Protein AF-0000000085120474 (afdb_homodimer)

pLDDT: mean 89.96, std 13.79, range [29.7, 98.94]

Solvent-accessible surface area (backbone atoms only — not comparable to full-atom values): 29931 Å² total; per-residue (Å²): 125,69,40,30,54,27,80,33,44,36,58,47,56,39,47,50,53,41,53,50,39,51,48,37,44,67,47,62,46,48,48,84,52,43,25,58,48,32,38,51,48,14,49,34,58,63,66,31,29,51,60,55,34,56,48,52,50,48,50,51,50,26,53,75,45,72,69,42,63,69,39,50,66,59,32,52,52,38,33,52,55,38,58,70,44,38,66,60,47,66,70,65,49,54,85,50,62,64,59,26,50,34,31,42,11,17,29,59,65,63,42,66,82,63,52,77,48,68,99,36,80,59,60,61,49,44,36,62,40,78,47,47,60,42,74,52,42,72,66,53,51,47,51,50,56,72,68,36,44,39,34,37,36,37,55,34,39,37,28,31,42,57,52,45,52,52,42,47,51,52,40,38,76,70,69,30,46,57,38,39,32,16,16,50,34,80,46,79,47,36,39,25,33,68,54,49,52,50,51,29,60,77,70,70,52,91,70,51,72,44,45,5,76,30,58,45,54,33,65,35,88,86,20,78,40,28,74,63,56,56,74,31,54,27,35,41,28,31,34,62,69,48,45,53,41,34,74,72,45,67,69,88,34,50,48,39,32,28,18,37,25,71,42,68,60,50,9,60,75,68,70,48,60,70,55,40,20,28,40,29,26,63,89,64,54,80,78,71,30,39,58,60,119,124,70,41,29,54,26,78,32,46,38,59,47,57,37,46,51,54,41,53,50,39,52,48,38,43,66,48,61,44,49,50,85,51,43,24,58,47,32,39,52,47,15,50,35,57,63,69,31,30,51,62,54,34,54,47,52,49,48,50,51,50,27,52,75,44,71,70,41,64,68,38,51,66,59,32,51,52,36,33,51,54,39,57,70,43,39,66,60,47,66,70,64,51,54,83,49,62,63,58,25,49,34,32,43,11,18,29,59,67,62,41,63,83,75,51,58,87,71,96,37,79,58,61,60,48,44,35,62,39,78,47,47,61,42,75,52,42,72,67,53,50,47,52,52,56,72,69,36,45,38,35,37,38,36,57,34,39,38,28,30,41,58,52,43,52,52,41,46,51,50,40,37,75,71,68,31,47,58,38,38,32,17,18,50,33,80,46,80,47,38,39,24,33,68,56,47,53,49,51,30,60,76,71,72,52,92,68,52,73,44,45,4,77,29,58,45,54,34,64,35,89,87,19,78,42,28,72,64,56,57,74,31,52,28,36,40,29,30,34,61,67,47,46,53,41,35,73,73,45,64,68,89,34,50,48,38,30,28,17,38,25,71,43,67,62,49,10,61,75,68,70,49,60,68,54,40,23,28,40,29,27,64,89,63,54,78,77,71,31,40,59,59,120

Foldseek 3Di:
DLFAQALDPPVLLVVLVVVLVVQLVLLVPDPVCVVVLVVVLVVLVVVHDSQSSNLVSLVVSCVSSVNDRSCVVLLVVLLVVLLVCLVVLLVPQDLDLLSLLQLLLLLQLRGSVVPVDDVDVVNVVSSNAGFAEFQADSVRVSVLLVPFAEEEEFFFFRNSVSSVLSSQVSSVVVRHQYEYEFACGDDRRTDHQVNSVVSCVSSVHDHHYDHQPHSGTVCAPSGPNNVVNLVGQEYEYEEDSRLSSCLSPNHPHFYKYRYFQQDPSSCVQRVHDHRGIYIYRSVRRDSPRPRPD/DLFQQALDPPVLLVVLVVVLVVQLVLLVPDPVCVVVLVVVLVVLVVVHDSQSSNLVSLVVSCVSSVVDRSCVVQLVQLLVQLLVCLVVLLVPQDLDLLSLLQLLLLLQPRGSVQPDDDPDVVNVVSSNAGFAEFQADSVRVSVLLVPFAEEEEFFFFRNSVSSVLSSQQSSVVVRHQYEYEFACGDDRRTDHQVNSVVSCVSNVHDHHYDHQPHSGTVCAPSGPNNVVNLVGQEYEYEEDSRLSSCLSPNHPHFYKYRYFQQDPSSCVQRVHDHRGIYIYRSVRRDSPRPRPD

Structure (mmCIF, N/CA/C/O backbone):
data_AF-0000000085120474-model_v1
#
loop_
_entity.id
_entity.type
_entity.pdbx_description
1 polymer 'Damage-control phosphatase ARMT1-like metal-binding domain-containing protein'
#
loop_
_atom_site.group_PDB
_atom_site.id
_atom_site.type_symbol
_atom_site.label_atom_id
_atom_site.label_alt_id
_atom_site.label_comp_id
_atom_site.label_asym_id
_atom_site.label_entity_id
_atom_site.label_seq_id
_atom_site.pdbx_PDB_ins_code
_atom_site.Cartn_x
_atom_site.Cartn_y
_atom_site.Cartn_z
_atom_site.occupancy
_atom_site.B_iso_or_equiv
_atom_site.auth_seq_id
_atom_site.auth_comp_id
_atom_site.auth_asym_id
_atom_site.auth_atom_id
_atom_site.pdbx_PDB_model_num
ATOM 1 N N . MET A 1 1 ? 20 13.227 20.547 1 29.7 1 MET A N 1
ATOM 2 C CA . MET A 1 1 ? 19.469 12.234 19.625 1 29.7 1 MET A CA 1
ATOM 3 C C . MET A 1 1 ? 17.953 12.32 19.547 1 29.7 1 MET A C 1
ATOM 5 O O . MET A 1 1 ? 17.25 12.133 20.547 1 29.7 1 MET A O 1
ATOM 9 N N . VAL A 1 2 ? 17.406 13.211 18.812 1 39.72 2 VAL A N 1
ATOM 10 C CA . VAL A 1 2 ? 15.961 13.359 18.781 1 39.72 2 VAL A CA 1
ATOM 11 C C . VAL A 1 2 ? 15.305 11.992 18.594 1 39.72 2 VAL A C 1
ATOM 13 O O . VAL A 1 2 ? 15.602 11.281 17.625 1 39.72 2 VAL A O 1
ATOM 16 N N . GLU A 1 3 ? 15.047 11.227 19.609 1 49.09 3 GLU A N 1
ATOM 17 C CA . GLU A 1 3 ? 14.422 9.914 19.656 1 49.09 3 GLU A CA 1
ATOM 18 C C . GLU A 1 3 ? 13.25 9.828 18.672 1 49.09 3 GLU A C 1
ATOM 20 O O . GLU A 1 3 ? 12.586 10.828 18.406 1 49.09 3 GLU A O 1
ATOM 25 N N . ALA A 1 4 ? 13.312 8.781 17.891 1 53.19 4 ALA A N 1
ATOM 26 C CA . ALA A 1 4 ? 12.297 8.57 16.859 1 53.19 4 ALA A CA 1
ATOM 27 C C . ALA A 1 4 ? 10.891 8.703 17.438 1 53.19 4 ALA A C 1
ATOM 29 O O . ALA A 1 4 ? 10.578 8.086 18.469 1 53.19 4 ALA A O 1
ATOM 30 N N . ALA A 1 5 ? 10.156 9.852 17.344 1 75.12 5 ALA A N 1
ATOM 31 C CA . ALA A 1 5 ? 8.828 10.094 17.906 1 75.12 5 ALA A CA 1
ATOM 32 C C . ALA A 1 5 ? 7.734 9.562 16.984 1 75.12 5 ALA A C 1
ATOM 34 O O . ALA A 1 5 ? 7.086 10.336 16.281 1 75.12 5 ALA A O 1
ATOM 35 N N . TRP A 1 6 ? 7.828 8.086 16.844 1 84.75 6 TRP A N 1
ATOM 36 C CA . TRP A 1 6 ? 6.699 7.52 16.109 1 84.75 6 TRP A CA 1
ATOM 37 C C . TRP A 1 6 ? 5.484 7.359 17.016 1 84.75 6 TRP A C 1
ATOM 39 O O . TRP A 1 6 ? 5.605 6.898 18.141 1 84.75 6 TRP A O 1
ATOM 49 N N . ILE A 1 7 ? 4.387 7.809 16.516 1 87.94 7 ILE A N 1
ATOM 50 C CA . ILE A 1 7 ? 3.158 7.543 17.25 1 87.94 7 ILE A CA 1
ATOM 51 C C . ILE A 1 7 ? 2.986 6.039 17.453 1 87.94 7 ILE A C 1
ATOM 53 O O . ILE A 1 7 ? 2.664 5.582 18.547 1 87.94 7 ILE A O 1
ATOM 57 N N . ASP A 1 8 ? 3.209 5.23 16.438 1 87.5 8 ASP A N 1
ATOM 58 C CA . ASP A 1 8 ? 3.232 3.77 16.453 1 87.5 8 ASP A CA 1
ATOM 59 C C . ASP A 1 8 ? 4.516 3.236 15.82 1 87.5 8 ASP A C 1
ATOM 61 O O . ASP A 1 8 ? 4.75 3.432 14.625 1 87.5 8 ASP A O 1
ATOM 65 N N . PRO A 1 9 ? 5.301 2.613 16.594 1 85.75 9 PRO A N 1
ATOM 66 C CA . PRO A 1 9 ? 6.625 2.207 16.109 1 85.75 9 PRO A CA 1
ATOM 67 C C . PRO A 1 9 ? 6.562 1.089 15.07 1 85.75 9 PRO A C 1
ATOM 69 O O . PRO A 1 9 ? 7.574 0.763 14.445 1 85.75 9 PRO A O 1
ATOM 72 N N . ILE A 1 10 ? 5.48 0.527 14.797 1 85.94 10 ILE A N 1
ATOM 73 C CA . ILE A 1 10 ? 5.324 -0.545 13.828 1 85.94 10 ILE A CA 1
ATOM 74 C C . ILE A 1 10 ? 4.66 -0.001 12.562 1 85.94 10 ILE A C 1
ATOM 76 O O . ILE A 1 10 ? 5.195 -0.146 11.461 1 85.94 10 ILE A O 1
ATOM 80 N N . GLU A 1 11 ? 3.607 0.737 12.758 1 87.62 11 GLU A N 1
ATOM 81 C CA . GLU A 1 11 ? 2.766 1.125 11.633 1 87.62 11 GLU A CA 1
ATOM 82 C C . GLU A 1 11 ? 3.303 2.379 10.953 1 87.62 11 GLU A C 1
ATOM 84 O O . GLU A 1 11 ? 3.17 2.537 9.734 1 87.62 11 GLU A O 1
ATOM 89 N N . CYS A 1 12 ? 3.875 3.297 11.734 1 89.5 12 CYS A N 1
ATOM 90 C CA . CYS A 1 12 ? 4.27 4.586 11.18 1 89.5 12 CYS A CA 1
ATOM 91 C C . CYS A 1 12 ? 5.441 4.434 10.219 1 89.5 12 CYS A C 1
ATOM 93 O O . CYS A 1 12 ? 5.434 5.008 9.133 1 89.5 12 CYS A O 1
ATOM 95 N N . PRO A 1 13 ? 6.449 3.652 10.617 1 88.5 13 PRO A N 1
ATOM 96 C CA . PRO A 1 13 ? 7.523 3.455 9.641 1 88.5 13 PRO A CA 1
ATOM 97 C C . PRO A 1 13 ? 7.047 2.742 8.375 1 88.5 13 PRO A C 1
ATOM 99 O O . PRO A 1 13 ? 7.539 3.025 7.281 1 88.5 13 PRO A O 1
ATOM 102 N N . ALA A 1 14 ? 6.16 1.783 8.555 1 88.75 14 ALA A N 1
ATOM 103 C CA . ALA A 1 14 ? 5.574 1.117 7.395 1 88.75 14 ALA A CA 1
ATOM 104 C C . ALA A 1 14 ? 4.859 2.117 6.488 1 88.75 14 ALA A C 1
ATOM 106 O O . ALA A 1 14 ? 4.957 2.033 5.262 1 88.75 14 ALA A O 1
ATOM 107 N N . CYS A 1 15 ? 4.184 3.018 7.125 1 91 15 CYS A N 1
ATOM 108 C CA . CYS A 1 15 ? 3.49 4.062 6.379 1 91 15 CYS A CA 1
ATOM 109 C C . CYS A 1 15 ? 4.473 4.898 5.57 1 91 15 CYS A C 1
ATOM 111 O O . CYS A 1 15 ? 4.199 5.242 4.418 1 91 15 CYS A O 1
ATOM 113 N N . LEU A 1 16 ? 5.582 5.219 6.133 1 92.19 16 LEU A N 1
ATOM 114 C CA . LEU A 1 16 ? 6.621 5.969 5.445 1 92.19 16 LEU A CA 1
ATOM 115 C C . LEU A 1 16 ? 7.094 5.223 4.199 1 92.19 16 LEU A C 1
ATOM 117 O O . LEU A 1 16 ? 7.129 5.793 3.105 1 92.19 16 LEU A O 1
ATOM 121 N N . VAL A 1 17 ? 7.387 3.984 4.352 1 90.56 17 VAL A N 1
ATOM 122 C CA . VAL A 1 17 ? 7.938 3.186 3.262 1 90.56 17 VAL A CA 1
ATOM 123 C C . VAL A 1 17 ? 6.91 3.064 2.139 1 90.56 17 VAL A C 1
ATOM 125 O O . VAL A 1 17 ? 7.234 3.27 0.966 1 90.56 17 VAL A O 1
ATOM 128 N N . VAL A 1 18 ? 5.723 2.785 2.502 1 90.62 18 VAL A N 1
ATOM 129 C CA . VAL A 1 18 ? 4.66 2.6 1.519 1 90.62 18 VAL A CA 1
ATOM 130 C C . VAL A 1 18 ? 4.406 3.912 0.78 1 90.62 18 VAL A C 1
ATOM 132 O O . VAL A 1 18 ? 4.352 3.939 -0.452 1 90.62 18 VAL A O 1
ATOM 135 N N . SER A 1 19 ? 4.281 4.957 1.544 1 91.19 19 SER A N 1
ATOM 136 C CA . SER A 1 19 ? 4.035 6.27 0.953 1 91.19 19 SER A CA 1
ATOM 137 C C . SER A 1 19 ? 5.129 6.641 -0.046 1 91.19 19 SER A C 1
ATOM 139 O O . SER A 1 19 ? 4.836 7.074 -1.162 1 91.19 19 SER A O 1
ATOM 141 N N . ARG A 1 20 ? 6.328 6.445 0.325 1 92.81 20 ARG A N 1
ATOM 142 C CA . ARG A 1 20 ? 7.441 6.824 -0.541 1 92.81 20 ARG A CA 1
ATOM 143 C C . ARG A 1 20 ? 7.531 5.906 -1.753 1 92.81 20 ARG A C 1
ATOM 145 O O . ARG A 1 20 ? 7.918 6.336 -2.84 1 92.81 20 ARG A O 1
ATOM 152 N N . THR A 1 21 ? 7.191 4.68 -1.583 1 88.94 21 THR A N 1
ATOM 153 C CA . THR A 1 21 ? 7.184 3.754 -2.711 1 88.94 21 THR A CA 1
ATOM 154 C C . THR A 1 21 ? 6.16 4.184 -3.756 1 88.94 21 THR A C 1
ATOM 156 O O . THR A 1 21 ? 6.449 4.18 -4.957 1 88.94 21 THR A O 1
ATOM 159 N N . PHE A 1 22 ? 5.051 4.574 -3.303 1 88.12 22 PHE A N 1
ATOM 160 C CA . PHE A 1 22 ? 4.031 5.074 -4.219 1 88.12 22 PHE A CA 1
ATOM 161 C C . PHE A 1 22 ? 4.508 6.34 -4.922 1 88.12 22 PHE A C 1
ATOM 163 O O . PHE A 1 22 ? 4.23 6.539 -6.105 1 88.12 22 PHE A O 1
ATOM 170 N N . THR A 1 23 ? 5.172 7.16 -4.164 1 90.19 23 THR A N 1
ATOM 171 C CA . THR A 1 23 ? 5.699 8.391 -4.75 1 90.19 23 THR A CA 1
ATOM 172 C C . THR A 1 23 ? 6.742 8.07 -5.82 1 90.19 23 THR A C 1
ATOM 174 O O . THR A 1 23 ? 6.785 8.727 -6.863 1 90.19 23 THR A O 1
ATOM 177 N N . LEU A 1 24 ? 7.574 7.117 -5.574 1 90.25 24 LEU A N 1
ATOM 178 C CA . LEU A 1 24 ? 8.57 6.672 -6.543 1 90.25 24 LEU A CA 1
ATOM 179 C C . LEU A 1 24 ? 7.91 6.203 -7.832 1 90.25 24 LEU A C 1
ATOM 181 O O . LEU A 1 24 ? 8.359 6.543 -8.93 1 90.25 24 LEU A O 1
ATOM 185 N N . ARG A 1 25 ? 6.887 5.438 -7.609 1 87.44 25 ARG A N 1
ATOM 186 C CA . ARG A 1 25 ? 6.152 4.922 -8.766 1 87.44 25 ARG A CA 1
ATOM 187 C C . ARG A 1 25 ? 5.535 6.059 -9.57 1 87.44 25 ARG A C 1
ATOM 189 O O . ARG A 1 25 ? 5.633 6.074 -10.797 1 87.44 25 ARG A O 1
ATOM 196 N N . LYS A 1 26 ? 4.949 6.965 -8.867 1 87.31 26 LYS A N 1
ATOM 197 C CA . LYS A 1 26 ? 4.32 8.109 -9.523 1 87.31 26 LYS A CA 1
ATOM 198 C C . LYS A 1 26 ? 5.348 8.938 -10.289 1 87.31 26 LYS A C 1
ATOM 200 O O . LYS A 1 26 ? 5.051 9.461 -11.367 1 87.31 26 LYS A O 1
ATOM 205 N N . ALA A 1 27 ? 6.508 9.039 -9.711 1 90.56 27 ALA A N 1
ATOM 206 C CA . ALA A 1 27 ? 7.59 9.805 -10.328 1 90.56 27 ALA A CA 1
ATOM 207 C C . ALA A 1 27 ? 8.258 9 -11.438 1 90.56 27 ALA A C 1
ATOM 209 O O . ALA A 1 27 ? 9.172 9.492 -12.109 1 90.56 27 ALA A O 1
ATOM 210 N N . ARG A 1 28 ? 7.812 7.723 -11.641 1 88.12 28 ARG A N 1
ATOM 211 C CA . ARG A 1 28 ? 8.312 6.828 -12.68 1 88.12 28 ARG A CA 1
ATOM 212 C C . ARG A 1 28 ? 9.812 6.613 -12.547 1 88.12 28 ARG A C 1
ATOM 214 O O . ARG A 1 28 ? 10.547 6.652 -13.539 1 88.12 28 ARG A O 1
ATOM 221 N N . ILE A 1 29 ? 10.234 6.574 -11.359 1 85.5 29 ILE A N 1
ATOM 222 C CA . ILE A 1 29 ? 11.633 6.258 -11.102 1 85.5 29 ILE A CA 1
ATOM 223 C C . ILE A 1 29 ? 11.883 4.773 -11.359 1 85.5 29 ILE A C 1
ATOM 225 O O . ILE A 1 29 ? 11.133 3.918 -10.891 1 85.5 29 ILE A O 1
ATOM 229 N N . SER A 1 30 ? 12.898 4.5 -12.094 1 79.38 30 SER A N 1
ATOM 230 C CA . SER A 1 30 ? 13.172 3.117 -12.461 1 79.38 30 SER A CA 1
ATOM 231 C C . SER A 1 30 ? 13.836 2.357 -11.32 1 79.38 30 SER A C 1
ATOM 233 O O . SER A 1 30 ? 14.359 2.967 -10.383 1 79.38 30 SER A O 1
ATOM 235 N N . TYR A 1 31 ? 13.852 1.021 -11.469 1 75.5 31 TYR A N 1
ATOM 236 C CA . TYR A 1 31 ? 14.328 0.115 -10.43 1 75.5 31 TYR A CA 1
ATOM 237 C C . TYR A 1 31 ? 15.812 0.324 -10.172 1 75.5 31 TYR A C 1
ATOM 239 O O . TYR A 1 31 ? 16.297 0.076 -9.062 1 75.5 31 TYR A O 1
ATOM 247 N N . GLU A 1 32 ? 16.5 0.815 -11.086 1 79.44 32 GLU A N 1
ATOM 248 C CA . GLU A 1 32 ? 17.938 1.021 -10.922 1 79.44 32 GLU A CA 1
ATOM 249 C C . GLU A 1 32 ? 18.234 2.008 -9.789 1 79.44 32 GLU A C 1
ATOM 251 O O . GLU A 1 32 ? 19.281 1.938 -9.156 1 79.44 32 GLU A O 1
ATOM 256 N N . LYS A 1 33 ? 17.25 2.859 -9.594 1 86 33 LYS A N 1
ATOM 257 C CA . LYS A 1 33 ? 17.422 3.877 -8.562 1 86 33 LYS A CA 1
ATOM 258 C C . LYS A 1 33 ? 16.781 3.447 -7.25 1 86 33 LYS A C 1
ATOM 260 O O . LYS A 1 33 ? 16.969 4.098 -6.223 1 86 33 LYS A O 1
ATOM 265 N N . TYR A 1 34 ? 16.047 2.303 -7.289 1 84.25 34 TYR A N 1
ATOM 266 C CA . TYR A 1 34 ? 15.344 1.839 -6.098 1 84.25 34 TYR A CA 1
ATOM 267 C C . TYR A 1 34 ? 16.328 1.433 -5.004 1 84.25 34 TYR A C 1
ATOM 269 O O . TYR A 1 34 ? 16.109 1.723 -3.826 1 84.25 34 TYR A O 1
ATOM 277 N N . SER A 1 35 ? 17.344 0.739 -5.539 1 86.5 35 SER A N 1
ATOM 278 C CA . SER A 1 35 ? 18.328 0.283 -4.559 1 86.5 35 SER A CA 1
ATOM 279 C C . SER A 1 35 ? 18.922 1.457 -3.797 1 86.5 35 SER A C 1
ATOM 281 O O . SER A 1 35 ? 19.031 1.418 -2.568 1 86.5 35 SER A O 1
ATOM 283 N N . GLU A 1 36 ? 19.297 2.432 -4.531 1 90.12 36 GLU A N 1
ATOM 284 C CA . GLU A 1 36 ? 19.875 3.623 -3.914 1 90.12 36 GLU A CA 1
ATOM 285 C C . GLU A 1 36 ? 18.875 4.297 -2.977 1 90.12 36 GLU A C 1
ATOM 287 O O . GLU A 1 36 ? 19.234 4.711 -1.873 1 90.12 36 GLU A O 1
ATOM 292 N N . PHE A 1 37 ? 17.734 4.418 -3.422 1 93 37 PHE A N 1
ATOM 293 C CA . PHE A 1 37 ? 16.703 5.059 -2.619 1 93 37 PHE A CA 1
ATOM 294 C C . PHE A 1 37 ? 16.453 4.277 -1.335 1 93 37 PHE A C 1
ATOM 296 O O . PHE A 1 37 ? 16.391 4.859 -0.251 1 93 37 PHE A O 1
ATOM 303 N N . LEU A 1 38 ? 16.297 2.963 -1.468 1 92.38 38 LEU A N 1
ATOM 304 C CA . LEU A 1 38 ? 16.031 2.123 -0.307 1 92.38 38 LEU A CA 1
ATOM 305 C C . LEU A 1 38 ? 17.156 2.203 0.704 1 92.38 38 LEU A C 1
ATOM 307 O O . LEU A 1 38 ? 16.922 2.213 1.914 1 92.38 38 LEU A O 1
ATOM 311 N N . ALA A 1 39 ? 18.344 2.266 0.191 1 92.44 39 ALA A N 1
ATOM 312 C CA . ALA A 1 39 ? 19.484 2.41 1.081 1 92.44 39 ALA A CA 1
ATOM 313 C C . ALA A 1 39 ? 19.438 3.742 1.826 1 92.44 39 ALA A C 1
ATOM 315 O O . ALA A 1 39 ? 19.734 3.801 3.025 1 92.44 39 ALA A O 1
ATOM 316 N N . ALA A 1 40 ? 19.156 4.777 1.115 1 94.25 40 ALA A N 1
ATOM 317 C CA . ALA A 1 40 ? 19.031 6.094 1.737 1 94.25 40 ALA A CA 1
ATOM 318 C C . ALA A 1 40 ? 17.891 6.113 2.762 1 94.25 40 ALA A C 1
ATOM 320 O O . ALA A 1 40 ? 18.047 6.688 3.844 1 94.25 40 ALA A O 1
ATOM 321 N N . LEU A 1 41 ? 16.766 5.512 2.416 1 93.69 41 LEU A N 1
ATOM 322 C CA . LEU A 1 41 ? 15.633 5.441 3.324 1 93.69 41 LEU A CA 1
ATOM 323 C C . LEU A 1 41 ? 16 4.691 4.602 1 93.69 41 LEU A C 1
ATOM 325 O O . LEU A 1 41 ? 15.578 5.078 5.695 1 93.69 41 LEU A O 1
ATOM 329 N N . ALA A 1 42 ? 16.781 3.645 4.43 1 92.25 42 ALA A N 1
ATOM 330 C CA . ALA A 1 42 ? 17.266 2.893 5.586 1 92.25 42 ALA A CA 1
ATOM 331 C C . ALA A 1 42 ? 18.047 3.793 6.539 1 92.25 42 ALA A C 1
ATOM 333 O O . ALA A 1 42 ? 17.844 3.74 7.754 1 92.25 42 ALA A O 1
ATOM 334 N N . ARG A 1 43 ? 18.828 4.621 6.012 1 92.56 43 ARG A N 1
ATOM 335 C CA . ARG A 1 43 ? 19.641 5.539 6.816 1 92.56 43 ARG A CA 1
ATOM 336 C C . ARG A 1 43 ? 18.75 6.57 7.516 1 92.56 43 ARG A C 1
ATOM 338 O O . ARG A 1 43 ? 18.969 6.891 8.688 1 92.56 43 ARG A O 1
ATOM 345 N N . LEU A 1 44 ? 17.812 7.055 6.84 1 91.75 44 LEU A N 1
ATOM 346 C CA . LEU A 1 44 ? 16.922 8.062 7.398 1 91.75 44 LEU A CA 1
ATOM 347 C C . LEU A 1 44 ? 16.125 7.496 8.57 1 91.75 44 LEU A C 1
ATOM 349 O O . LEU A 1 44 ? 15.945 8.164 9.586 1 91.75 44 LEU A O 1
ATOM 353 N N . VAL A 1 45 ? 15.664 6.285 8.398 1 87.88 45 VAL A N 1
ATOM 354 C CA . VAL A 1 45 ? 14.898 5.633 9.453 1 87.88 45 VAL A CA 1
ATOM 355 C C . VAL A 1 45 ? 15.797 5.375 10.664 1 87.88 45 VAL A C 1
ATOM 357 O O . VAL A 1 45 ? 15.383 5.574 11.805 1 87.88 45 VAL A O 1
ATOM 360 N N . ALA A 1 46 ? 17.016 5.043 10.383 1 85.81 46 ALA A N 1
ATOM 361 C CA . ALA A 1 46 ? 17.969 4.742 11.453 1 85.81 46 ALA A CA 1
ATOM 362 C C . ALA A 1 46 ? 18.312 5.996 12.25 1 85.81 46 ALA A C 1
ATOM 364 O O . ALA A 1 46 ? 18.531 5.93 13.461 1 85.81 46 ALA A O 1
ATOM 365 N N . GLN A 1 47 ? 18.469 7.074 11.578 1 84.75 47 GLN A N 1
ATOM 366 C CA . GLN A 1 47 ? 18.859 8.336 12.203 1 84.75 47 GLN A CA 1
ATOM 367 C C . GLN A 1 47 ? 17.75 8.859 13.117 1 84.75 47 GLN A C 1
ATOM 369 O O . GLN A 1 47 ? 18.016 9.664 14.016 1 84.75 47 GLN A O 1
ATOM 374 N N . GLY A 1 48 ? 16.578 8.422 12.859 1 77.31 48 GLY A N 1
ATOM 375 C CA . GLY A 1 48 ? 15.477 8.836 13.711 1 77.31 48 GLY A CA 1
ATOM 376 C C . GLY A 1 48 ? 14.859 10.156 13.297 1 77.31 48 GLY A C 1
ATOM 377 O O . GLY A 1 48 ? 15.359 10.82 12.391 1 77.31 48 GLY A O 1
ATOM 378 N N . GLY A 1 49 ? 13.688 10.547 13.969 1 84.44 49 GLY A N 1
ATOM 379 C CA . GLY A 1 49 ? 12.945 11.75 13.625 1 84.44 49 GLY A CA 1
ATOM 380 C C . GLY A 1 49 ? 11.945 11.531 12.5 1 84.44 49 GLY A C 1
ATOM 381 O O . GLY A 1 49 ? 12.32 11.523 11.328 1 84.44 49 GLY A O 1
ATOM 382 N N . ARG A 1 50 ? 10.773 11.391 12.891 1 87.81 50 ARG A N 1
ATOM 383 C CA . ARG A 1 50 ? 9.711 11.078 11.938 1 87.81 50 ARG A CA 1
ATOM 384 C C . ARG A 1 50 ? 9.602 12.148 10.859 1 87.81 50 ARG A C 1
ATOM 386 O O . ARG A 1 50 ? 9.602 11.844 9.672 1 87.81 50 ARG A O 1
ATOM 393 N N . THR A 1 51 ? 9.547 13.414 11.32 1 93.38 51 THR A N 1
ATOM 394 C CA . THR A 1 51 ? 9.383 14.5 10.359 1 93.38 51 THR A CA 1
ATOM 395 C C . THR A 1 51 ? 10.562 14.547 9.391 1 93.38 51 THR A C 1
ATOM 397 O O . THR A 1 51 ? 10.375 14.672 8.18 1 93.38 51 THR A O 1
ATOM 400 N N . ARG A 1 52 ? 11.703 14.398 9.922 1 93.25 52 ARG A N 1
ATOM 401 C CA . ARG A 1 52 ? 12.898 14.406 9.078 1 93.25 52 ARG A CA 1
ATOM 402 C C . ARG A 1 52 ? 12.852 13.258 8.07 1 93.25 52 ARG A C 1
ATOM 404 O O . ARG A 1 52 ? 13.109 13.461 6.879 1 93.25 52 ARG A O 1
ATOM 411 N N . ALA A 1 53 ? 12.555 12.086 8.531 1 93.5 53 ALA A N 1
ATOM 412 C CA . ALA A 1 53 ? 12.508 10.914 7.656 1 93.5 53 ALA A CA 1
ATOM 413 C C . ALA A 1 53 ? 11.5 11.117 6.523 1 93.5 53 ALA A C 1
ATOM 415 O O . ALA A 1 53 ? 11.789 10.797 5.367 1 93.5 53 ALA A O 1
ATOM 416 N N . PHE A 1 54 ? 10.367 11.68 6.848 1 95 54 PHE A N 1
ATOM 417 C CA . PHE A 1 54 ? 9.328 11.898 5.848 1 95 54 PHE A CA 1
ATOM 418 C C . PHE A 1 54 ? 9.742 12.992 4.871 1 95 54 PHE A C 1
ATOM 420 O O . PHE A 1 54 ? 9.633 12.82 3.654 1 95 54 PHE A O 1
ATOM 427 N N . VAL A 1 55 ? 10.242 14.094 5.383 1 96.62 55 VAL A N 1
ATOM 428 C CA . VAL A 1 55 ? 10.57 15.227 4.531 1 96.62 55 VAL A CA 1
ATOM 429 C C . VAL A 1 55 ? 11.781 14.883 3.664 1 96.62 55 VAL A C 1
ATOM 431 O O . VAL A 1 55 ? 11.742 15.047 2.441 1 96.62 55 VAL A O 1
ATOM 434 N N . GLU A 1 56 ? 12.82 14.328 4.262 1 96.81 56 GLU A N 1
ATOM 435 C CA . GLU A 1 56 ? 14.062 14.078 3.537 1 96.81 56 GLU A CA 1
ATOM 436 C C . GLU A 1 56 ? 13.891 12.969 2.506 1 96.81 56 GLU A C 1
ATOM 438 O O . GLU A 1 56 ? 14.523 12.992 1.446 1 96.81 56 GLU A O 1
ATOM 443 N N . SER A 1 57 ? 13.125 11.977 2.824 1 96.62 57 SER A N 1
ATOM 444 C CA . SER A 1 57 ? 12.875 10.938 1.835 1 96.62 57 SER A CA 1
ATOM 445 C C . SER A 1 57 ? 12.102 11.484 0.639 1 96.62 57 SER A C 1
ATOM 447 O O . SER A 1 57 ? 12.359 11.094 -0.502 1 96.62 57 SER A O 1
ATOM 449 N N . PHE A 1 58 ? 11.141 12.359 0.856 1 96.25 58 PHE A N 1
ATOM 450 C CA . PHE A 1 58 ? 10.445 13.016 -0.25 1 96.25 58 PHE A CA 1
ATOM 451 C C . PHE A 1 58 ? 11.422 13.836 -1.089 1 96.25 58 PHE A C 1
ATOM 453 O O . PHE A 1 58 ? 11.391 13.773 -2.32 1 96.25 58 PHE A O 1
ATOM 460 N N . VAL A 1 59 ? 12.227 14.594 -0.399 1 96.56 59 VAL A N 1
ATOM 461 C CA . VAL A 1 59 ? 13.188 15.445 -1.09 1 96.56 59 VAL A CA 1
ATOM 462 C C . VAL A 1 59 ? 14.094 14.594 -1.978 1 96.56 59 VAL A C 1
ATOM 464 O O . VAL A 1 59 ? 14.43 14.984 -3.096 1 96.56 59 VAL A O 1
ATOM 467 N N . LEU A 1 60 ? 14.492 13.469 -1.484 1 95.5 60 LEU A N 1
ATOM 468 C CA . LEU A 1 60 ? 15.312 12.555 -2.273 1 95.5 60 LEU A CA 1
ATOM 469 C C . LEU A 1 60 ? 14.594 12.156 -3.561 1 95.5 60 LEU A C 1
ATOM 471 O O . LEU A 1 60 ? 15.18 12.195 -4.641 1 95.5 60 LEU A O 1
ATOM 475 N N . ILE A 1 61 ? 13.32 11.797 -3.514 1 94.62 61 ILE A N 1
ATOM 476 C CA . ILE A 1 61 ? 12.555 11.414 -4.695 1 94.62 61 ILE A CA 1
ATOM 477 C C . ILE A 1 61 ? 12.391 12.617 -5.617 1 94.62 61 ILE A C 1
ATOM 479 O O . ILE A 1 61 ? 12.516 12.492 -6.84 1 94.62 61 ILE A O 1
ATOM 483 N N . TYR A 1 62 ? 12.117 13.75 -4.973 1 93.56 62 TYR A N 1
ATOM 484 C CA . TYR A 1 62 ? 11.977 15 -5.707 1 93.56 62 TYR A CA 1
ATOM 485 C C . TYR A 1 62 ? 13.234 15.312 -6.508 1 93.56 62 TYR A C 1
ATOM 487 O O . TYR A 1 62 ? 13.156 15.711 -7.672 1 93.56 62 TYR A O 1
ATOM 495 N N . THR A 1 63 ? 14.312 15.055 -5.914 1 93.31 63 THR A N 1
ATOM 496 C CA . THR A 1 63 ? 15.602 15.273 -6.57 1 93.31 63 THR A CA 1
ATOM 497 C C . THR A 1 63 ? 15.82 14.242 -7.676 1 93.31 63 THR A C 1
ATOM 499 O O . THR A 1 63 ? 16.234 14.594 -8.781 1 93.31 63 THR A O 1
ATOM 502 N N . LEU A 1 64 ? 15.539 13.016 -7.426 1 89.94 64 LEU A N 1
ATOM 503 C CA . LEU A 1 64 ? 15.695 11.953 -8.414 1 89.94 64 LEU A CA 1
ATOM 504 C C . LEU A 1 64 ? 14.797 12.188 -9.617 1 89.94 64 LEU A C 1
ATOM 506 O O . LEU A 1 64 ? 15.133 11.797 -10.734 1 89.94 64 LEU A O 1
ATOM 510 N N . ALA A 1 65 ? 13.656 12.859 -9.344 1 89.62 65 ALA A N 1
ATOM 511 C CA . ALA A 1 65 ? 12.68 13.125 -10.398 1 89.62 65 ALA A CA 1
ATOM 512 C C . ALA A 1 65 ? 13.031 14.391 -11.172 1 89.62 65 ALA A C 1
ATOM 514 O O . ALA A 1 65 ? 12.25 14.875 -11.984 1 89.62 65 ALA A O 1
ATOM 515 N N . GLY A 1 66 ? 14.141 15.055 -10.93 1 91.31 66 GLY A N 1
ATOM 516 C CA . GLY A 1 66 ? 14.547 16.281 -11.609 1 91.31 66 GLY A CA 1
ATOM 517 C C . GLY A 1 66 ? 13.812 17.516 -11.109 1 91.31 66 GLY A C 1
ATOM 518 O O . GLY A 1 66 ? 13.438 18.375 -11.906 1 91.31 66 GLY A O 1
ATOM 519 N N . TYR A 1 67 ? 13.492 17.438 -9.805 1 90.69 67 TYR A N 1
ATOM 520 C CA . TYR A 1 67 ? 12.852 18.547 -9.117 1 90.69 67 TYR A CA 1
ATOM 521 C C . TYR A 1 67 ? 11.461 18.812 -9.688 1 90.69 67 TYR A C 1
ATOM 523 O O . TYR A 1 67 ? 11.031 19.969 -9.805 1 90.69 67 TYR A O 1
ATOM 531 N N . ASN A 1 68 ? 10.914 17.766 -10.156 1 87.88 68 ASN A N 1
ATOM 532 C CA . ASN A 1 68 ? 9.492 17.75 -10.5 1 87.88 68 ASN A CA 1
ATOM 533 C C . ASN A 1 68 ? 8.656 17.094 -9.398 1 87.88 68 ASN A C 1
ATOM 535 O O . ASN A 1 68 ? 8.906 15.945 -9.023 1 87.88 68 ASN A O 1
ATOM 539 N N . ASN A 1 69 ? 7.805 17.938 -8.836 1 89.62 69 ASN A N 1
ATOM 540 C CA . ASN A 1 69 ? 6.895 17.359 -7.855 1 89.62 69 ASN A CA 1
ATOM 541 C C . ASN A 1 69 ? 5.922 16.375 -8.508 1 89.62 69 ASN A C 1
ATOM 543 O O . ASN A 1 69 ? 5.078 16.781 -9.312 1 89.62 69 ASN A O 1
ATOM 547 N N . PRO A 1 70 ? 6.008 15.148 -8.094 1 90.25 70 PRO A N 1
ATOM 548 C CA . PRO A 1 70 ? 5.145 14.141 -8.719 1 90.25 70 PRO A CA 1
ATOM 549 C C . PRO A 1 70 ? 3.662 14.398 -8.469 1 90.25 70 PRO A C 1
ATOM 551 O O . PRO A 1 70 ? 2.811 13.875 -9.195 1 90.25 70 PRO A O 1
ATOM 554 N N . ASN A 1 71 ? 3.342 15.242 -7.531 1 90.75 71 ASN A N 1
ATOM 555 C CA . ASN A 1 71 ? 1.951 15.492 -7.164 1 90.75 71 ASN A CA 1
ATOM 556 C C . ASN A 1 71 ? 1.454 16.828 -7.715 1 90.75 71 ASN A C 1
ATOM 558 O O . ASN A 1 71 ? 0.348 17.266 -7.391 1 90.75 71 ASN A O 1
ATOM 562 N N . GLN A 1 72 ? 2.199 17.422 -8.523 1 92 72 GLN A N 1
ATOM 563 C CA . GLN A 1 72 ? 1.878 18.766 -8.977 1 92 72 GLN A CA 1
ATOM 564 C C . GLN A 1 72 ? 0.546 18.797 -9.719 1 92 72 GLN A C 1
ATOM 566 O O . GLN A 1 72 ? -0.283 19.688 -9.492 1 92 72 GLN A O 1
ATOM 571 N N . GLU A 1 73 ? 0.337 17.875 -10.57 1 89.81 73 GLU A N 1
ATOM 572 C CA . GLU A 1 73 ? -0.884 17.844 -11.367 1 89.81 73 GLU A CA 1
ATOM 573 C C . GLU A 1 73 ? -2.115 17.641 -10.484 1 89.81 73 GLU A C 1
ATOM 575 O O . GLU A 1 73 ? -3.139 18.297 -10.688 1 89.81 73 GLU A O 1
ATOM 580 N N . VAL A 1 74 ? -1.97 16.766 -9.586 1 89.19 74 VAL A N 1
ATOM 581 C CA . VAL A 1 74 ? -3.102 16.5 -8.711 1 89.19 74 VAL A CA 1
ATOM 582 C C . VAL A 1 74 ? -3.385 17.719 -7.832 1 89.19 74 VAL A C 1
ATOM 584 O O . VAL A 1 74 ? -4.543 18.047 -7.582 1 89.19 74 VAL A O 1
ATOM 587 N N . LYS A 1 75 ? -2.41 18.453 -7.363 1 92 75 LYS A N 1
ATOM 588 C CA . LYS A 1 75 ? -2.576 19.672 -6.582 1 92 75 LYS A CA 1
ATOM 589 C C . LYS A 1 75 ? -3.344 20.734 -7.371 1 92 75 LYS A C 1
ATOM 591 O O . LYS A 1 75 ? -4.266 21.359 -6.844 1 92 75 LYS A O 1
ATOM 596 N N . GLU A 1 76 ? -2.969 20.844 -8.609 1 91.12 76 GLU A N 1
ATOM 597 C CA . GLU A 1 76 ? -3.6 21.844 -9.461 1 91.12 76 GLU A CA 1
ATOM 598 C C . GLU A 1 76 ? -5.066 21.516 -9.711 1 91.12 76 GLU A C 1
ATOM 600 O O . GLU A 1 76 ? -5.922 22.406 -9.68 1 91.12 76 GLU A O 1
ATOM 605 N N . LYS A 1 77 ? -5.277 20.281 -9.914 1 89.19 77 LYS A N 1
ATOM 606 C CA . LYS A 1 77 ? -6.648 19.844 -10.164 1 89.19 77 LYS A CA 1
ATOM 607 C C . LYS A 1 77 ? -7.527 20.078 -8.938 1 89.19 77 LYS A C 1
ATOM 609 O O . LYS A 1 77 ? -8.648 20.578 -9.055 1 89.19 77 LYS A O 1
ATOM 614 N N . ILE A 1 78 ? -7.016 19.719 -7.809 1 89.25 78 ILE A N 1
ATOM 615 C CA . ILE A 1 78 ? -7.805 19.844 -6.59 1 89.25 78 ILE A CA 1
ATOM 616 C C . ILE A 1 78 ? -8.023 21.328 -6.27 1 89.25 78 ILE A C 1
ATOM 618 O O . ILE A 1 78 ? -9.109 21.719 -5.832 1 89.25 78 ILE A O 1
ATOM 622 N N . ASN A 1 79 ? -7.043 22.141 -6.418 1 91.75 79 ASN A N 1
ATOM 623 C CA . ASN A 1 79 ? -7.188 23.578 -6.211 1 91.75 79 ASN A CA 1
ATOM 624 C C . ASN A 1 79 ? -8.258 24.172 -7.125 1 91.75 79 ASN A C 1
ATOM 626 O O . ASN A 1 79 ? -9.062 25 -6.688 1 91.75 79 ASN A O 1
ATOM 630 N N . ARG A 1 80 ? -8.234 23.75 -8.359 1 89.88 80 ARG A N 1
ATOM 631 C CA . ARG A 1 80 ? -9.203 24.266 -9.32 1 89.88 80 ARG A CA 1
ATOM 632 C C . ARG A 1 80 ? -10.625 23.969 -8.883 1 89.88 80 ARG A C 1
ATOM 634 O O . ARG A 1 80 ? -11.5 24.844 -8.938 1 89.88 80 ARG A O 1
ATOM 641 N N . VAL A 1 81 ? -10.805 22.781 -8.461 1 86.75 81 VAL A N 1
ATOM 642 C CA . VAL A 1 81 ? -12.133 22.359 -8.016 1 86.75 81 VAL A CA 1
ATOM 643 C C . VAL A 1 81 ? -12.547 23.172 -6.793 1 86.75 81 VAL A C 1
ATOM 645 O O . VAL A 1 81 ? -13.695 23.625 -6.707 1 86.75 81 VAL A O 1
ATOM 648 N N . MET A 1 82 ? -11.695 23.359 -5.93 1 90.94 82 MET A N 1
ATOM 649 C CA . MET A 1 82 ? -12.016 24.062 -4.688 1 90.94 82 MET A CA 1
ATOM 650 C C . MET A 1 82 ? -12.211 25.547 -4.934 1 90.94 82 MET A C 1
ATOM 652 O O . MET A 1 82 ? -13.031 26.188 -4.27 1 90.94 82 MET A O 1
ATOM 656 N N . ILE A 1 83 ? -11.477 26.094 -5.875 1 92.62 83 ILE A N 1
ATOM 657 C CA . ILE A 1 83 ? -11.664 27.484 -6.266 1 92.62 83 ILE A CA 1
ATOM 658 C C . ILE A 1 83 ? -13.07 27.672 -6.828 1 92.62 83 ILE A C 1
ATOM 660 O O . ILE A 1 83 ? -13.742 28.656 -6.508 1 92.62 83 ILE A O 1
ATOM 664 N N . GLU A 1 84 ? -13.453 26.734 -7.582 1 89.5 84 GLU A N 1
ATOM 665 C CA . GLU A 1 84 ? -14.797 26.812 -8.164 1 89.5 84 GLU A CA 1
ATOM 666 C C . GLU A 1 84 ? -15.867 26.734 -7.078 1 89.5 84 GLU A C 1
ATOM 668 O O . GLU A 1 84 ? -16.938 27.328 -7.211 1 89.5 84 GLU A O 1
ATOM 673 N N . ALA A 1 85 ? -15.586 26.078 -6.051 1 87.44 85 ALA A N 1
ATOM 674 C CA . ALA A 1 85 ? -16.531 25.906 -4.957 1 87.44 85 ALA A CA 1
ATOM 675 C C . ALA A 1 85 ? -16.469 27.047 -3.963 1 87.44 85 ALA A C 1
ATOM 677 O O . ALA A 1 85 ? -17.312 27.172 -3.082 1 87.44 85 ALA A O 1
ATOM 678 N N . ALA A 1 86 ? -15.547 27.953 -4.074 1 91.06 86 ALA A N 1
ATOM 679 C CA . ALA A 1 86 ? -15.195 28.953 -3.076 1 91.06 86 ALA A CA 1
ATOM 680 C C . ALA A 1 86 ? -16.375 29.891 -2.809 1 91.06 86 ALA A C 1
ATOM 682 O O . ALA A 1 86 ? -16.688 30.203 -1.655 1 91.06 86 ALA A O 1
ATOM 683 N N . PRO A 1 87 ? -17.141 30.297 -3.834 1 88.88 87 PRO A N 1
ATOM 684 C CA . PRO A 1 87 ? -18.266 31.172 -3.559 1 88.88 87 PRO A CA 1
ATOM 685 C C . PRO A 1 87 ? -19.328 30.516 -2.672 1 88.88 87 PRO A C 1
ATOM 687 O O . PRO A 1 87 ? -19.859 31.156 -1.764 1 88.88 87 PRO A O 1
ATOM 690 N N . LEU A 1 88 ? -19.547 29.312 -2.955 1 86.75 88 LEU A N 1
ATOM 691 C CA . LEU A 1 88 ? -20.5 28.562 -2.141 1 86.75 88 LEU A CA 1
ATOM 692 C C . LEU A 1 88 ? -19.984 28.391 -0.717 1 86.75 88 LEU A C 1
ATOM 694 O O . LEU A 1 88 ? -20.75 28.484 0.243 1 86.75 88 LEU A O 1
ATOM 698 N N . LEU A 1 89 ? -18.734 28.172 -0.578 1 87.25 89 LEU A N 1
ATOM 699 C CA . LEU A 1 89 ? -18.109 28 0.73 1 87.25 89 LEU A CA 1
ATOM 700 C C . LEU A 1 89 ? -18.172 29.281 1.534 1 87.25 89 LEU A C 1
ATOM 702 O O . LEU A 1 89 ? -18.453 29.266 2.734 1 87.25 89 LEU A O 1
ATOM 706 N N . LEU A 1 90 ? -17.938 30.359 0.886 1 85.5 90 LEU A N 1
ATOM 707 C CA . LEU A 1 90 ? -17.969 31.672 1.531 1 85.5 90 LEU A CA 1
ATOM 708 C C . LEU A 1 90 ? -19.359 31.969 2.072 1 85.5 90 LEU A C 1
ATOM 710 O O . LEU A 1 90 ? -19.5 32.562 3.148 1 85.5 90 LEU A O 1
ATOM 714 N N . GLU A 1 91 ? -20.266 31.547 1.308 1 85.5 91 GLU A N 1
ATOM 715 C CA . GLU A 1 91 ? -21.656 31.797 1.687 1 85.5 91 GLU A CA 1
ATOM 716 C C . GLU A 1 91 ? -22.094 30.891 2.834 1 85.5 91 GLU A C 1
ATOM 718 O O . GLU A 1 91 ? -22.812 31.328 3.736 1 85.5 91 GLU A O 1
ATOM 723 N N . ARG A 1 92 ? -21.609 29.75 2.883 1 87.31 92 ARG A N 1
ATOM 724 C CA . ARG A 1 92 ? -22.141 28.734 3.791 1 87.31 92 ARG A CA 1
ATOM 725 C C . ARG A 1 92 ? -21.297 28.641 5.059 1 87.31 92 ARG A C 1
ATOM 727 O O . ARG A 1 92 ? -21.734 28.078 6.062 1 87.31 92 ARG A O 1
ATOM 734 N N . LEU A 1 93 ? -20.141 29.172 5.016 1 91.88 93 LEU A N 1
ATOM 735 C CA . LEU A 1 93 ? -19.266 29.094 6.184 1 91.88 93 LEU A CA 1
ATOM 736 C C . LEU A 1 93 ? -19.906 29.781 7.387 1 91.88 93 LEU A C 1
ATOM 738 O O . LEU A 1 93 ? -20.375 30.922 7.277 1 91.88 93 LEU A O 1
ATOM 742 N N . PRO A 1 94 ? -19.969 29.094 8.484 1 92.94 94 PRO A N 1
ATOM 743 C CA . PRO A 1 94 ? -20.531 29.703 9.695 1 92.94 94 PRO A CA 1
ATOM 744 C C . PRO A 1 94 ? -19.828 31.016 10.07 1 92.94 94 PRO A C 1
ATOM 746 O O . PRO A 1 94 ? -18.609 31.141 9.922 1 92.94 94 PRO A O 1
ATOM 749 N N . LYS A 1 95 ? -20.562 31.922 10.633 1 92.19 95 LYS A N 1
ATOM 750 C CA . LYS A 1 95 ? -20 33.188 11.078 1 92.19 95 LYS A CA 1
ATOM 751 C C . LYS A 1 95 ? -19.219 33.031 12.383 1 92.19 95 LYS A C 1
ATOM 753 O O . LYS A 1 95 ? -18.25 33.75 12.625 1 92.19 95 LYS A O 1
ATOM 758 N N . ASN A 1 96 ? -19.672 32.094 13.156 1 94.94 96 ASN A N 1
ATOM 759 C CA . ASN A 1 96 ? -19 31.812 14.422 1 94.94 96 ASN A CA 1
ATOM 760 C C . ASN A 1 96 ? -17.594 31.266 14.203 1 94.94 96 ASN A C 1
ATOM 762 O O . ASN A 1 96 ? -17.406 30.266 13.492 1 94.94 96 ASN A O 1
ATOM 766 N N . PRO A 1 97 ? -16.578 31.891 14.82 1 96.94 97 PRO A N 1
ATOM 767 C CA . PRO A 1 97 ? -15.188 31.484 14.586 1 96.94 97 PRO A CA 1
ATOM 768 C C . PRO A 1 97 ? -14.93 30.016 14.898 1 96.94 97 PRO A C 1
ATOM 770 O O . PRO A 1 97 ? -14.266 29.312 14.133 1 96.94 97 PRO A O 1
ATOM 773 N N . ARG A 1 98 ? -15.445 29.547 16.016 1 97.56 98 ARG A N 1
ATOM 774 C CA . ARG A 1 98 ? -15.219 28.156 16.375 1 97.56 98 ARG A CA 1
ATOM 775 C C . ARG A 1 98 ? -15.828 27.219 15.344 1 97.56 98 ARG A C 1
ATOM 777 O O . ARG A 1 98 ? -15.211 26.219 14.953 1 97.56 98 ARG A O 1
ATOM 784 N N . LEU A 1 99 ? -17.047 27.516 14.914 1 96.56 99 LEU A N 1
ATOM 785 C CA . LEU A 1 99 ? -17.719 26.688 13.914 1 96.56 99 LEU A CA 1
ATOM 786 C C . LEU A 1 99 ? -16.969 26.734 12.586 1 96.56 99 LEU A C 1
ATOM 788 O O . LEU A 1 99 ? -16.938 25.734 11.852 1 96.56 99 LEU A O 1
ATOM 792 N N . ALA A 1 100 ? -16.391 27.891 12.258 1 97.06 100 ALA A N 1
ATOM 793 C CA . ALA A 1 100 ? -15.555 27.984 11.07 1 97.06 100 ALA A CA 1
ATOM 794 C C . ALA A 1 100 ? -14.336 27.078 11.188 1 97.06 100 ALA A C 1
ATOM 796 O O . ALA A 1 100 ? -13.938 26.438 10.211 1 97.06 100 ALA A O 1
ATOM 797 N N . LEU A 1 101 ? -13.742 26.984 12.383 1 98.12 101 LEU A N 1
ATOM 798 C CA . LEU A 1 101 ? -12.609 26.094 12.617 1 98.12 101 LEU A CA 1
ATOM 799 C C . LEU A 1 101 ? -13.016 24.641 12.445 1 98.12 101 LEU A C 1
ATOM 801 O O . LEU A 1 101 ? -12.219 23.812 11.992 1 98.12 101 LEU A O 1
ATOM 805 N N . GLU A 1 102 ? -14.242 24.344 12.844 1 97.62 102 GLU A N 1
ATOM 806 C CA . GLU A 1 102 ? -14.734 22.984 12.672 1 97.62 102 GLU A CA 1
ATOM 807 C C . GLU A 1 102 ? -14.789 22.594 11.203 1 97.62 102 GLU A C 1
ATOM 809 O O . GLU A 1 102 ? -14.461 21.469 10.836 1 97.62 102 GLU A O 1
ATOM 814 N N . VAL A 1 103 ? -15.18 23.531 10.375 1 96 103 VAL A N 1
ATOM 815 C CA . VAL A 1 103 ? -15.188 23.297 8.93 1 96 103 VAL A CA 1
ATOM 816 C C . VAL A 1 103 ? -13.766 23.109 8.43 1 96 103 VAL A C 1
ATOM 818 O O . VAL A 1 103 ? -13.508 22.266 7.574 1 96 103 VAL A O 1
ATOM 821 N N . SER A 1 104 ? -12.867 23.891 8.93 1 96.88 104 SER A N 1
ATOM 822 C CA . SER A 1 104 ? -11.453 23.781 8.578 1 96.88 104 SER A CA 1
ATOM 823 C C . SER A 1 104 ? -10.906 22.406 8.93 1 96.88 104 SER A C 1
ATOM 825 O O . SER A 1 104 ? -10.172 21.797 8.141 1 96.88 104 SER A O 1
ATOM 827 N N . ALA A 1 105 ? -11.227 21.875 10.094 1 96.94 105 ALA A N 1
ATOM 828 C CA . ALA A 1 105 ? -10.805 20.531 10.5 1 96.94 105 ALA A CA 1
ATOM 829 C C . ALA A 1 105 ? -11.383 19.469 9.562 1 96.94 105 ALA A C 1
ATOM 831 O O . ALA A 1 105 ? -10.68 18.547 9.156 1 96.94 105 ALA A O 1
ATOM 832 N N . ALA A 1 106 ? -12.617 19.625 9.211 1 93.56 106 ALA A N 1
ATOM 833 C CA . ALA A 1 106 ? -13.305 18.672 8.336 1 93.56 106 ALA A CA 1
ATOM 834 C C . ALA A 1 106 ? -12.727 18.719 6.922 1 93.56 106 ALA A C 1
ATOM 836 O O . ALA A 1 106 ? -12.727 17.703 6.219 1 93.56 106 ALA A O 1
ATOM 837 N N . ALA A 1 107 ? -12.188 19.797 6.539 1 92.06 107 ALA A N 1
ATOM 838 C CA . ALA A 1 107 ? -11.68 20.016 5.188 1 92.06 107 ALA A CA 1
ATOM 839 C C . ALA A 1 107 ? -10.43 19.188 4.926 1 92.06 107 ALA A C 1
ATOM 841 O O . ALA A 1 107 ? -10.016 19.016 3.777 1 92.06 107 ALA A O 1
ATOM 842 N N . ASN A 1 108 ? -9.789 18.656 5.973 1 85.94 108 ASN A N 1
ATOM 843 C CA . ASN A 1 108 ? -8.617 17.797 5.828 1 85.94 108 ASN A CA 1
ATOM 844 C C . ASN A 1 108 ? -8.977 16.484 5.133 1 85.94 108 ASN A C 1
ATOM 846 O O . ASN A 1 108 ? -8.102 15.656 4.859 1 85.94 108 ASN A O 1
ATOM 850 N N . ALA A 1 109 ? -10.094 16.25 4.617 1 74.31 109 ALA A N 1
ATOM 851 C CA . ALA A 1 109 ? -10.594 15.094 3.875 1 74.31 109 ALA A CA 1
ATOM 852 C C . ALA A 1 109 ? -10.32 15.242 2.383 1 74.31 109 ALA A C 1
ATOM 854 O O . ALA A 1 109 ? -10.32 14.25 1.646 1 74.31 109 ALA A O 1
ATOM 855 N N . VAL A 1 110 ? -10.141 16.359 1.997 1 62.91 110 VAL A N 1
ATOM 856 C CA . VAL A 1 110 ? -10.125 16.656 0.569 1 62.91 110 VAL A CA 1
ATOM 857 C C . VAL A 1 110 ? -8.93 15.984 -0.092 1 62.91 110 VAL A C 1
ATOM 859 O O . VAL A 1 110 ? -7.785 16.203 0.312 1 62.91 110 VAL A O 1
ATOM 862 N N . ASP A 1 111 ? -9.133 14.875 -0.69 1 57.84 111 ASP A N 1
ATOM 863 C CA . ASP A 1 111 ? -8.117 14.219 -1.511 1 57.84 111 ASP A CA 1
ATOM 864 C C . ASP A 1 111 ? -8.625 13.984 -2.93 1 57.84 111 ASP A C 1
ATOM 866 O O . ASP A 1 111 ? -9.805 14.195 -3.215 1 57.84 111 ASP A O 1
ATOM 870 N N . VAL A 1 112 ? -7.625 13.773 -3.838 1 48.5 112 VAL A N 1
ATOM 871 C CA . VAL A 1 112 ? -7.934 13.664 -5.258 1 48.5 112 VAL A CA 1
ATOM 872 C C . VAL A 1 112 ? -9.07 12.656 -5.461 1 48.5 112 VAL A C 1
ATOM 874 O O . VAL A 1 112 ? -9.922 12.844 -6.332 1 48.5 112 VAL A O 1
ATOM 877 N N . GLU A 1 113 ? -8.883 11.617 -4.809 1 45.44 113 GLU A N 1
ATOM 878 C CA . GLU A 1 113 ? -9.883 10.594 -5.094 1 45.44 113 GLU A CA 1
ATOM 879 C C . GLU A 1 113 ? -11.289 11.094 -4.809 1 45.44 113 GLU A C 1
ATOM 881 O O . GLU A 1 113 ? -12.258 10.664 -5.441 1 45.44 113 GLU A O 1
ATOM 886 N N . MET A 1 114 ? -11.438 12.023 -3.877 1 39.5 114 MET A N 1
ATOM 887 C CA . MET A 1 114 ? -12.727 12.641 -3.584 1 39.5 114 MET A CA 1
ATOM 888 C C . MET A 1 114 ? -13.195 13.5 -4.754 1 39.5 114 MET A C 1
ATOM 890 O O . MET A 1 114 ? -14.383 13.805 -4.867 1 39.5 114 MET A O 1
ATOM 894 N N . LEU A 1 115 ? -12.211 13.961 -5.566 1 42.25 115 LEU A N 1
ATOM 895 C CA . LEU A 1 115 ? -12.578 14.961 -6.559 1 42.25 115 LEU A CA 1
ATOM 896 C C . LEU A 1 115 ? -13.102 14.297 -7.828 1 42.25 115 LEU A C 1
ATOM 898 O O . LEU A 1 115 ? -13.516 14.984 -8.766 1 42.25 115 LEU A O 1
ATOM 902 N N . ASP A 1 116 ? -12.594 13.141 -8.219 1 39.22 116 ASP A N 1
ATOM 903 C CA . ASP A 1 116 ? -13.352 12.758 -9.398 1 39.22 116 ASP A CA 1
ATOM 904 C C . ASP A 1 116 ? -14.844 13.031 -9.211 1 39.22 116 ASP A C 1
ATOM 906 O O . ASP A 1 116 ? -15.664 12.648 -10.047 1 39.22 116 ASP A O 1
ATOM 910 N N . TYR A 1 117 ? -15.336 13.031 -8.094 1 33.72 117 TYR A N 1
ATOM 911 C CA . TYR A 1 117 ? -16.766 13.312 -7.977 1 33.72 117 TYR A CA 1
ATOM 912 C C . TYR A 1 117 ? -17.062 14.773 -8.266 1 33.72 117 TYR A C 1
ATOM 914 O O . TYR A 1 117 ? -16.328 15.664 -7.824 1 33.72 117 TYR A O 1
ATOM 922 N N . ARG A 1 118 ? -17.844 15.148 -9.219 1 35.31 118 ARG A N 1
ATOM 923 C CA . ARG A 1 118 ? -18.781 16.266 -9.406 1 35.31 118 ARG A CA 1
ATOM 924 C C . ARG A 1 118 ? -19.172 16.859 -8.062 1 35.31 118 ARG A C 1
ATOM 926 O O . ARG A 1 118 ? -19.406 16.141 -7.09 1 35.31 118 ARG A O 1
ATOM 933 N N . PHE A 1 119 ? -18.781 18.297 -7.699 1 43.41 119 PHE A N 1
ATOM 934 C CA . PHE A 1 119 ? -19.391 19.125 -6.66 1 43.41 119 PHE A CA 1
ATOM 935 C C . PHE A 1 119 ? -20.609 18.422 -6.066 1 43.41 119 PHE A C 1
ATOM 937 O O . PHE A 1 119 ? -21.734 18.688 -6.488 1 43.41 119 PHE A O 1
ATOM 944 N N . SER A 1 120 ? -20.547 17.234 -6.031 1 46.28 120 SER A N 1
ATOM 945 C CA . SER A 1 120 ? -21.719 16.484 -5.562 1 46.28 120 SER A CA 1
ATOM 946 C C . SER A 1 120 ? -21.906 16.641 -4.059 1 46.28 120 SER A C 1
ATOM 948 O O . SER A 1 120 ? -21 17.109 -3.357 1 46.28 120 SER A O 1
ATOM 950 N N . GLY A 1 121 ? -23.047 16.562 -3.596 1 55.91 121 GLY A N 1
ATOM 951 C CA . GLY A 1 121 ? -23.578 16.359 -2.26 1 55.91 121 GLY A CA 1
ATOM 952 C C . GLY A 1 121 ? -22.594 15.734 -1.303 1 55.91 121 GLY A C 1
ATOM 953 O O . GLY A 1 121 ? -22.578 16.047 -0.112 1 55.91 121 GLY A O 1
ATOM 954 N N . SER A 1 122 ? -21.406 15.375 -1.925 1 66.88 122 SER A N 1
ATOM 955 C CA . SER A 1 122 ? -20.453 14.625 -1.101 1 66.88 122 SER A CA 1
ATOM 956 C C . SER A 1 122 ? -19.422 15.555 -0.473 1 66.88 122 SER A C 1
ATOM 958 O O . SER A 1 122 ? -19.078 15.398 0.7 1 66.88 122 SER A O 1
ATOM 960 N N . LEU A 1 123 ? -18.891 16.672 -1.166 1 73.44 123 LEU A N 1
ATOM 961 C CA . LEU A 1 123 ? -17.922 17.594 -0.596 1 73.44 123 LEU A CA 1
ATOM 962 C C . LEU A 1 123 ? -18.531 18.375 0.562 1 73.44 123 LEU A C 1
ATOM 964 O O . LEU A 1 123 ? -17.922 18.484 1.634 1 73.44 123 LEU A O 1
ATOM 968 N N . LEU A 1 124 ? -19.688 18.875 0.317 1 74.44 124 LEU A N 1
ATOM 969 C CA . LEU A 1 124 ? -20.375 19.641 1.346 1 74.44 124 LEU A CA 1
ATOM 970 C C . LEU A 1 124 ? -20.641 18.781 2.578 1 74.44 124 LEU A C 1
ATOM 972 O O . LEU A 1 124 ? -20.547 19.266 3.707 1 74.44 124 LEU A O 1
ATOM 976 N N . GLU A 1 125 ? -20.969 17.625 2.252 1 78 125 GLU A N 1
ATOM 977 C CA . GLU A 1 125 ? -21.188 16.688 3.359 1 78 125 GLU A CA 1
ATOM 978 C C . GLU A 1 125 ? -19.906 16.484 4.164 1 78 125 GLU A C 1
ATOM 980 O O . GLU A 1 125 ? -19.938 16.469 5.395 1 78 125 GLU A O 1
ATOM 985 N N . ALA A 1 126 ? -18.844 16.375 3.523 1 79.31 126 ALA A N 1
ATOM 986 C CA . ALA A 1 126 ? -17.562 16.188 4.199 1 79.31 126 ALA A CA 1
ATOM 987 C C . ALA A 1 126 ? -17.188 17.406 5.02 1 79.31 126 ALA A C 1
ATOM 989 O O . ALA A 1 126 ? -16.672 17.281 6.133 1 79.31 126 ALA A O 1
ATOM 990 N N . LEU A 1 127 ? -17.484 18.531 4.52 1 84.88 127 LEU A N 1
ATOM 991 C CA . LEU A 1 127 ? -17.125 19.781 5.168 1 84.88 127 LEU A CA 1
ATOM 992 C C . LEU A 1 127 ? -18.031 20.062 6.355 1 84.88 127 LEU A C 1
ATOM 994 O O . LEU A 1 127 ? -17.703 20.859 7.23 1 84.88 127 LEU A O 1
ATOM 998 N N . SER A 1 128 ? -19.156 19.359 6.348 1 86.69 128 SER A N 1
ATOM 999 C CA . SER A 1 128 ? -20.141 19.609 7.387 1 86.69 128 SER A CA 1
ATOM 1000 C C . SER A 1 128 ? -19.984 18.641 8.547 1 86.69 128 SER A C 1
ATOM 1002 O O . SER A 1 128 ? -20.688 18.75 9.562 1 86.69 128 SER A O 1
ATOM 1004 N N . GLU A 1 129 ? -19.125 17.734 8.367 1 91.25 129 GLU A N 1
ATOM 1005 C CA . GLU A 1 129 ? -18.922 16.766 9.438 1 91.25 129 GLU A CA 1
ATOM 1006 C C . GLU A 1 129 ? -18.375 17.438 10.695 1 91.25 129 GLU A C 1
ATOM 1008 O O . GLU A 1 129 ? -17.344 18.125 10.641 1 91.25 129 GLU A O 1
ATOM 1013 N N . LYS A 1 130 ? -19.062 17.25 11.828 1 95.25 130 LYS A N 1
ATOM 1014 C CA . LYS A 1 130 ? -18.625 17.844 13.094 1 95.25 130 LYS A CA 1
ATOM 1015 C C . LYS A 1 130 ? -17.391 17.125 13.641 1 95.25 130 LYS A C 1
ATOM 1017 O O . LYS A 1 130 ? -17.375 15.898 13.734 1 95.25 130 LYS A O 1
ATOM 1022 N N . PRO A 1 131 ? -16.422 17.859 14 1 97.69 131 PRO A N 1
ATOM 1023 C CA . PRO A 1 131 ? -15.227 17.234 14.57 1 97.69 131 PRO A CA 1
ATOM 1024 C C . PRO A 1 131 ? -15.406 16.812 16.016 1 97.69 131 PRO A C 1
ATOM 1026 O O . PRO A 1 131 ? -16.297 17.328 16.719 1 97.69 131 PRO A O 1
ATOM 1029 N N . GLU A 1 132 ? -14.625 15.844 16.438 1 98.12 132 GLU A N 1
ATOM 1030 C CA . GLU A 1 132 ? -14.461 15.547 17.859 1 98.12 132 GLU A CA 1
ATOM 1031 C C . GLU A 1 132 ? -13.352 16.391 18.469 1 98.12 132 GLU A C 1
ATOM 1033 O O . GLU A 1 132 ? -12.328 16.641 17.844 1 98.12 132 GLU A O 1
ATOM 1038 N N . TYR A 1 133 ? -13.641 16.859 19.688 1 98.5 133 TYR A N 1
ATOM 1039 C CA . TYR A 1 133 ? -12.625 17.578 20.438 1 98.5 133 TYR A CA 1
ATOM 1040 C C . TYR A 1 133 ? -11.828 16.641 21.328 1 98.5 133 TYR A C 1
ATOM 1042 O O . TYR A 1 133 ? -12.406 15.836 22.062 1 98.5 133 TYR A O 1
ATOM 1050 N N . ARG A 1 134 ? -10.539 16.656 21.219 1 97.38 134 ARG A N 1
ATOM 1051 C CA . ARG A 1 134 ? -9.68 15.82 22.047 1 97.38 134 ARG A CA 1
ATOM 1052 C C . ARG A 1 134 ? -8.633 16.672 22.766 1 97.38 134 ARG A C 1
ATOM 1054 O O . ARG A 1 134 ? -8.031 17.562 22.188 1 97.38 134 ARG A O 1
ATOM 1061 N N . TYR A 1 135 ? -8.477 16.422 24.141 1 97.25 135 TYR A N 1
ATOM 1062 C CA . TYR A 1 135 ? -7.59 17.172 25.016 1 97.25 135 TYR A CA 1
ATOM 1063 C C . TYR A 1 135 ? -7.938 18.656 25 1 97.25 135 TYR A C 1
ATOM 1065 O O . TYR A 1 135 ? -7.059 19.5 25.156 1 97.25 135 TYR A O 1
ATOM 1073 N N . THR A 1 136 ? -9.062 18.969 24.625 1 98 136 THR A N 1
ATOM 1074 C CA . THR A 1 136 ? -9.711 20.281 24.656 1 98 136 THR A CA 1
ATOM 1075 C C . THR A 1 136 ? -11.227 20.141 24.547 1 98 136 THR A C 1
ATOM 1077 O O . THR A 1 136 ? -11.758 19.031 24.594 1 98 136 THR A O 1
ATOM 1080 N N . SER A 1 137 ? -11.992 21.156 24.531 1 98.31 137 SER A N 1
ATOM 1081 C CA . SER A 1 137 ? -13.438 21.188 24.359 1 98.31 137 SER A CA 1
ATOM 1082 C C . SER A 1 137 ? -13.883 22.375 23.516 1 98.31 137 SER A C 1
ATOM 1084 O O . SER A 1 137 ? -13.102 23.297 23.281 1 98.31 137 SER A O 1
ATOM 1086 N N . ALA A 1 138 ? -15.102 22.281 23.094 1 98.25 138 ALA A N 1
ATOM 1087 C CA . ALA A 1 138 ? -15.664 23.391 22.328 1 98.25 138 ALA A CA 1
ATOM 1088 C C . ALA A 1 138 ? -15.602 24.688 23.125 1 98.25 138 ALA A C 1
ATOM 1090 O O . ALA A 1 138 ? -15.211 25.734 22.594 1 98.25 138 ALA A O 1
ATOM 1091 N N . ASP A 1 139 ? -15.938 24.547 24.359 1 98.25 139 ASP A N 1
ATOM 1092 C CA . ASP A 1 139 ? -15.93 25.719 25.234 1 98.25 139 ASP A CA 1
ATOM 1093 C C . ASP A 1 139 ? -14.523 26.297 25.359 1 98.25 139 ASP A C 1
ATOM 1095 O O . ASP A 1 139 ? -14.336 27.516 25.328 1 98.25 139 ASP A O 1
ATOM 1099 N N . GLU A 1 140 ? -13.594 25.469 25.516 1 98.44 140 GLU A N 1
ATOM 1100 C CA . GLU A 1 140 ? -12.211 25.922 25.641 1 98.44 140 GLU A CA 1
ATOM 1101 C C . GLU A 1 140 ? -11.719 26.578 24.359 1 98.44 140 GLU A C 1
ATOM 1103 O O . GLU A 1 140 ? -10.992 27.578 24.406 1 98.44 140 GLU A O 1
ATOM 1108 N N . VAL A 1 141 ? -12.086 26.031 23.281 1 98.62 141 VAL A N 1
ATOM 1109 C CA . VAL A 1 141 ? -11.695 26.609 22 1 98.62 141 VAL A CA 1
ATOM 1110 C C . VAL A 1 141 ? -12.312 28 21.859 1 98.62 141 VAL A C 1
ATOM 1112 O O . VAL A 1 141 ? -11.656 28.922 21.375 1 98.62 141 VAL A O 1
ATOM 1115 N N . ASP A 1 142 ? -13.547 28.125 22.297 1 98.31 142 ASP A N 1
ATOM 1116 C CA . ASP A 1 142 ? -14.18 29.438 22.297 1 98.31 142 ASP A CA 1
ATOM 1117 C C . ASP A 1 142 ? -13.391 30.422 23.141 1 98.31 142 ASP A C 1
ATOM 1119 O O . ASP A 1 142 ? -13.188 31.578 22.734 1 98.31 142 ASP A O 1
ATOM 1123 N N . GLU A 1 143 ? -12.984 29.984 24.234 1 98.31 143 GLU A N 1
ATOM 1124 C CA . GLU A 1 143 ? -12.219 30.844 25.125 1 98.31 143 GLU A CA 1
ATOM 1125 C C . GLU A 1 143 ? -10.875 31.234 24.516 1 98.31 143 GLU A C 1
ATOM 1127 O O . GLU A 1 143 ? -10.469 32.406 24.594 1 98.31 143 GLU A O 1
ATOM 1132 N N . ILE A 1 144 ? -10.211 30.266 23.969 1 98.31 144 ILE A N 1
ATOM 1133 C CA . ILE A 1 144 ? -8.922 30.5 23.328 1 98.31 144 ILE A CA 1
ATOM 1134 C C . ILE A 1 144 ? -9.086 31.547 22.219 1 98.31 144 ILE A C 1
ATOM 1136 O O . ILE A 1 144 ? -8.312 32.5 22.141 1 98.31 144 ILE A O 1
ATOM 1140 N N . LEU A 1 145 ? -10.102 31.375 21.422 1 98.25 145 LEU A N 1
ATOM 1141 C CA . LEU A 1 145 ? -10.352 32.281 20.297 1 98.25 145 LEU A CA 1
ATOM 1142 C C . LEU A 1 145 ? -10.711 33.656 20.781 1 98.25 145 LEU A C 1
ATOM 1144 O O . LEU A 1 145 ? -10.344 34.656 20.156 1 98.25 145 LEU A O 1
ATOM 1148 N N . SER A 1 146 ? -11.461 33.719 21.844 1 97.38 146 SER A N 1
ATOM 1149 C CA . SER A 1 146 ? -11.875 35 22.359 1 97.38 146 SER A CA 1
ATOM 1150 C C . SER A 1 146 ? -10.68 35.812 22.844 1 97.38 146 SER A C 1
ATOM 1152 O O . SER A 1 146 ? -10.68 37.062 22.734 1 97.38 146 SER A O 1
ATOM 1154 N N . ARG A 1 147 ? -9.672 35.156 23.25 1 97.38 147 ARG A N 1
ATOM 1155 C CA . ARG A 1 147 ? -8.508 35.844 23.828 1 97.38 147 ARG A CA 1
ATOM 1156 C C . ARG A 1 147 ? -7.461 36.125 22.766 1 97.38 147 ARG A C 1
ATOM 1158 O O . ARG A 1 147 ? -6.641 37.031 22.922 1 97.38 147 ARG A O 1
ATOM 1165 N N . ALA A 1 148 ? -7.469 35.344 21.75 1 98.25 148 ALA A N 1
ATOM 1166 C CA . ALA A 1 148 ? -6.434 35.438 20.734 1 98.25 148 ALA A CA 1
ATOM 1167 C C . ALA A 1 148 ? -6.684 36.625 19.797 1 98.25 148 ALA A C 1
ATOM 1169 O O . ALA A 1 148 ? -7.773 36.781 19.25 1 98.25 148 ALA A O 1
ATOM 1170 N N . LYS A 1 149 ? -5.68 37.469 19.641 1 98.25 149 LYS A N 1
ATOM 1171 C CA . LYS A 1 149 ? -5.754 38.594 18.719 1 98.25 149 LYS A CA 1
ATOM 1172 C C . LYS A 1 149 ? -4.91 38.312 17.469 1 98.25 149 LYS A C 1
ATOM 1174 O O . LYS A 1 149 ? -5.379 38.5 16.344 1 98.25 149 LYS A O 1
ATOM 1179 N N . ARG A 1 150 ? -3.73 37.906 17.688 1 98.62 150 ARG A N 1
ATOM 1180 C CA . ARG A 1 150 ? -2.832 37.531 16.609 1 98.62 150 ARG A CA 1
ATOM 1181 C C . ARG A 1 150 ? -2.787 36.031 16.422 1 98.62 150 ARG A C 1
ATOM 1183 O O . ARG A 1 150 ? -2.363 35.281 17.328 1 98.62 150 ARG A O 1
ATOM 1190 N N . ILE A 1 151 ? -3.205 35.531 15.227 1 98.81 151 ILE A N 1
ATOM 1191 C CA . ILE A 1 151 ? -3.334 34.094 14.977 1 98.81 151 ILE A CA 1
ATOM 1192 C C . ILE A 1 151 ? -2.479 33.719 13.773 1 98.81 151 ILE A C 1
ATOM 1194 O O . ILE A 1 151 ? -2.508 34.375 12.742 1 98.81 151 ILE A O 1
ATOM 1198 N N . ALA A 1 152 ? -1.622 32.75 13.93 1 98.94 152 ALA A N 1
ATOM 1199 C CA . ALA A 1 152 ? -0.913 32.094 12.82 1 98.94 152 ALA A CA 1
ATOM 1200 C C . ALA A 1 152 ? -1.606 30.812 12.391 1 98.94 152 ALA A C 1
ATOM 1202 O O . ALA A 1 152 ? -2.029 30.016 13.227 1 98.94 152 ALA A O 1
ATOM 1203 N N . ILE A 1 153 ? -1.783 30.594 11.086 1 98.94 153 ILE A N 1
ATOM 1204 C CA . ILE A 1 153 ? -2.34 29.359 10.562 1 98.94 153 ILE A CA 1
ATOM 1205 C C . ILE A 1 153 ? -1.287 28.625 9.734 1 98.94 153 ILE A C 1
ATOM 1207 O O . ILE A 1 153 ? -0.786 29.172 8.742 1 98.94 153 ILE A O 1
ATOM 1211 N N . LEU A 1 154 ? -0.886 27.469 10.172 1 98.88 154 LEU A N 1
ATOM 1212 C CA . LEU A 1 154 ? -0.01 26.594 9.398 1 98.88 154 LEU A CA 1
ATOM 1213 C C . LEU A 1 154 ? -0.815 25.734 8.422 1 98.88 154 LEU A C 1
ATOM 1215 O O . LEU A 1 154 ? -1.536 24.828 8.836 1 98.88 154 LEU A O 1
ATOM 1219 N N . LEU A 1 155 ? -0.619 26 7.18 1 98.62 155 LEU A N 1
ATOM 1220 C CA . LEU A 1 155 ? -1.419 25.359 6.141 1 98.62 155 LEU A CA 1
ATOM 1221 C C . LEU A 1 155 ? -0.87 23.984 5.812 1 98.62 155 LEU A C 1
ATOM 1223 O O . LEU A 1 155 ? 0.262 23.656 6.176 1 98.62 155 LEU A O 1
ATOM 1227 N N . ASP A 1 156 ? -1.688 23.203 5.125 1 96.44 156 ASP A N 1
ATOM 1228 C CA . ASP A 1 156 ? -1.342 21.828 4.781 1 96.44 156 ASP A CA 1
ATOM 1229 C C . ASP A 1 156 ? -1.524 21.562 3.289 1 96.44 156 ASP A C 1
ATOM 1231 O O . ASP A 1 156 ? -0.827 22.156 2.461 1 96.44 156 ASP A O 1
ATOM 1235 N N . ASN A 1 157 ? -2.494 20.891 2.842 1 94.31 157 ASN A N 1
ATOM 1236 C CA . ASN A 1 157 ? -2.592 20.359 1.481 1 94.31 157 ASN A CA 1
ATOM 1237 C C . ASN A 1 157 ? -3.256 21.375 0.544 1 94.31 157 ASN A C 1
ATOM 1239 O O . ASN A 1 157 ? -4.059 22.203 0.982 1 94.31 157 ASN A O 1
ATOM 1243 N N . ALA A 1 158 ? -2.914 21.234 -0.703 1 94.81 158 ALA A N 1
ATOM 1244 C CA . ALA A 1 158 ? -3.719 21.844 -1.753 1 94.81 158 ALA A CA 1
ATOM 1245 C C . ALA A 1 158 ? -5.176 21.406 -1.66 1 94.81 158 ALA A C 1
ATOM 1247 O O . ALA A 1 158 ? -5.465 20.281 -1.245 1 94.81 158 ALA A O 1
ATOM 1248 N N . GLY A 1 159 ? -6.062 22.234 -2.076 1 92.69 159 GLY A N 1
ATOM 1249 C CA . GLY A 1 159 ? -7.488 21.984 -1.944 1 92.69 159 GLY A CA 1
ATOM 1250 C C . GLY A 1 159 ? -8.062 22.453 -0.62 1 92.69 159 GLY A C 1
ATOM 1251 O O . GLY A 1 159 ? -8.852 23.391 -0.579 1 92.69 159 GLY A O 1
ATOM 1252 N N . GLU A 1 160 ? -7.586 21.797 0.413 1 94 160 GLU A N 1
ATOM 1253 C CA . GLU A 1 160 ? -8.102 22.188 1.718 1 94 160 GLU A CA 1
ATOM 1254 C C . GLU A 1 160 ? -7.633 23.594 2.084 1 94 160 GLU A C 1
ATOM 1256 O O . GLU A 1 160 ? -8.312 24.312 2.834 1 94 160 GLU A O 1
ATOM 1261 N N . ALA A 1 161 ? -6.496 24 1.555 1 96.75 161 ALA A N 1
ATOM 1262 C CA . ALA A 1 161 ? -5.977 25.344 1.816 1 96.75 161 ALA A CA 1
ATOM 1263 C C . ALA A 1 161 ? -6.984 26.406 1.405 1 96.75 161 ALA A C 1
ATOM 1265 O O . ALA A 1 161 ? -7.07 27.469 2.037 1 96.75 161 ALA A O 1
ATOM 1266 N N . VAL A 1 162 ? -7.758 26.141 0.408 1 95.75 162 VAL A N 1
ATOM 1267 C CA . VAL A 1 162 ? -8.766 27.094 -0.036 1 95.75 162 VAL A CA 1
ATOM 1268 C C . VAL A 1 162 ? -9.781 27.344 1.084 1 95.75 162 VAL A C 1
ATOM 1270 O O . VAL A 1 162 ? -10.141 28.484 1.361 1 95.75 162 VAL A O 1
ATOM 1273 N N . VAL A 1 163 ? -10.195 26.297 1.715 1 95.31 163 VAL A N 1
ATOM 1274 C CA . VAL A 1 163 ? -11.109 26.406 2.848 1 95.31 163 VAL A CA 1
ATOM 1275 C C . VAL A 1 163 ? -10.43 27.172 3.986 1 95.31 163 VAL A C 1
ATOM 1277 O O . VAL A 1 163 ? -11.039 28.047 4.598 1 95.31 163 VAL A O 1
ATOM 1280 N N . ASP A 1 164 ? -9.234 26.844 4.215 1 97.88 164 ASP A N 1
ATOM 1281 C CA . ASP A 1 164 ? -8.5 27.453 5.316 1 97.88 164 ASP A CA 1
ATOM 1282 C C . ASP A 1 164 ? -8.312 28.953 5.09 1 97.88 164 ASP A C 1
ATOM 1284 O O . ASP A 1 164 ? -8.312 29.734 6.039 1 97.88 164 ASP A O 1
ATOM 1288 N N . LEU A 1 165 ? -8.086 29.328 3.855 1 98.12 165 LEU A N 1
ATOM 1289 C CA . LEU A 1 165 ? -7.973 30.75 3.533 1 98.12 165 LEU A CA 1
ATOM 1290 C C . LEU A 1 165 ? -9.289 31.469 3.793 1 98.12 165 LEU A C 1
ATOM 1292 O O . LEU A 1 165 ? -9.289 32.594 4.301 1 98.12 165 LEU A O 1
ATOM 1296 N N . ILE A 1 166 ? -10.344 30.859 3.455 1 96.5 166 ILE A N 1
ATOM 1297 C CA . ILE A 1 166 ? -11.656 31.453 3.678 1 96.5 166 ILE A CA 1
ATOM 1298 C C . ILE A 1 166 ? -11.93 31.562 5.176 1 96.5 166 ILE A C 1
ATOM 1300 O O . ILE A 1 166 ? -12.461 32.562 5.652 1 96.5 166 ILE A O 1
ATOM 1304 N N . VAL A 1 167 ? -11.586 30.562 5.902 1 97.88 167 VAL A N 1
ATOM 1305 C CA . VAL A 1 167 ? -11.719 30.578 7.355 1 97.88 167 VAL A CA 1
ATOM 1306 C C . VAL A 1 167 ? -10.867 31.703 7.945 1 97.88 167 VAL A C 1
ATOM 1308 O O . VAL A 1 167 ? -11.305 32.375 8.867 1 97.88 167 VAL A O 1
ATOM 1311 N N . ALA A 1 168 ? -9.656 31.859 7.461 1 98.31 168 ALA A N 1
ATOM 1312 C CA . ALA A 1 168 ? -8.781 32.938 7.898 1 98.31 168 ALA A CA 1
ATOM 1313 C C . ALA A 1 168 ? -9.453 34.312 7.691 1 98.31 168 ALA A C 1
ATOM 1315 O O . ALA A 1 168 ? -9.391 35.156 8.562 1 98.31 168 ALA A O 1
ATOM 1316 N N . ALA A 1 169 ? -10.039 34.469 6.535 1 95.75 169 ALA A N 1
ATOM 1317 C CA . ALA A 1 169 ? -10.742 35.719 6.242 1 95.75 169 ALA A CA 1
ATOM 1318 C C . ALA A 1 169 ? -11.875 35.969 7.234 1 95.75 169 ALA A C 1
ATOM 1320 O O . ALA A 1 169 ? -12.109 37.094 7.652 1 95.75 169 ALA A O 1
ATOM 1321 N N . ARG A 1 170 ? -12.578 34.906 7.559 1 95 170 ARG A N 1
ATOM 1322 C CA . ARG A 1 170 ? -13.656 35 8.547 1 95 170 ARG A CA 1
ATOM 1323 C C . ARG A 1 170 ? -13.117 35.438 9.906 1 95 170 ARG A C 1
ATOM 1325 O O . ARG A 1 170 ? -13.758 36.219 10.602 1 95 170 ARG A O 1
ATOM 1332 N N . LEU A 1 171 ? -12.023 34.906 10.305 1 97.5 171 LEU A N 1
ATOM 1333 C CA . LEU A 1 171 ? -11.398 35.312 11.562 1 97.5 171 LEU A CA 1
ATOM 1334 C C . LEU A 1 171 ? -11.031 36.781 11.547 1 97.5 171 LEU A C 1
ATOM 1336 O O . LEU A 1 171 ? -11.188 37.469 12.555 1 97.5 171 LEU A O 1
ATOM 1340 N N . VAL A 1 172 ? -10.555 37.25 10.406 1 97.25 172 VAL A N 1
ATOM 1341 C CA . VAL A 1 172 ? -10.211 38.656 10.25 1 97.25 172 VAL A CA 1
ATOM 1342 C C . VAL A 1 172 ? -11.461 39.531 10.406 1 97.25 172 VAL A C 1
ATOM 1344 O O . VAL A 1 172 ? -11.422 40.594 11.039 1 97.25 172 VAL A O 1
ATOM 1347 N N . GLU A 1 173 ? -12.547 39.062 9.828 1 94.56 173 GLU A N 1
ATOM 1348 C CA . GLU A 1 173 ? -13.812 39.781 9.969 1 94.56 173 GLU A CA 1
ATOM 1349 C C . GLU A 1 173 ? -14.211 39.906 11.438 1 94.56 173 GLU A C 1
ATOM 1351 O O . GLU A 1 173 ? -14.945 40.812 11.805 1 94.56 173 GLU A O 1
ATOM 1356 N N . HIS A 1 174 ? -13.75 39.031 12.188 1 95.88 174 HIS A N 1
ATOM 1357 C CA . HIS A 1 174 ? -14.07 39.031 13.617 1 95.88 174 HIS A CA 1
ATOM 1358 C C . HIS A 1 174 ? -12.992 39.781 14.414 1 95.88 174 HIS A C 1
ATOM 1360 O O . HIS A 1 174 ? -12.852 39.562 15.617 1 95.88 174 HIS A O 1
ATOM 1366 N N . GLY A 1 175 ? -12.148 40.469 13.75 1 96.56 175 GLY A N 1
ATOM 1367 C CA . GLY A 1 175 ? -11.219 41.375 14.406 1 96.56 175 GLY A CA 1
ATOM 1368 C C . GLY A 1 175 ? -9.867 40.75 14.695 1 96.56 175 GLY A C 1
ATOM 1369 O O . GLY A 1 175 ? -9.062 41.312 15.438 1 96.56 175 GLY A O 1
ATOM 1370 N N . LYS A 1 176 ? -9.625 39.594 14.188 1 97.94 176 LYS A N 1
ATOM 1371 C CA . LYS A 1 176 ? -8.336 38.938 14.398 1 97.94 176 LYS A CA 1
ATOM 1372 C C . LYS A 1 176 ? -7.32 39.375 13.344 1 97.94 176 LYS A C 1
ATOM 1374 O O . LYS A 1 176 ? -7.695 39.688 12.211 1 97.94 176 LYS A O 1
ATOM 1379 N N . SER A 1 177 ? -6.105 39.438 13.75 1 98.44 177 SER A N 1
ATOM 1380 C CA . SER A 1 177 ? -4.996 39.531 12.805 1 98.44 177 SER A CA 1
ATOM 1381 C C . SER A 1 177 ? -4.457 38.156 12.469 1 98.44 177 SER A C 1
ATOM 1383 O O . SER A 1 177 ? -3.994 37.406 13.352 1 98.44 177 SER A O 1
ATOM 1385 N N . VAL A 1 178 ? -4.531 37.781 11.18 1 98.75 178 VAL A N 1
ATOM 1386 C CA . VAL A 1 178 ? -4.188 36.406 10.797 1 98.75 178 VAL A CA 1
ATOM 1387 C C . VAL A 1 178 ? -3.012 36.406 9.828 1 98.75 178 VAL A C 1
ATOM 1389 O O . VAL A 1 178 ? -2.998 37.219 8.875 1 98.75 178 VAL A O 1
ATOM 1392 N N . THR A 1 179 ? -1.997 35.656 10.086 1 98.88 179 THR A N 1
ATOM 1393 C CA . THR A 1 179 ? -0.91 35.406 9.148 1 98.88 179 THR A CA 1
ATOM 1394 C C . THR A 1 179 ? -0.886 33.906 8.766 1 98.88 179 THR A C 1
ATOM 1396 O O . THR A 1 179 ? -1.021 33.031 9.625 1 98.88 179 THR A O 1
ATOM 1399 N N . LEU A 1 180 ? -0.766 33.656 7.445 1 98.88 180 LEU A N 1
ATOM 1400 C CA . LEU A 1 180 ? -0.696 32.312 6.926 1 98.88 180 LEU A CA 1
ATOM 1401 C C . LEU A 1 180 ? 0.753 31.859 6.777 1 98.88 180 LEU A C 1
ATOM 1403 O O . LEU A 1 180 ? 1.617 32.656 6.395 1 98.88 180 LEU A O 1
ATOM 1407 N N . TYR A 1 181 ? 0.99 30.609 7.121 1 98.88 181 TYR A N 1
ATOM 1408 C CA . TYR A 1 181 ? 2.312 30.016 6.953 1 98.88 181 TYR A CA 1
ATOM 1409 C C . TYR A 1 181 ? 2.238 28.75 6.117 1 98.88 181 TYR A C 1
ATOM 1411 O O . TYR A 1 181 ? 1.307 27.953 6.258 1 98.88 181 TYR A O 1
ATOM 1419 N N . ALA A 1 182 ? 3.172 28.547 5.219 1 98.69 182 ALA A N 1
ATOM 1420 C CA . ALA A 1 182 ? 3.273 27.375 4.375 1 98.69 182 ALA A CA 1
ATOM 1421 C C . ALA A 1 182 ? 4.73 27.016 4.086 1 98.69 182 ALA A C 1
ATOM 1423 O O . ALA A 1 182 ? 5.633 27.812 4.387 1 98.69 182 ALA A O 1
ATOM 1424 N N . ARG A 1 183 ? 4.934 25.906 3.594 1 98.25 183 ARG A N 1
ATOM 1425 C CA . ARG A 1 183 ? 6.262 25.5 3.133 1 98.25 183 ARG A CA 1
ATOM 1426 C C . ARG A 1 183 ? 6.715 26.375 1.963 1 98.25 183 ARG A C 1
ATOM 1428 O O . ARG A 1 183 ? 5.895 26.797 1.138 1 98.25 183 ARG A O 1
ATOM 1435 N N . SER A 1 184 ? 8.047 26.609 1.934 1 98.31 184 SER A N 1
ATOM 1436 C CA . SER A 1 184 ? 8.586 27.359 0.81 1 98.31 184 SER A CA 1
ATOM 1437 C C . SER A 1 184 ? 8.891 26.453 -0.376 1 98.31 184 SER A C 1
ATOM 1439 O O . SER A 1 184 ? 8.922 26.906 -1.521 1 98.31 184 SER A O 1
ATOM 1441 N N . LYS A 1 185 ? 9.172 25.234 -0.064 1 97.62 185 LYS A N 1
ATOM 1442 C CA . LYS A 1 185 ? 9.523 24.25 -1.078 1 97.62 185 LYS A CA 1
ATOM 1443 C C . LYS A 1 185 ? 8.523 23.094 -1.088 1 97.62 185 LYS A C 1
ATOM 1445 O O . LYS A 1 185 ? 7.828 22.859 -0.098 1 97.62 185 LYS A O 1
ATOM 1450 N N . PRO A 1 186 ? 8.453 22.391 -2.223 1 96.56 186 PRO A N 1
ATOM 1451 C CA . PRO A 1 186 ? 7.418 21.359 -2.375 1 96.56 186 PRO A CA 1
ATOM 1452 C C . PRO A 1 186 ? 7.586 20.203 -1.388 1 96.56 186 PRO A C 1
ATOM 1454 O O . PRO A 1 186 ? 8.711 19.828 -1.067 1 96.56 186 PRO A O 1
ATOM 1457 N N . TYR A 1 187 ? 6.48 19.719 -0.94 1 96.19 187 TYR A N 1
ATOM 1458 C CA . TYR A 1 187 ? 6.371 18.516 -0.134 1 96.19 187 TYR A CA 1
ATOM 1459 C C . TYR A 1 187 ? 5.023 17.844 -0.346 1 96.19 187 TYR A C 1
ATOM 1461 O O . TYR A 1 187 ? 3.994 18.328 0.122 1 96.19 187 TYR A O 1
ATOM 1469 N N . GLU A 1 188 ? 5 16.672 -1.002 1 93.25 188 GLU A N 1
ATOM 1470 C CA . GLU A 1 188 ? 3.787 15.906 -1.283 1 93.25 188 GLU A CA 1
ATOM 1471 C C . GLU A 1 188 ? 2.703 16.797 -1.882 1 93.25 188 GLU A C 1
ATOM 1473 O O . GLU A 1 188 ? 2.934 17.469 -2.889 1 93.25 188 GLU A O 1
ATOM 1478 N N . THR A 1 189 ? 1.592 16.938 -1.263 1 93.44 189 THR A N 1
ATOM 1479 C CA . THR A 1 189 ? 0.507 17.734 -1.816 1 93.44 189 THR A CA 1
ATOM 1480 C C . THR A 1 189 ? 0.32 19.016 -1.012 1 93.44 189 THR A C 1
ATOM 1482 O O . THR A 1 189 ? -0.653 19.75 -1.215 1 93.44 189 THR A O 1
ATOM 1485 N N . ASP A 1 190 ? 1.228 19.281 -0.129 1 95.62 190 ASP A N 1
ATOM 1486 C CA . ASP A 1 190 ? 1.144 20.5 0.668 1 95.62 190 ASP A CA 1
ATOM 1487 C C . ASP A 1 190 ? 1.248 21.75 -0.215 1 95.62 190 ASP A C 1
ATOM 1489 O O . ASP A 1 190 ? 1.995 21.75 -1.196 1 95.62 190 ASP A O 1
ATOM 1493 N N . VAL A 1 191 ? 0.573 22.75 0.158 1 97.12 191 VAL A N 1
ATOM 1494 C CA . VAL A 1 191 ? 0.683 24.016 -0.571 1 97.12 191 VAL A CA 1
ATOM 1495 C C . VAL A 1 191 ? 1.995 24.703 -0.211 1 97.12 191 VAL A C 1
ATOM 1497 O O . VAL A 1 191 ? 2.455 24.625 0.93 1 97.12 191 VAL A O 1
ATOM 1500 N N . THR A 1 192 ? 2.551 25.375 -1.158 1 97.88 192 THR A N 1
ATOM 1501 C CA . THR A 1 192 ? 3.711 26.234 -0.923 1 97.88 192 THR A CA 1
ATOM 1502 C C . THR A 1 192 ? 3.285 27.688 -0.757 1 97.88 192 THR A C 1
ATOM 1504 O O . THR A 1 192 ? 2.162 28.047 -1.106 1 97.88 192 THR A O 1
ATOM 1507 N N . VAL A 1 193 ? 4.223 28.453 -0.263 1 98.19 193 VAL A N 1
ATOM 1508 C CA . VAL A 1 193 ? 3.953 29.875 -0.049 1 98.19 193 VAL A CA 1
ATOM 1509 C C . VAL A 1 193 ? 3.584 30.531 -1.374 1 98.19 193 VAL A C 1
ATOM 1511 O O . VAL A 1 193 ? 2.684 31.375 -1.426 1 98.19 193 VAL A O 1
ATOM 1514 N N . ASP A 1 194 ? 4.207 30.156 -2.451 1 97.62 194 ASP A N 1
ATOM 1515 C CA . ASP A 1 194 ? 3.91 30.719 -3.764 1 97.62 194 ASP A CA 1
ATOM 1516 C C . ASP A 1 194 ? 2.506 30.344 -4.227 1 97.62 194 ASP A C 1
ATOM 1518 O O . ASP A 1 194 ? 1.775 31.172 -4.766 1 97.62 194 ASP A O 1
ATOM 1522 N N . GLU A 1 195 ? 2.186 29.156 -4.012 1 97.38 195 GLU A N 1
ATOM 1523 C CA . GLU A 1 195 ? 0.85 28.688 -4.375 1 97.38 195 GLU A CA 1
ATOM 1524 C C . GLU A 1 195 ? -0.224 29.391 -3.553 1 97.38 195 GLU A C 1
ATOM 1526 O O . GLU A 1 195 ? -1.304 29.703 -4.062 1 97.38 195 GLU A O 1
ATOM 1531 N N . VAL A 1 196 ? 0.063 29.625 -2.312 1 98.56 196 VAL A N 1
ATOM 1532 C CA . VAL A 1 196 ? -0.88 30.328 -1.438 1 98.56 196 VAL A CA 1
ATOM 1533 C C . VAL A 1 196 ? -1.089 31.75 -1.932 1 98.56 196 VAL A C 1
ATOM 1535 O O . VAL A 1 196 ? -2.217 32.25 -1.951 1 98.56 196 VAL A O 1
ATOM 1538 N N . ARG A 1 197 ? -0.026 32.406 -2.318 1 98.31 197 ARG A N 1
ATOM 1539 C CA . ARG A 1 197 ? -0.134 33.75 -2.863 1 98.31 197 ARG A CA 1
ATOM 1540 C C . ARG A 1 197 ? -1.033 33.781 -4.094 1 98.31 197 ARG A C 1
ATOM 1542 O O . ARG A 1 197 ? -1.861 34.688 -4.246 1 98.31 197 ARG A O 1
ATOM 1549 N N . GLU A 1 198 ? -0.853 32.781 -4.891 1 97.62 198 GLU A N 1
ATOM 1550 C CA . GLU A 1 198 ? -1.697 32.688 -6.074 1 97.62 198 GLU A CA 1
ATOM 1551 C C . GLU A 1 198 ? -3.162 32.5 -5.695 1 97.62 198 GLU A C 1
ATOM 1553 O O . GLU A 1 198 ? -4.051 33.125 -6.273 1 97.62 198 GLU A O 1
ATOM 1558 N N . LEU A 1 199 ? -3.381 31.594 -4.785 1 97.88 199 LEU A N 1
ATOM 1559 C CA . LEU A 1 199 ? -4.738 31.312 -4.328 1 97.88 199 LEU A CA 1
ATOM 1560 C C . LEU A 1 199 ? -5.387 32.562 -3.75 1 97.88 199 LEU A C 1
ATOM 1562 O O . LEU A 1 199 ? -6.562 32.844 -3.998 1 97.88 199 LEU A O 1
ATOM 1566 N N . LEU A 1 200 ? -4.602 33.312 -2.928 1 98.06 200 LEU A N 1
ATOM 1567 C CA . LEU A 1 200 ? -5.102 34.562 -2.346 1 98.06 200 LEU A CA 1
ATOM 1568 C C . LEU A 1 200 ? -5.52 35.531 -3.434 1 98.06 200 LEU A C 1
ATOM 1570 O O . LEU A 1 200 ? -6.566 36.188 -3.324 1 98.06 200 LEU A O 1
ATOM 1574 N N . GLY A 1 201 ? -4.711 35.656 -4.453 1 97.56 201 GLY A N 1
ATOM 1575 C CA . GLY A 1 201 ? -5.047 36.5 -5.578 1 97.56 201 GLY A CA 1
ATOM 1576 C C . GLY A 1 201 ? -6.332 36.094 -6.273 1 97.56 201 GLY A C 1
ATOM 1577 O O . GLY A 1 201 ? -7.195 36.938 -6.531 1 97.56 201 GLY A O 1
ATOM 1578 N N . VAL A 1 202 ? -6.473 34.844 -6.543 1 96.88 202 VAL A N 1
ATOM 1579 C CA . VAL A 1 202 ? -7.625 34.281 -7.258 1 96.88 202 VAL A CA 1
ATOM 1580 C C . VAL A 1 202 ? -8.891 34.5 -6.426 1 96.88 202 VAL A C 1
ATOM 1582 O O . VAL A 1 202 ? -9.961 34.781 -6.973 1 96.88 202 VAL A O 1
ATOM 1585 N N . LEU A 1 203 ? -8.781 34.406 -5.121 1 96.19 203 LEU A N 1
ATOM 1586 C CA . LEU A 1 203 ? -9.93 34.469 -4.227 1 96.19 203 LEU A CA 1
ATOM 1587 C C . LEU A 1 203 ? -10.219 35.906 -3.82 1 96.19 203 LEU A C 1
ATOM 1589 O O . LEU A 1 203 ? -11.242 36.188 -3.191 1 96.19 203 LEU A O 1
ATOM 1593 N N . GLY A 1 204 ? -9.297 36.812 -4.137 1 96.25 204 GLY A N 1
ATOM 1594 C CA . GLY A 1 204 ? -9.461 38.219 -3.773 1 96.25 204 GLY A CA 1
ATOM 1595 C C . GLY A 1 204 ? -9.289 38.469 -2.287 1 96.25 204 GLY A C 1
ATOM 1596 O O . GLY A 1 204 ? -9.977 39.312 -1.717 1 96.25 204 GLY A O 1
ATOM 1597 N N . LEU A 1 205 ? -8.477 37.688 -1.631 1 96.12 205 LEU A N 1
ATOM 1598 C CA . LEU A 1 205 ? -8.25 37.844 -0.196 1 96.12 205 LEU A CA 1
ATOM 1599 C C . LEU A 1 205 ? -6.926 38.531 0.086 1 96.12 205 LEU A C 1
ATOM 1601 O O . LEU A 1 205 ? -5.938 38.312 -0.618 1 96.12 205 LEU A O 1
ATOM 1605 N N . GLN A 1 206 ? -6.984 39.406 1.032 1 96.25 206 GLN A N 1
ATOM 1606 C CA . GLN A 1 206 ? -5.777 40.125 1.433 1 96.25 206 GLN A CA 1
ATOM 1607 C C . GLN A 1 206 ? -5.262 39.625 2.779 1 96.25 206 GLN A C 1
ATOM 1609 O O . GLN A 1 206 ? -5.59 40.188 3.824 1 96.25 206 GLN A O 1
ATOM 1614 N N . LEU A 1 207 ? -4.469 38.656 2.814 1 97.94 207 LEU A N 1
ATOM 1615 C CA . LEU A 1 207 ? -3.854 38.062 3.998 1 97.94 207 LEU A CA 1
ATOM 1616 C C . LEU A 1 207 ? -2.34 37.969 3.832 1 97.94 207 LEU A C 1
ATOM 1618 O O . LEU A 1 207 ? -1.842 37.812 2.715 1 97.94 207 LEU A O 1
ATOM 1622 N N . GLU A 1 208 ? -1.65 38.125 4.902 1 98.25 208 GLU A N 1
ATOM 1623 C CA . GLU A 1 208 ? -0.203 37.938 4.891 1 98.25 208 GLU A CA 1
ATOM 1624 C C . GLU A 1 208 ? 0.154 36.438 4.852 1 98.25 208 GLU A C 1
ATOM 1626 O O . GLU A 1 208 ? -0.488 35.625 5.516 1 98.25 208 GLU A O 1
ATOM 1631 N N . VAL A 1 209 ? 1.146 36.094 4.039 1 98.56 209 VAL A N 1
ATOM 1632 C CA . VAL A 1 209 ? 1.605 34.719 3.957 1 98.56 209 VAL A CA 1
ATOM 1633 C C . VAL A 1 209 ? 3.131 34.656 4.023 1 98.56 209 VAL A C 1
ATOM 1635 O O . VAL A 1 209 ? 3.807 35.5 3.42 1 98.56 209 VAL A O 1
ATOM 1638 N N . ARG A 1 210 ? 3.652 33.781 4.832 1 98.62 210 ARG A N 1
ATOM 1639 C CA . ARG A 1 210 ? 5.09 33.594 5.004 1 98.62 210 ARG A CA 1
ATOM 1640 C C . ARG A 1 210 ? 5.484 32.156 4.805 1 98.62 210 ARG A C 1
ATOM 1642 O O . ARG A 1 210 ? 4.691 31.25 5.078 1 98.62 210 ARG A O 1
ATOM 1649 N N . GLY A 1 211 ? 6.703 31.953 4.328 1 98.38 211 GLY A N 1
ATOM 1650 C CA . GLY A 1 211 ? 7.188 30.609 4.027 1 98.38 211 GLY A CA 1
ATOM 1651 C C . GLY A 1 211 ? 8.266 30.141 4.988 1 98.38 211 GLY A C 1
ATOM 1652 O O . GLY A 1 211 ? 8.977 30.953 5.578 1 98.38 211 GLY A O 1
ATOM 1653 N N . SER A 1 212 ? 8.375 28.859 5.098 1 98.19 212 SER A N 1
ATOM 1654 C CA . SER A 1 212 ? 9.344 28.266 6.012 1 98.19 212 SER A CA 1
ATOM 1655 C C . SER A 1 212 ? 10.773 28.469 5.512 1 98.19 212 SER A C 1
ATOM 1657 O O . SER A 1 212 ? 11.734 28.281 6.266 1 98.19 212 SER A O 1
ATOM 1659 N N . GLY A 1 213 ? 10.977 28.734 4.305 1 97.94 213 GLY A N 1
ATOM 1660 C CA . GLY A 1 213 ? 12.289 28.797 3.678 1 97.94 213 GLY A CA 1
ATOM 1661 C C . GLY A 1 213 ? 12.805 27.438 3.24 1 97.94 213 GLY A C 1
ATOM 1662 O O . GLY A 1 213 ? 13.844 27.344 2.592 1 97.94 213 GLY A O 1
ATOM 1663 N N . THR A 1 214 ? 12.078 26.375 3.541 1 97.75 214 THR A N 1
ATOM 1664 C CA . THR A 1 214 ? 12.562 25.016 3.326 1 97.75 214 THR A CA 1
ATOM 1665 C C . THR A 1 214 ? 11.422 24.094 2.898 1 97.75 214 THR A C 1
ATOM 1667 O O . THR A 1 214 ? 10.32 24.562 2.586 1 97.75 214 THR A O 1
ATOM 1670 N N . HIS A 1 215 ? 11.75 22.781 2.828 1 97.94 215 HIS A N 1
ATOM 1671 C CA . HIS A 1 215 ? 10.75 21.75 2.605 1 97.94 215 HIS A CA 1
ATOM 1672 C C . HIS A 1 215 ? 10.039 21.375 3.902 1 97.94 215 HIS A C 1
ATOM 1674 O O . HIS A 1 215 ? 9.023 20.672 3.883 1 97.94 215 HIS A O 1
ATOM 1680 N N . TYR A 1 216 ? 10.484 21.828 5.027 1 97.75 216 TYR A N 1
ATOM 1681 C CA . TYR A 1 216 ? 9.945 21.484 6.34 1 97.75 216 TYR A CA 1
ATOM 1682 C C . TYR A 1 216 ? 8.773 22.375 6.711 1 97.75 216 TYR A C 1
ATOM 1684 O O . TYR A 1 216 ? 8.633 23.484 6.168 1 97.75 216 TYR A O 1
ATOM 1692 N N . PRO A 1 217 ? 7.922 21.906 7.641 1 97.88 217 PRO A N 1
ATOM 1693 C CA . PRO A 1 217 ? 6.863 22.781 8.156 1 97.88 217 PRO A CA 1
ATOM 1694 C C . PRO A 1 217 ? 7.41 24.047 8.805 1 97.88 217 PRO A C 1
ATOM 1696 O O . PRO A 1 217 ? 8.516 24.047 9.344 1 97.88 217 PRO A O 1
ATOM 1699 N N . PRO A 1 218 ? 6.582 25.094 8.844 1 98.5 218 PRO A N 1
ATOM 1700 C CA . PRO A 1 218 ? 7.039 26.406 9.344 1 98.5 218 PRO A CA 1
ATOM 1701 C C . PRO A 1 218 ? 7.492 26.344 10.797 1 98.5 218 PRO A C 1
ATOM 1703 O O . PRO A 1 218 ? 8.344 27.141 11.211 1 98.5 218 PRO A O 1
ATOM 1706 N N . HIS A 1 219 ? 6.949 25.438 11.547 1 97.94 219 HIS A N 1
ATOM 1707 C CA . HIS A 1 219 ? 7.297 25.422 12.969 1 97.94 219 HIS A CA 1
ATOM 1708 C C . HIS A 1 219 ? 8.383 24.391 13.258 1 97.94 219 HIS A C 1
ATOM 1710 O O . HIS A 1 219 ? 8.688 24.125 14.422 1 97.94 219 HIS A O 1
ATOM 1716 N N . HIS A 1 220 ? 8.867 23.734 12.258 1 97.06 220 HIS A N 1
ATOM 1717 C CA . HIS A 1 220 ? 10.016 22.859 12.43 1 97.06 220 HIS A CA 1
ATOM 1718 C C . HIS A 1 220 ? 11.273 23.641 12.766 1 97.06 220 HIS A C 1
ATOM 1720 O O . HIS A 1 220 ? 11.445 24.766 12.297 1 97.06 220 HIS A O 1
ATOM 1726 N N . PRO A 1 221 ? 12.18 23.016 13.492 1 95.81 221 PRO A N 1
ATOM 1727 C CA . PRO A 1 221 ? 13.398 23.719 13.883 1 95.81 221 PRO A CA 1
ATOM 1728 C C . PRO A 1 221 ? 14.25 24.125 12.688 1 95.81 221 PRO A C 1
ATOM 1730 O O . PRO A 1 221 ? 15.023 25.078 12.773 1 95.81 221 PRO A O 1
ATOM 1733 N N . ALA A 1 222 ? 14.109 23.484 11.594 1 95.44 222 ALA A N 1
ATOM 1734 C CA . ALA A 1 222 ? 14.875 23.812 10.391 1 95.44 222 ALA A CA 1
ATOM 1735 C C . ALA A 1 222 ? 14.273 25 9.664 1 95.44 222 ALA A C 1
ATOM 1737 O O . ALA A 1 222 ? 14.875 25.531 8.719 1 95.44 222 ALA A O 1
ATOM 1738 N N . SER A 1 223 ? 13.141 25.453 10.078 1 97.31 223 SER A N 1
ATOM 1739 C CA . SER A 1 223 ? 12.422 26.547 9.422 1 97.31 223 SER A CA 1
ATOM 1740 C C . SER A 1 223 ? 13.008 27.906 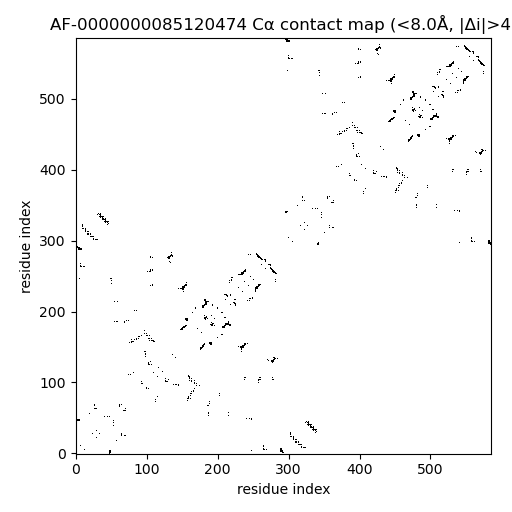9.805 1 97.31 223 SER A C 1
ATOM 1742 O O . SER A 1 223 ? 13.445 28.094 10.938 1 97.31 223 SER A O 1
ATOM 1744 N N . GLU A 1 224 ? 12.883 28.875 8.891 1 97.56 224 GLU A N 1
ATOM 1745 C CA . GLU A 1 224 ? 13.375 30.234 9.117 1 97.56 224 GLU A CA 1
ATOM 1746 C C . GLU A 1 224 ? 12.367 31.062 9.914 1 97.56 224 GLU A C 1
ATOM 1748 O O . GLU A 1 224 ? 12.695 32.125 10.414 1 97.56 224 GLU A O 1
ATOM 1753 N N . VAL A 1 225 ? 11.211 30.516 10.07 1 98.19 225 VAL A N 1
ATOM 1754 C CA . VAL A 1 225 ? 10.164 31.359 10.633 1 98.19 225 VAL A CA 1
ATOM 1755 C C . VAL A 1 225 ? 9.672 30.766 11.945 1 98.19 225 VAL A C 1
ATOM 1757 O O . VAL A 1 225 ? 8.688 31.25 12.523 1 98.19 225 VAL A O 1
ATOM 1760 N N . ARG A 1 226 ? 10.289 29.75 12.445 1 98 226 ARG A N 1
ATOM 1761 C CA . ARG A 1 226 ? 9.789 29.062 13.641 1 98 226 ARG A CA 1
ATOM 1762 C C . ARG A 1 226 ? 9.695 30.031 14.812 1 98 226 ARG A C 1
ATOM 1764 O O . ARG A 1 226 ? 8.68 30.062 15.523 1 98 226 ARG A O 1
ATOM 1771 N N . ASN A 1 227 ? 10.695 30.797 15.031 1 97.44 227 ASN A N 1
ATOM 1772 C CA . ASN A 1 227 ? 10.797 31.641 16.219 1 97.44 227 ASN A CA 1
ATOM 1773 C C . ASN A 1 227 ? 9.695 32.688 16.266 1 97.44 227 ASN A C 1
ATOM 1775 O O . ASN A 1 227 ? 9.203 33.031 17.344 1 97.44 227 ASN A O 1
ATOM 1779 N N . GLU A 1 228 ? 9.32 33.188 15.195 1 98 228 GLU A N 1
ATOM 1780 C CA . GLU A 1 228 ? 8.312 34.219 15.195 1 98 228 GLU A CA 1
ATOM 1781 C C . GLU A 1 228 ? 6.938 33.688 15.57 1 98 228 GLU A C 1
ATOM 1783 O O . GLU A 1 228 ? 6.059 34.406 16 1 98 228 GLU A O 1
ATOM 1788 N N . LEU A 1 229 ? 6.742 32.375 15.398 1 98.44 229 LEU A N 1
ATOM 1789 C CA . LEU A 1 229 ? 5.461 31.766 15.734 1 98.44 229 LEU A CA 1
ATOM 1790 C C . LEU A 1 229 ? 5.172 31.891 17.219 1 98.44 229 LEU A C 1
ATOM 1792 O O . LEU A 1 229 ? 4.008 31.906 17.641 1 98.44 229 LEU A O 1
ATOM 1796 N N . GLU A 1 230 ? 6.238 32.062 18.016 1 97.38 230 GLU A N 1
ATOM 1797 C CA . GLU A 1 230 ? 6.109 32.156 19.469 1 97.38 230 GLU A CA 1
ATOM 1798 C C . GLU A 1 230 ? 5.496 33.5 19.859 1 97.38 230 GLU A C 1
ATOM 1800 O O . GLU A 1 230 ? 5.051 33.688 20.984 1 97.38 230 GLU A O 1
ATOM 1805 N N . GLU A 1 231 ? 5.438 34.406 18.953 1 97.75 231 GLU A N 1
ATOM 1806 C CA . GLU A 1 231 ? 4.941 35.75 19.234 1 97.75 231 GLU A CA 1
ATOM 1807 C C . GLU A 1 231 ? 3.428 35.812 19.031 1 97.75 231 GLU A C 1
ATOM 1809 O O . GLU A 1 231 ? 2.803 36.812 19.391 1 97.75 231 GLU A O 1
ATOM 1814 N N . TYR A 1 232 ? 2.83 34.812 18.547 1 98.69 232 TYR A N 1
ATOM 1815 C CA . TYR A 1 232 ? 1.393 34.812 18.297 1 98.69 232 TYR A CA 1
ATOM 1816 C C . TYR A 1 232 ? 0.629 34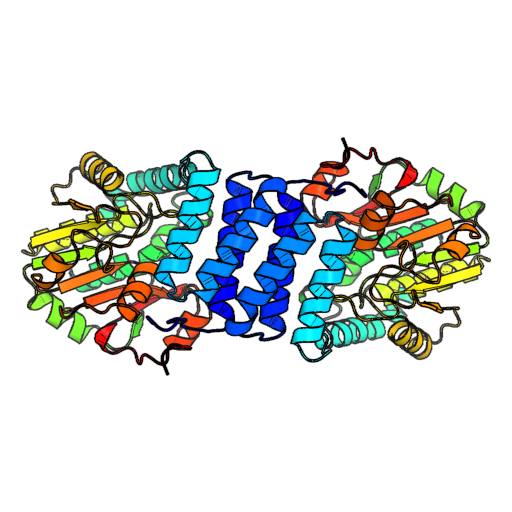.375 19.531 1 98.69 232 TYR A C 1
ATOM 1818 O O . TYR A 1 232 ? 1.192 33.719 20.406 1 98.69 232 TYR A O 1
ATOM 1826 N N . ASP A 1 233 ? -0.634 34.781 19.609 1 98.69 233 ASP A N 1
ATOM 1827 C CA . ASP A 1 233 ? -1.491 34.344 20.719 1 98.69 233 ASP A CA 1
ATOM 1828 C C . ASP A 1 233 ? -2.004 32.938 20.5 1 98.69 233 ASP A C 1
ATOM 1830 O O . ASP A 1 233 ? -2.324 32.219 21.453 1 98.69 233 ASP A O 1
ATOM 1834 N N . LEU A 1 234 ? -2.107 32.562 19.25 1 98.81 234 LEU A N 1
ATOM 1835 C CA . LEU A 1 234 ? -2.643 31.266 18.875 1 98.81 234 LEU A CA 1
ATOM 1836 C C . LEU A 1 234 ? -2.059 30.797 17.547 1 98.81 234 LEU A C 1
ATOM 1838 O O . LEU A 1 234 ? -1.965 31.578 16.594 1 98.81 234 LEU A O 1
ATOM 1842 N N . VAL A 1 235 ? -1.605 29.578 17.531 1 98.88 235 VAL A N 1
ATOM 1843 C CA . VAL A 1 235 ? -1.211 28.906 16.297 1 98.88 235 VAL A CA 1
ATOM 1844 C C . VAL A 1 235 ? -2.209 27.797 15.953 1 98.88 235 VAL A C 1
ATOM 1846 O O . VAL A 1 235 ? -2.494 26.938 16.797 1 98.88 235 VAL A O 1
ATOM 1849 N N . LEU A 1 236 ? -2.836 27.859 14.781 1 98.88 236 LEU A N 1
ATOM 1850 C CA . LEU A 1 236 ? -3.668 26.797 14.242 1 98.88 236 LEU A CA 1
ATOM 1851 C C . LEU A 1 236 ? -2.879 25.938 13.258 1 98.88 236 LEU A C 1
ATOM 1853 O O . LEU A 1 236 ? -2.447 26.422 12.211 1 98.88 236 LEU A O 1
ATOM 1857 N N . ALA A 1 237 ? -2.66 24.719 13.609 1 98.75 237 ALA A N 1
ATOM 1858 C CA . ALA A 1 237 ? -1.865 23.812 12.789 1 98.75 237 ALA A CA 1
ATOM 1859 C C . ALA A 1 237 ? -2.758 22.812 12.055 1 98.75 237 ALA A C 1
ATOM 1861 O O . ALA A 1 237 ? -3.441 22 12.68 1 98.75 237 ALA A O 1
ATOM 1862 N N . LYS A 1 238 ? -2.705 22.828 10.719 1 98.25 238 LYS A N 1
ATOM 1863 C CA . LYS A 1 238 ? -3.574 21.984 9.906 1 98.25 238 LYS A CA 1
ATOM 1864 C C . LYS A 1 238 ? -2.859 20.703 9.492 1 98.25 238 LYS A C 1
ATOM 1866 O O . LYS A 1 238 ? -1.71 20.734 9.047 1 98.25 238 LYS A O 1
ATOM 1871 N N . GLY A 1 239 ? -3.574 19.547 9.711 1 95.88 239 GLY A N 1
ATOM 1872 C CA . GLY A 1 239 ? -3.107 18.312 9.102 1 95.88 239 GLY A CA 1
ATOM 1873 C C . GLY A 1 239 ? -2.227 17.484 10.023 1 95.88 239 GLY A C 1
ATOM 1874 O O . GLY A 1 239 ? -1.712 18 11.016 1 95.88 239 GLY A O 1
ATOM 1875 N N . ILE A 1 240 ? -1.978 16.266 9.656 1 94.5 240 ILE A N 1
ATOM 1876 C CA . ILE A 1 240 ? -1.279 15.266 10.453 1 94.5 240 ILE A CA 1
ATOM 1877 C C . ILE A 1 240 ? 0.203 15.625 10.547 1 94.5 240 ILE A C 1
ATOM 1879 O O . ILE A 1 240 ? 0.8 15.547 11.625 1 94.5 240 ILE A O 1
ATOM 1883 N N . ALA A 1 241 ? 0.798 16.047 9.461 1 94.31 241 ALA A N 1
ATOM 1884 C CA . ALA A 1 241 ? 2.229 16.344 9.453 1 94.31 241 ALA A CA 1
ATOM 1885 C C . ALA A 1 241 ? 2.561 17.484 10.422 1 94.31 241 ALA A C 1
ATOM 1887 O O . ALA A 1 241 ? 3.566 17.422 11.133 1 94.31 241 ALA A O 1
ATOM 1888 N N . ASN A 1 242 ? 1.764 18.469 10.398 1 97 242 ASN A N 1
ATOM 1889 C CA . ASN A 1 242 ? 1.994 19.562 11.336 1 97 242 ASN A CA 1
ATOM 1890 C C . ASN A 1 242 ? 1.794 19.125 12.781 1 97 242 ASN A C 1
ATOM 1892 O O . ASN A 1 242 ? 2.545 19.531 13.664 1 97 242 ASN A O 1
ATOM 1896 N N . PHE A 1 243 ? 0.855 18.312 13.023 1 95.94 243 PHE A N 1
ATOM 1897 C CA . PHE A 1 243 ? 0.616 17.781 14.359 1 95.94 243 PHE A CA 1
ATOM 1898 C C . PHE A 1 243 ? 1.816 16.984 14.844 1 95.94 243 PHE A C 1
ATOM 1900 O O . PHE A 1 243 ? 2.309 17.203 15.953 1 95.94 243 PHE A O 1
ATOM 1907 N N . GLU A 1 244 ? 2.236 16.141 14.016 1 93.38 244 GLU A N 1
ATOM 1908 C CA . GLU A 1 244 ? 3.336 15.266 14.406 1 93.38 244 GLU A CA 1
ATOM 1909 C C . GLU A 1 244 ? 4.633 16.047 14.586 1 93.38 244 GLU A C 1
ATOM 1911 O O . GLU A 1 244 ? 5.445 15.719 15.453 1 93.38 244 GLU A O 1
ATOM 1916 N N . THR A 1 245 ? 4.824 17.047 13.734 1 94.81 245 THR A N 1
ATOM 1917 C CA . THR A 1 245 ? 5.973 17.922 13.922 1 94.81 245 THR A CA 1
ATOM 1918 C C . THR A 1 245 ? 5.906 18.625 15.281 1 94.81 245 THR A C 1
ATOM 1920 O O . THR A 1 245 ? 6.926 18.766 15.961 1 94.81 245 THR A O 1
ATOM 1923 N N . PHE A 1 246 ? 4.77 19.016 15.703 1 95.31 246 PHE A N 1
ATOM 1924 C CA . PHE A 1 246 ? 4.594 19.641 17.016 1 95.31 246 PHE A CA 1
ATOM 1925 C C . PHE A 1 246 ? 4.992 18.688 18.125 1 95.31 246 PHE A C 1
ATOM 1927 O O . PHE A 1 246 ? 5.652 19.094 19.094 1 95.31 246 PHE A O 1
ATOM 1934 N N . LEU A 1 247 ? 4.574 17.453 17.953 1 92.06 247 LEU A N 1
ATOM 1935 C CA . LEU A 1 247 ? 4.918 16.484 18.984 1 92.06 247 LEU A CA 1
ATOM 1936 C C . LEU A 1 247 ? 6.43 16.328 19.109 1 92.06 247 LEU A C 1
ATOM 1938 O O . LEU A 1 247 ? 6.945 16.094 20.219 1 92.06 247 LEU A O 1
ATOM 1942 N N . GLU A 1 248 ? 7.09 16.484 18.047 1 90.31 248 GLU A N 1
ATOM 1943 C CA . GLU A 1 248 ? 8.539 16.344 18.031 1 90.31 248 GLU A CA 1
ATOM 1944 C C . GLU A 1 248 ? 9.219 17.625 18.531 1 90.31 248 GLU A C 1
ATOM 1946 O O . GLU A 1 248 ? 10.258 17.562 19.203 1 90.31 248 GLU A O 1
ATOM 1951 N N . ALA A 1 249 ? 8.648 18.703 18.141 1 92.25 249 ALA A N 1
ATOM 1952 C CA . ALA A 1 249 ? 9.195 20.016 18.484 1 92.25 249 ALA A CA 1
ATOM 1953 C C . ALA A 1 249 ? 8.078 20.969 18.891 1 92.25 249 ALA A C 1
ATOM 1955 O O . ALA A 1 249 ? 7.715 21.875 18.125 1 92.25 249 ALA A O 1
ATOM 1956 N N . PRO A 1 250 ? 7.68 20.859 20.078 1 94.44 250 PRO A N 1
ATOM 1957 C CA . PRO A 1 250 ? 6.539 21.656 20.531 1 94.44 250 PRO A CA 1
ATOM 1958 C C . PRO A 1 250 ? 6.84 23.156 20.562 1 94.44 250 PRO A C 1
ATOM 1960 O O . PRO A 1 250 ? 7.98 23.547 20.828 1 94.44 250 PRO A O 1
ATOM 1963 N N . LEU A 1 251 ? 5.828 23.922 20.297 1 97 251 LEU A N 1
ATOM 1964 C CA . LEU A 1 251 ? 5.855 25.375 20.531 1 97 251 LEU A CA 1
ATOM 1965 C C . LEU A 1 251 ? 5.391 25.703 21.938 1 97 251 LEU A C 1
ATOM 1967 O O . LEU A 1 251 ? 4.641 24.938 22.547 1 97 251 LEU A O 1
ATOM 1971 N N . LYS A 1 252 ? 5.867 26.812 22.406 1 96.88 252 LYS A N 1
ATOM 1972 C CA . LYS A 1 252 ? 5.387 27.297 23.703 1 96.88 252 LYS A CA 1
ATOM 1973 C C . LYS A 1 252 ? 4.031 27.984 23.562 1 96.88 252 LYS A C 1
ATOM 1975 O O . LYS A 1 252 ? 3.201 27.922 24.469 1 96.88 252 LYS A O 1
ATOM 1980 N N . THR A 1 253 ? 3.826 28.547 22.5 1 97.25 253 THR A N 1
ATOM 1981 C CA . THR A 1 253 ? 2.605 29.281 22.219 1 97.25 253 THR A CA 1
ATOM 1982 C C . THR A 1 253 ? 1.404 28.344 22.125 1 97.25 253 THR A C 1
ATOM 1984 O O . THR A 1 253 ? 1.539 27.203 21.719 1 97.25 253 THR A O 1
ATOM 1987 N N . GLN A 1 254 ? 0.202 28.906 22.594 1 98.19 254 GLN A N 1
ATOM 1988 C CA . GLN A 1 254 ? -1.038 28.141 22.469 1 98.19 254 GLN A CA 1
ATOM 1989 C C . GLN A 1 254 ? -1.254 27.656 21.047 1 98.19 254 GLN A C 1
ATOM 1991 O O . GLN A 1 254 ? -1.206 28.453 20.109 1 98.19 254 GLN A O 1
ATOM 1996 N N . THR A 1 255 ? -1.434 26.344 20.953 1 98.56 255 THR A N 1
ATOM 1997 C CA . THR A 1 255 ? -1.58 25.734 19.641 1 98.56 255 THR A CA 1
ATOM 1998 C C . THR A 1 255 ? -2.797 24.812 19.609 1 98.56 255 THR A C 1
ATOM 2000 O O . THR A 1 255 ? -3.084 24.109 20.578 1 98.56 255 THR A O 1
ATOM 2003 N N . LEU A 1 256 ? -3.572 24.859 18.547 1 98.81 256 LEU A N 1
ATOM 2004 C CA . LEU A 1 256 ? -4.629 23.906 18.234 1 98.81 256 LEU A CA 1
ATOM 2005 C C . LEU A 1 256 ? -4.352 23.188 16.922 1 98.81 256 LEU A C 1
ATOM 2007 O O . LEU A 1 256 ? -3.965 23.828 15.938 1 98.81 256 LEU A O 1
ATOM 2011 N N . SER A 1 257 ? -4.477 21.891 16.938 1 98.56 257 SER A N 1
ATOM 2012 C CA . SER A 1 257 ? -4.352 21.094 15.719 1 98.56 257 SER A CA 1
ATOM 2013 C C . SER A 1 257 ? -5.719 20.766 15.141 1 98.56 257 SER A C 1
ATOM 2015 O O . SER A 1 257 ? -6.617 20.328 15.867 1 98.56 257 SER A O 1
ATOM 2017 N N . LEU A 1 258 ? -5.883 21.016 13.891 1 98.56 258 LEU A N 1
ATOM 2018 C CA . LEU A 1 258 ? -7.09 20.703 13.133 1 98.56 258 LEU A CA 1
ATOM 2019 C C . LEU A 1 258 ? -6.793 19.688 12.039 1 98.56 258 LEU A C 1
ATOM 2021 O O . LEU A 1 258 ? -6.059 19.969 11.094 1 98.56 258 LEU A O 1
ATOM 2025 N N . LEU A 1 259 ? -7.316 18.484 12.203 1 96.25 259 LEU A N 1
ATOM 2026 C CA . LEU A 1 259 ? -6.961 17.438 11.266 1 96.25 259 LEU A CA 1
ATOM 2027 C C . LEU A 1 259 ? -8.008 16.328 11.273 1 96.25 259 LEU A C 1
ATOM 2029 O O . LEU A 1 259 ? -8.977 16.391 12.031 1 96.25 259 LEU A O 1
ATOM 2033 N N . ARG A 1 260 ? -7.863 15.422 10.359 1 94.81 260 ARG A N 1
ATOM 2034 C CA . ARG A 1 260 ? -8.602 14.164 10.398 1 94.81 260 ARG A CA 1
ATOM 2035 C C . ARG A 1 260 ? -7.703 13.016 10.836 1 94.81 260 ARG A C 1
ATOM 2037 O O . ARG A 1 260 ? -6.535 12.938 10.445 1 94.81 260 ARG A O 1
ATOM 2044 N N . ALA A 1 261 ? -8.234 12.133 11.695 1 93.75 261 ALA A N 1
ATOM 2045 C CA . ALA A 1 261 ? -7.516 10.93 12.094 1 93.75 261 ALA A CA 1
ATOM 2046 C C . ALA A 1 261 ? -7.527 9.891 10.977 1 93.75 261 ALA A C 1
ATOM 2048 O O . ALA A 1 261 ? -8.234 8.875 11.07 1 93.75 261 ALA A O 1
ATOM 2049 N N . LYS A 1 262 ? -6.672 10.031 10.102 1 91.06 262 LYS A N 1
ATOM 2050 C CA . LYS A 1 262 ? -6.762 9.297 8.844 1 91.06 262 LYS A CA 1
ATOM 2051 C C . LYS A 1 262 ? -6.066 7.941 8.945 1 91.06 262 LYS A C 1
ATOM 2053 O O . LYS A 1 262 ? -6.172 7.109 8.039 1 91.06 262 LYS A O 1
ATOM 2058 N N . CYS A 1 263 ? -5.328 7.695 9.891 1 90.5 263 CYS A N 1
ATOM 2059 C CA . CYS A 1 263 ? -4.629 6.426 10.047 1 90.5 263 CYS A CA 1
ATOM 2060 C C . CYS A 1 263 ? -4.988 5.762 11.367 1 90.5 263 CYS A C 1
ATOM 2062 O O . CYS A 1 263 ? -5.434 6.43 12.305 1 90.5 263 CYS A O 1
ATOM 2064 N N . SER A 1 264 ? -4.738 4.449 11.438 1 89.88 264 SER A N 1
ATOM 2065 C CA . SER A 1 264 ? -5.109 3.668 12.609 1 89.88 264 SER A CA 1
ATOM 2066 C C . SER A 1 264 ? -4.355 4.137 13.844 1 89.88 264 SER A C 1
ATOM 2068 O O . SER A 1 264 ? -4.93 4.23 14.93 1 89.88 264 SER A O 1
ATOM 2070 N N . PRO A 1 265 ? -3.08 4.477 13.789 1 90.44 265 PRO A N 1
ATOM 2071 C CA . PRO A 1 265 ? -2.373 4.973 14.969 1 90.44 265 PRO A CA 1
ATOM 2072 C C . PRO A 1 265 ? -3.016 6.227 15.562 1 90.44 265 PRO A C 1
ATOM 2074 O O . PRO A 1 265 ? -3.168 6.332 16.781 1 90.44 265 PRO A O 1
ATOM 2077 N N . LEU A 1 266 ? -3.434 7.148 14.711 1 93 266 LEU A N 1
ATOM 2078 C CA . LEU A 1 266 ? -4.062 8.367 15.211 1 93 266 LEU A CA 1
ATOM 2079 C C . LEU A 1 266 ? -5.453 8.078 15.766 1 93 266 LEU A C 1
ATOM 2081 O O . LEU A 1 266 ? -5.844 8.633 16.797 1 93 266 LEU A O 1
ATOM 2085 N N . ALA A 1 267 ? -6.203 7.242 14.961 1 93.56 267 ALA A N 1
ATOM 2086 C CA . ALA A 1 267 ? -7.52 6.848 15.445 1 93.56 267 ALA A CA 1
ATOM 2087 C C . ALA A 1 267 ? -7.43 6.246 16.844 1 93.56 267 ALA A C 1
ATOM 2089 O O . ALA A 1 267 ? -8.242 6.555 17.719 1 93.56 267 ALA A O 1
ATOM 2090 N N . ARG A 1 268 ? -6.438 5.395 17.062 1 93.12 268 ARG A N 1
ATOM 2091 C CA . ARG A 1 268 ? -6.227 4.773 18.375 1 93.12 268 ARG A CA 1
ATOM 2092 C C . ARG A 1 268 ? -5.777 5.805 19.406 1 93.12 268 ARG A C 1
ATOM 2094 O O . ARG A 1 268 ? -6.289 5.828 20.531 1 93.12 268 ARG A O 1
ATOM 2101 N N . LEU A 1 269 ? -4.836 6.688 19.062 1 92.5 269 LEU A N 1
ATOM 2102 C CA . LEU A 1 269 ? -4.293 7.699 19.969 1 92.5 269 LEU A CA 1
ATOM 2103 C C . LEU A 1 269 ? -5.406 8.586 20.516 1 92.5 269 LEU A C 1
ATOM 2105 O O . LEU A 1 269 ? -5.41 8.922 21.703 1 92.5 269 LEU A O 1
ATOM 2109 N N . PHE A 1 270 ? -6.371 8.898 19.672 1 96 270 PHE A N 1
ATOM 2110 C CA . PHE A 1 270 ? -7.391 9.867 20.062 1 96 270 PHE A CA 1
ATOM 2111 C C . PHE A 1 270 ? -8.711 9.172 20.359 1 96 270 PHE A C 1
ATOM 2113 O O . PHE A 1 270 ? -9.695 9.828 20.719 1 96 270 PHE A O 1
ATOM 2120 N N . ASN A 1 271 ? -8.766 7.863 20.172 1 95.56 271 ASN A N 1
ATOM 2121 C CA . ASN A 1 271 ? -9.961 7.066 20.406 1 95.56 271 ASN A CA 1
ATOM 2122 C C . ASN A 1 271 ? -11.148 7.59 19.594 1 95.56 271 ASN A C 1
ATOM 2124 O O . ASN A 1 271 ? -12.195 7.898 20.172 1 95.56 271 ASN A O 1
ATOM 2128 N N . VAL A 1 272 ? -10.992 7.707 18.328 1 96.81 272 VAL A N 1
ATOM 2129 C CA . VAL A 1 272 ? -12.031 8.141 17.406 1 96.81 272 VAL A CA 1
ATOM 2130 C C . VAL A 1 272 ? -12.094 7.191 16.203 1 96.81 272 VAL A C 1
ATOM 2132 O O . VAL A 1 272 ? -11.195 6.371 16.016 1 96.81 272 VAL A O 1
ATOM 2135 N N . GLU A 1 273 ? -13.18 7.32 15.484 1 94.62 273 GLU A N 1
ATOM 2136 C CA . GLU A 1 273 ? -13.273 6.562 14.242 1 94.62 273 GLU A CA 1
ATOM 2137 C C . GLU A 1 273 ? -12.242 7.051 13.219 1 94.62 273 GLU A C 1
ATOM 2139 O O . GLU A 1 273 ? -11.992 8.25 13.109 1 94.62 273 GLU A O 1
ATOM 2144 N N . LYS A 1 274 ? -11.68 6.102 12.523 1 92.94 274 LYS A N 1
ATOM 2145 C CA . LYS A 1 274 ? -10.727 6.473 11.477 1 92.94 274 LYS A CA 1
ATOM 2146 C C . LYS A 1 274 ? -11.367 7.434 10.477 1 92.94 274 LYS A C 1
ATOM 2148 O O . LYS A 1 274 ? -12.5 7.215 10.031 1 92.94 274 LYS A O 1
ATOM 2153 N N . GLY A 1 275 ? -10.695 8.516 10.188 1 91.94 275 GLY A N 1
ATOM 2154 C CA . GLY A 1 275 ? -11.195 9.5 9.242 1 91.94 275 GLY A CA 1
ATOM 2155 C C . GLY A 1 275 ? -11.953 10.633 9.906 1 91.94 275 GLY A C 1
ATOM 2156 O O . GLY A 1 275 ? -12.297 11.625 9.25 1 91.94 275 GLY A O 1
ATOM 2157 N N . LYS A 1 276 ? -12.211 10.531 11.117 1 94.38 276 LYS A N 1
ATOM 2158 C CA . LYS A 1 276 ? -12.969 11.547 11.844 1 94.38 276 LYS A CA 1
ATOM 2159 C C . LYS A 1 276 ? -12.18 12.844 11.961 1 94.38 276 LYS A C 1
ATOM 2161 O O . LYS A 1 276 ? -10.992 12.82 12.281 1 94.38 276 LYS A O 1
ATOM 2166 N N . PRO A 1 277 ? -12.836 13.984 11.609 1 96.62 277 PRO A N 1
ATOM 2167 C CA . PRO A 1 277 ? -12.164 15.25 11.906 1 96.62 277 PRO A CA 1
ATOM 2168 C C . PRO A 1 277 ? -12.023 15.5 13.406 1 96.62 277 PRO A C 1
ATOM 2170 O O . PRO A 1 277 ? -12.938 15.18 14.18 1 96.62 277 PRO A O 1
ATOM 2173 N N . ILE A 1 278 ? -10.922 16.094 13.797 1 98.12 278 ILE A N 1
ATOM 2174 C CA . ILE A 1 278 ? -10.695 16.344 15.211 1 98.12 278 ILE A CA 1
ATOM 2175 C C . ILE A 1 278 ? -10.039 17.703 15.406 1 98.12 278 ILE A C 1
ATOM 2177 O O . ILE A 1 278 ? -9.328 18.188 14.523 1 98.12 278 ILE A O 1
ATOM 2181 N N . ILE A 1 279 ? -10.305 18.391 16.453 1 98.75 279 ILE A N 1
ATOM 2182 C CA . ILE A 1 279 ? -9.602 19.547 16.984 1 98.75 279 ILE A CA 1
ATOM 2183 C C . ILE A 1 279 ? -8.906 19.172 18.297 1 98.75 279 ILE A C 1
ATOM 2185 O O . ILE A 1 279 ? -9.547 18.672 19.219 1 98.75 279 ILE A O 1
ATOM 2189 N N . VAL A 1 280 ? -7.609 19.406 18.328 1 98.19 280 VAL A N 1
ATOM 2190 C CA . VAL A 1 280 ? -6.805 18.875 19.422 1 98.19 280 VAL A CA 1
ATOM 2191 C C . VAL A 1 280 ? -5.938 19.969 20.016 1 98.19 280 VAL A C 1
ATOM 2193 O O . VAL A 1 280 ? -5.398 20.812 19.281 1 98.19 280 VAL A O 1
ATOM 2196 N N . ASN A 1 281 ? -5.895 20.031 21.328 1 98.25 281 ASN A N 1
ATOM 2197 C CA . ASN A 1 281 ? -4.805 20.75 21.984 1 98.25 281 ASN A CA 1
ATOM 2198 C C . ASN A 1 281 ? -3.555 19.875 22.109 1 98.25 281 ASN A C 1
ATOM 2200 O O . ASN A 1 281 ? -3.451 19.047 23.016 1 98.25 281 ASN A O 1
ATOM 2204 N N . PRO A 1 282 ? -2.629 20.047 21.219 1 96.81 282 PRO A N 1
ATOM 2205 C CA . PRO A 1 282 ? -1.5 19.125 21.156 1 96.81 282 PRO A CA 1
ATOM 2206 C C . PRO A 1 282 ? -0.568 19.234 22.359 1 96.81 282 PRO A C 1
ATOM 2208 O O . PRO A 1 282 ? 0.231 18.328 22.625 1 96.81 282 PRO A O 1
ATOM 2211 N N . HIS A 1 283 ? -0.668 20.312 23.156 1 95.94 283 HIS A N 1
ATOM 2212 C CA . HIS A 1 283 ? 0.147 20.5 24.359 1 95.94 283 HIS A CA 1
ATOM 2213 C C . HIS A 1 283 ? -0.158 19.422 25.391 1 95.94 283 HIS A C 1
ATOM 2215 O O . HIS A 1 283 ? 0.676 19.141 26.266 1 95.94 283 HIS A O 1
ATOM 2221 N N . ARG A 1 284 ? -1.335 18.875 25.266 1 95.56 284 ARG A N 1
ATOM 2222 C CA . ARG A 1 284 ? -1.812 18 26.328 1 95.56 284 ARG A CA 1
ATOM 2223 C C . ARG A 1 284 ? -1.782 16.531 25.891 1 95.56 284 ARG A C 1
ATOM 2225 O O . ARG A 1 284 ? -2.205 15.648 26.641 1 95.56 284 ARG A O 1
ATOM 2232 N N . VAL A 1 285 ? -1.394 16.281 24.688 1 93.12 285 VAL A N 1
ATOM 2233 C CA . VAL A 1 285 ? -1.297 14.906 24.203 1 93.12 285 VAL A CA 1
ATOM 2234 C C . VAL A 1 285 ? -0.15 14.188 24.906 1 93.12 285 VAL A C 1
ATOM 2236 O O . VAL A 1 285 ? 0.975 14.695 24.953 1 93.12 285 VAL A O 1
ATOM 2239 N N . PRO A 1 286 ? -0.547 13.047 25.5 1 79.75 286 PRO A N 1
ATOM 2240 C CA . PRO A 1 286 ? 0.503 12.328 26.234 1 79.75 286 PRO A CA 1
ATOM 2241 C C . PRO A 1 286 ? 1.566 11.742 25.297 1 79.75 286 PRO A C 1
ATOM 2243 O O . PRO A 1 286 ? 1.244 11.266 24.219 1 79.75 286 PRO A O 1
ATOM 2246 N N . LEU A 1 287 ? 2.703 12.156 25.344 1 67.38 287 LEU A N 1
ATOM 2247 C CA . LEU A 1 287 ? 3.805 11.781 24.469 1 67.38 287 LEU A CA 1
ATOM 2248 C C . LEU A 1 287 ? 4.246 10.344 24.719 1 67.38 287 LEU A C 1
ATOM 2250 O O . LEU A 1 287 ? 4.848 10.055 25.766 1 67.38 287 LEU A O 1
ATOM 2254 N N . ARG A 1 288 ? 3.484 9.375 24.75 1 58.78 288 ARG A N 1
ATOM 2255 C CA . ARG A 1 288 ? 4.16 8.078 24.766 1 58.78 288 ARG A CA 1
ATOM 2256 C C . ARG A 1 288 ? 4.633 7.684 23.375 1 58.78 288 ARG A C 1
ATOM 2258 O O . ARG A 1 288 ? 4.043 6.809 22.734 1 58.78 288 ARG A O 1
ATOM 2265 N N . LEU A 1 289 ? 5.305 8.586 22.781 1 57.5 289 LEU A N 1
ATOM 2266 C CA . LEU A 1 289 ? 5.805 8.266 21.453 1 57.5 289 LEU A CA 1
ATOM 2267 C C . LEU A 1 289 ? 6.945 7.254 21.516 1 57.5 289 LEU A C 1
ATOM 2269 O O . LEU A 1 289 ? 7.75 7.289 22.453 1 57.5 289 LEU A O 1
ATOM 2273 N N . ALA A 1 290 ? 6.727 6.164 20.891 1 50.06 290 ALA A N 1
ATOM 2274 C CA . ALA A 1 290 ? 7.746 5.117 20.859 1 50.06 290 ALA A CA 1
ATOM 2275 C C . ALA A 1 290 ? 9.102 5.68 20.438 1 50.06 290 ALA A C 1
ATOM 2277 O O . ALA A 1 290 ? 9.18 6.449 19.469 1 50.06 290 ALA A O 1
ATOM 2278 N N . GLY A 1 291 ? 10.242 5.324 21.141 1 44.75 291 GLY A N 1
ATOM 2279 C CA . GLY A 1 291 ? 11.617 5.762 20.938 1 44.75 291 GLY A CA 1
ATOM 2280 C C . GLY A 1 291 ? 12.047 6.848 21.906 1 44.75 291 GLY A C 1
ATOM 2281 O O . GLY A 1 291 ? 13.219 7.23 21.938 1 44.75 291 GLY A O 1
ATOM 2282 N N . ARG A 1 292 ? 11.039 7.66 22.469 1 46.31 292 ARG A N 1
ATOM 2283 C CA . ARG A 1 292 ? 11.43 8.695 23.422 1 46.31 292 ARG A CA 1
ATOM 2284 C C . ARG A 1 292 ? 11.633 8.109 24.812 1 46.31 292 ARG A C 1
ATOM 2286 O O . ARG A 1 292 ? 11.93 8.844 25.766 1 46.31 292 ARG A O 1
ATOM 2293 N N . ASP A 1 293 ? 11.492 6.867 25.141 1 35.97 293 ASP A N 1
ATOM 2294 C CA . ASP A 1 293 ? 11.984 6.617 26.484 1 35.97 293 ASP A CA 1
ATOM 2295 C C . ASP A 1 293 ? 13.477 6.891 26.594 1 35.97 293 ASP A C 1
ATOM 2297 O O . ASP A 1 293 ? 14.242 6.555 25.688 1 35.97 293 ASP A O 1
ATOM 2301 N N . MET B 1 1 ? 24.859 -13.117 -15.047 1 30.09 1 MET B N 1
ATOM 2302 C CA . MET B 1 1 ? 24.156 -12.086 -14.305 1 30.09 1 MET B CA 1
ATOM 2303 C C . MET B 1 1 ? 22.656 -12.156 -14.57 1 30.09 1 MET B C 1
ATOM 2305 O O . MET B 1 1 ? 22.203 -11.969 -15.703 1 30.09 1 MET B O 1
ATOM 2309 N N . VAL B 1 2 ? 21.969 -13.055 -13.961 1 39.75 2 VAL B N 1
ATOM 2310 C CA . VAL B 1 2 ? 20.562 -13.195 -14.266 1 39.75 2 VAL B CA 1
ATOM 2311 C C . VAL B 1 2 ? 19.891 -11.82 -14.258 1 39.75 2 VAL B C 1
ATOM 2313 O O . VAL B 1 2 ? 19.938 -11.109 -13.25 1 39.75 2 VAL B O 1
ATOM 2316 N N . GLU B 1 3 ? 19.891 -11.062 -15.312 1 48.81 3 GLU B N 1
ATOM 2317 C CA . GLU B 1 3 ? 19.297 -9.742 -15.508 1 48.81 3 GLU B CA 1
ATOM 2318 C C . GLU B 1 3 ? 17.906 -9.656 -14.875 1 48.81 3 GLU B C 1
ATOM 2320 O O . GLU B 1 3 ? 17.203 -10.664 -14.781 1 48.81 3 GLU B O 1
ATOM 2325 N N . ALA B 1 4 ? 17.766 -8.602 -14.07 1 54 4 ALA B N 1
ATOM 2326 C CA . ALA B 1 4 ? 16.531 -8.398 -13.32 1 54 4 ALA B CA 1
ATOM 2327 C C . ALA B 1 4 ? 15.305 -8.516 -14.219 1 54 4 ALA B C 1
ATOM 2329 O O . ALA B 1 4 ? 15.234 -7.863 -15.266 1 54 4 ALA B O 1
ATOM 2330 N N . ALA B 1 5 ? 14.586 -9.703 -14.336 1 74.69 5 ALA B N 1
ATOM 2331 C CA . ALA B 1 5 ? 13.469 -9.922 -15.258 1 74.69 5 ALA B CA 1
ATOM 2332 C C . ALA B 1 5 ? 12.156 -9.414 -14.648 1 74.69 5 ALA B C 1
ATOM 2334 O O . ALA B 1 5 ? 11.367 -10.195 -14.117 1 74.69 5 ALA B O 1
ATOM 2335 N N . TRP B 1 6 ? 12.219 -7.934 -14.484 1 84.56 6 TRP B N 1
ATOM 2336 C CA . TRP B 1 6 ? 10.93 -7.383 -14.078 1 84.56 6 TRP B CA 1
ATOM 2337 C C . TRP B 1 6 ? 10 -7.25 -15.281 1 84.56 6 TRP B C 1
ATOM 2339 O O . TRP B 1 6 ? 10.414 -6.793 -16.344 1 84.56 6 TR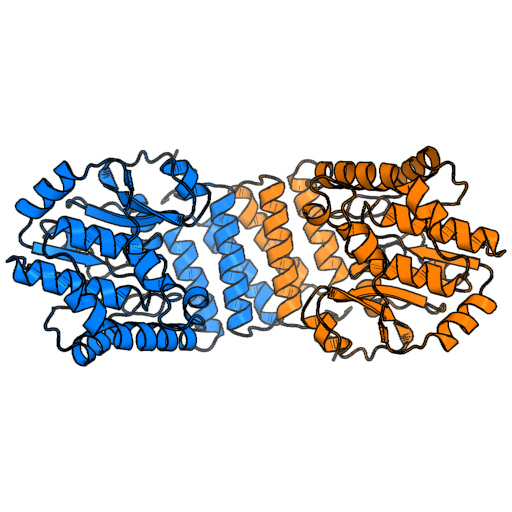P B O 1
ATOM 2349 N N . ILE B 1 7 ? 8.812 -7.723 -15.094 1 87.94 7 ILE B N 1
ATOM 2350 C CA . ILE B 1 7 ? 7.82 -7.488 -16.141 1 87.94 7 ILE B CA 1
ATOM 2351 C C . ILE B 1 7 ? 7.672 -5.988 -16.375 1 87.94 7 ILE B C 1
ATOM 2353 O O . ILE B 1 7 ? 7.641 -5.535 -17.531 1 87.94 7 ILE B O 1
ATOM 2357 N N . ASP B 1 8 ? 7.59 -5.172 -15.336 1 87.31 8 ASP B N 1
ATOM 2358 C CA . ASP B 1 8 ? 7.586 -3.711 -15.359 1 87.31 8 ASP B CA 1
ATOM 2359 C C . ASP B 1 8 ? 8.641 -3.148 -14.406 1 87.31 8 ASP B C 1
ATOM 2361 O O . ASP B 1 8 ? 8.547 -3.336 -13.188 1 87.31 8 ASP B O 1
ATOM 2365 N N . PRO B 1 9 ? 9.586 -2.514 -14.945 1 85.38 9 PRO B N 1
ATOM 2366 C CA . PRO B 1 9 ? 10.727 -2.076 -14.133 1 85.38 9 PRO B CA 1
ATOM 2367 C C . PRO B 1 9 ? 10.367 -0.965 -13.148 1 85.38 9 PRO B C 1
ATOM 2369 O O . PRO B 1 9 ? 11.164 -0.627 -12.273 1 85.38 9 PRO B O 1
ATOM 2372 N N . ILE B 1 10 ? 9.242 -0.416 -13.18 1 85.44 10 ILE B N 1
ATOM 2373 C CA . ILE B 1 10 ? 8.805 0.649 -12.289 1 85.44 10 ILE B CA 1
ATOM 2374 C C . ILE B 1 10 ? 7.84 0.084 -11.242 1 85.44 10 ILE B C 1
ATOM 2376 O O . ILE B 1 10 ? 8.062 0.237 -10.039 1 85.44 10 ILE B O 1
ATOM 2380 N N . GLU B 1 11 ? 6.902 -0.685 -11.719 1 87.38 11 GLU B N 1
ATOM 2381 C CA . GLU B 1 11 ? 5.801 -1.095 -10.852 1 87.38 11 GLU B CA 1
ATOM 2382 C C . GLU B 1 11 ? 6.164 -2.336 -10.047 1 87.38 11 GLU B C 1
ATOM 2384 O O . GLU B 1 11 ? 5.719 -2.496 -8.906 1 87.38 11 GLU B O 1
ATOM 2389 N N . CYS B 1 12 ? 6.953 -3.234 -10.641 1 89.19 12 CYS B N 1
ATOM 2390 C CA . CYS B 1 12 ? 7.211 -4.516 -9.992 1 89.19 12 CYS B CA 1
ATOM 2391 C C . CYS B 1 12 ? 8.086 -4.34 -8.758 1 89.19 12 CYS B C 1
ATOM 2393 O O . CYS B 1 12 ? 7.797 -4.906 -7.703 1 89.19 12 CYS B O 1
ATOM 2395 N N . PRO B 1 13 ? 9.148 -3.535 -8.883 1 88.25 13 PRO B N 1
ATOM 2396 C CA . PRO B 1 13 ? 9.922 -3.314 -7.656 1 88.25 13 PRO B CA 1
ATOM 2397 C C . PRO B 1 13 ? 9.109 -2.613 -6.566 1 88.25 13 PRO B C 1
ATOM 2399 O O . PRO B 1 13 ? 9.297 -2.887 -5.379 1 88.25 13 PRO B O 1
ATOM 2402 N N . ALA B 1 14 ? 8.281 -1.674 -6.973 1 88.56 14 ALA B N 1
ATOM 2403 C CA . ALA B 1 14 ? 7.402 -1.02 -6.012 1 88.56 14 ALA B CA 1
ATOM 2404 C C . ALA B 1 14 ? 6.496 -2.035 -5.32 1 88.56 14 ALA B C 1
ATOM 2406 O O . ALA B 1 14 ? 6.262 -1.946 -4.113 1 88.56 14 ALA B O 1
ATOM 2407 N N . CYS B 1 15 ? 6.039 -2.955 -6.098 1 90.88 15 CYS B N 1
ATOM 2408 C CA . CYS B 1 15 ? 5.191 -4.012 -5.555 1 90.88 15 CYS B CA 1
ATOM 2409 C C . CYS B 1 15 ? 5.945 -4.824 -4.508 1 90.88 15 CYS B C 1
ATOM 2411 O O . CYS B 1 15 ? 5.387 -5.172 -3.467 1 90.88 15 CYS B O 1
ATOM 2413 N N . LEU B 1 16 ? 7.164 -5.125 -4.77 1 92.06 16 LEU B N 1
ATOM 2414 C CA . LEU B 1 16 ? 8 -5.852 -3.82 1 92.06 16 LEU B CA 1
ATOM 2415 C C . LEU B 1 16 ? 8.109 -5.098 -2.5 1 92.06 16 LEU B C 1
ATOM 2417 O O . LEU B 1 16 ? 7.867 -5.664 -1.434 1 92.06 16 LEU B O 1
ATOM 2421 N N . VAL B 1 17 ? 8.414 -3.85 -2.572 1 90.5 17 VAL B N 1
ATOM 2422 C CA . VAL B 1 17 ? 8.641 -3.035 -1.383 1 90.5 17 VAL B CA 1
ATOM 2423 C C . VAL B 1 17 ? 7.348 -2.939 -0.57 1 90.5 17 VAL B C 1
ATOM 2425 O O . VAL B 1 17 ? 7.355 -3.139 0.646 1 90.5 17 VAL B O 1
ATOM 2428 N N . VAL B 1 18 ? 6.293 -2.686 -1.238 1 90.69 18 VAL B N 1
ATOM 2429 C CA . VAL B 1 18 ? 5.004 -2.527 -0.569 1 90.69 18 VAL B CA 1
ATOM 2430 C C . VAL B 1 18 ? 4.594 -3.846 0.083 1 90.69 18 VAL B C 1
ATOM 2432 O O . VAL B 1 18 ? 4.215 -3.873 1.256 1 90.69 18 VAL B O 1
ATOM 2435 N N . SER B 1 19 ? 4.695 -4.887 -0.678 1 91.19 19 SER B N 1
ATOM 2436 C CA . SER B 1 19 ? 4.328 -6.203 -0.166 1 91.19 19 SER B CA 1
ATOM 2437 C C . SER B 1 19 ? 5.125 -6.547 1.088 1 91.19 19 SER B C 1
ATOM 2439 O O . SER B 1 19 ? 4.555 -6.984 2.09 1 91.19 19 SER B O 1
ATOM 2441 N N . ARG B 1 20 ? 6.375 -6.344 1.045 1 92.94 20 ARG B N 1
ATOM 2442 C CA . ARG B 1 20 ? 7.227 -6.699 2.176 1 92.94 20 ARG B CA 1
ATOM 2443 C C . ARG B 1 20 ? 6.969 -5.781 3.365 1 92.94 20 ARG B C 1
ATOM 2445 O O . ARG B 1 20 ? 7.062 -6.207 4.516 1 92.94 20 ARG B O 1
ATOM 2452 N N . THR B 1 21 ? 6.66 -4.555 3.105 1 89.12 21 THR B N 1
ATOM 2453 C CA . THR B 1 21 ? 6.336 -3.633 4.188 1 89.12 21 THR B CA 1
ATOM 2454 C C . THR B 1 21 ? 5.082 -4.086 4.926 1 89.12 21 THR B C 1
ATOM 2456 O O . THR B 1 21 ? 5.039 -4.078 6.16 1 89.12 21 THR B O 1
ATOM 2459 N N . PHE B 1 22 ? 4.141 -4.504 4.195 1 88.25 22 PHE B N 1
ATOM 2460 C CA . PHE B 1 22 ? 2.926 -5.023 4.809 1 88.25 22 PHE B CA 1
ATOM 2461 C C . PHE B 1 22 ? 3.227 -6.277 5.621 1 88.25 22 PHE B C 1
ATOM 2463 O O . PHE B 1 22 ? 2.646 -6.488 6.691 1 88.25 22 PHE B O 1
ATOM 2470 N N . THR B 1 23 ? 4.09 -7.078 5.07 1 90.38 23 THR B N 1
ATOM 2471 C CA . THR B 1 23 ? 4.465 -8.289 5.785 1 90.38 23 THR B CA 1
ATOM 2472 C C . THR B 1 23 ? 5.184 -7.949 7.09 1 90.38 23 THR B C 1
ATOM 2474 O O . THR B 1 23 ? 4.961 -8.602 8.117 1 90.38 23 THR B O 1
ATOM 2477 N N . LEU B 1 24 ? 6.035 -6.98 7.062 1 90.44 24 LEU B N 1
ATOM 2478 C CA . LEU B 1 24 ? 6.73 -6.512 8.258 1 90.44 24 LEU B CA 1
ATOM 2479 C C . LEU B 1 24 ? 5.734 -6.055 9.32 1 90.44 24 LEU B C 1
ATOM 2481 O O . LEU B 1 24 ? 5.887 -6.387 10.5 1 90.44 24 LEU B O 1
ATOM 2485 N N . ARG B 1 25 ? 4.789 -5.305 8.836 1 87.62 25 ARG B N 1
ATOM 2486 C CA . ARG B 1 25 ? 3.762 -4.805 9.742 1 87.62 25 ARG B CA 1
ATOM 2487 C C . ARG B 1 25 ? 2.98 -5.957 10.367 1 87.62 25 ARG B C 1
ATOM 2489 O O . ARG B 1 25 ? 2.748 -5.973 11.578 1 87.62 25 ARG B O 1
ATOM 2496 N N . LYS B 1 26 ? 2.629 -6.879 9.539 1 87.44 26 LYS B N 1
ATOM 2497 C CA . LYS B 1 26 ? 1.876 -8.039 10.008 1 87.44 26 LYS B CA 1
ATOM 2498 C C . LYS B 1 26 ? 2.682 -8.836 11.023 1 87.44 26 LYS B C 1
ATOM 2500 O O . LYS B 1 26 ? 2.123 -9.375 11.984 1 87.44 26 LYS B O 1
ATOM 2505 N N . ALA B 1 27 ? 3.953 -8.914 10.781 1 90.88 27 ALA B N 1
ATOM 2506 C CA . ALA B 1 27 ? 4.852 -9.656 11.672 1 90.88 27 ALA B CA 1
ATOM 2507 C C . ALA B 1 27 ? 5.184 -8.836 12.914 1 90.88 27 ALA B C 1
ATOM 2509 O O . ALA B 1 27 ? 5.898 -9.312 13.805 1 90.88 27 ALA B O 1
ATOM 2510 N N . ARG B 1 28 ? 4.672 -7.57 12.969 1 88.38 28 ARG B N 1
ATOM 2511 C CA . ARG B 1 28 ? 4.852 -6.664 14.102 1 88.38 28 ARG B CA 1
ATOM 2512 C C . ARG B 1 28 ? 6.332 -6.41 14.367 1 88.38 28 ARG B C 1
ATOM 2514 O O . ARG B 1 28 ? 6.77 -6.418 15.523 1 88.38 28 ARG B O 1
ATOM 2521 N N . ILE B 1 29 ? 7.047 -6.363 13.352 1 85.88 29 ILE B N 1
ATOM 2522 C CA . ILE B 1 29 ? 8.453 -6.008 13.461 1 85.88 29 ILE B CA 1
ATOM 2523 C C . ILE B 1 29 ? 8.586 -4.52 13.773 1 85.88 29 ILE B C 1
ATOM 2525 O O . ILE B 1 29 ? 7.961 -3.684 13.109 1 85.88 29 ILE B O 1
ATOM 2529 N N . SER B 1 30 ? 9.359 -4.215 14.734 1 80.12 30 SER B N 1
ATOM 2530 C CA . SER B 1 30 ? 9.484 -2.826 15.164 1 80.12 30 SER B CA 1
ATOM 2531 C C . SER B 1 30 ? 10.438 -2.053 14.258 1 80.12 30 SER B C 1
ATOM 2533 O O . SER B 1 30 ? 11.211 -2.65 13.508 1 80.12 30 SER B O 1
ATOM 2535 N N . TYR B 1 31 ? 10.383 -0.719 14.406 1 76.56 31 TYR B N 1
ATOM 2536 C CA . TYR B 1 31 ? 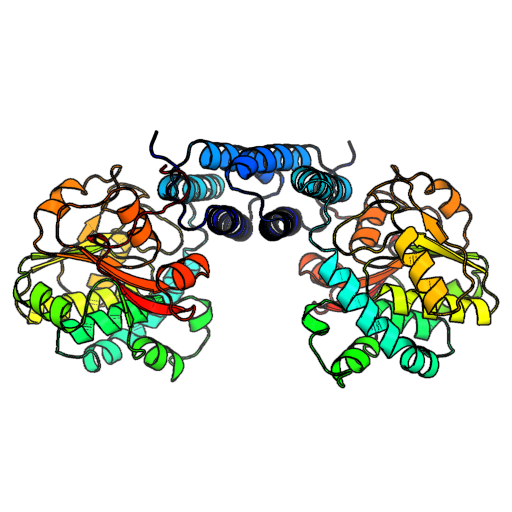11.117 0.202 13.555 1 76.56 31 TYR B CA 1
ATOM 2537 C C . TYR B 1 31 ? 12.617 0.009 13.703 1 76.56 31 TYR B C 1
ATOM 2539 O O . TYR B 1 31 ? 13.383 0.265 12.773 1 76.56 31 TYR B O 1
ATOM 2547 N N . GLU B 1 32 ? 13.047 -0.487 14.766 1 80.5 32 GLU B N 1
ATOM 2548 C CA . GLU B 1 32 ? 14.477 -0.674 15 1 80.5 32 GLU B CA 1
ATOM 2549 C C . GLU B 1 32 ? 15.078 -1.647 13.992 1 80.5 32 GLU B C 1
ATOM 2551 O O . GLU B 1 32 ? 16.266 -1.56 13.664 1 80.5 32 GLU B O 1
ATOM 2556 N N . LYS B 1 33 ? 14.203 -2.504 13.523 1 86.69 33 LYS B N 1
ATOM 2557 C CA . LYS B 1 33 ? 14.672 -3.516 12.578 1 86.69 33 LYS B CA 1
ATOM 2558 C C . LYS B 1 33 ? 14.391 -3.098 11.141 1 86.69 33 LYS B C 1
ATOM 2560 O O . LYS B 1 33 ? 14.867 -3.74 10.195 1 86.69 33 LYS B O 1
ATOM 2565 N N . TYR B 1 34 ? 13.648 -1.987 10.977 1 85.19 34 TYR B N 1
ATOM 2566 C CA . TYR B 1 34 ? 13.273 -1.54 9.641 1 85.19 34 TYR B CA 1
ATOM 2567 C C . TYR B 1 34 ? 14.5 -1.112 8.844 1 85.19 34 TYR B C 1
ATOM 2569 O O . TYR B 1 34 ? 14.602 -1.407 7.652 1 85.19 34 TYR B O 1
ATOM 2577 N N . SER B 1 35 ? 15.32 -0.391 9.625 1 86.88 35 SER B N 1
ATOM 2578 C CA . SER B 1 35 ? 16.516 0.086 8.93 1 86.88 35 SER B CA 1
ATOM 2579 C C . SER B 1 35 ? 17.328 -1.073 8.359 1 86.88 35 SER B C 1
ATOM 2581 O O . SER B 1 35 ? 17.75 -1.03 7.199 1 86.88 35 SER B O 1
ATOM 2583 N N . GLU B 1 36 ? 17.5 -2.041 9.164 1 90.56 36 GLU B N 1
ATOM 2584 C CA . GLU B 1 36 ? 18.234 -3.221 8.734 1 90.56 36 GLU B CA 1
ATOM 2585 C C . GLU B 1 36 ? 17.547 -3.914 7.566 1 90.56 36 GLU B C 1
ATOM 2587 O O . GLU B 1 36 ? 18.188 -4.312 6.594 1 90.56 36 GLU B O 1
ATOM 2592 N N . PHE B 1 37 ? 16.344 -4.062 7.695 1 93.31 37 PHE B N 1
ATOM 2593 C CA . PHE B 1 37 ? 15.57 -4.727 6.648 1 93.31 37 PHE B CA 1
ATOM 2594 C C . PHE B 1 37 ? 15.648 -3.945 5.34 1 93.31 37 PHE B C 1
ATOM 2596 O O . PHE B 1 37 ? 15.875 -4.527 4.277 1 93.31 37 PHE B O 1
ATOM 2603 N N . LEU B 1 38 ? 15.438 -2.635 5.422 1 92.44 38 LEU B N 1
ATOM 2604 C CA . LEU B 1 38 ? 15.453 -1.797 4.23 1 92.44 38 LEU B CA 1
ATOM 2605 C C . LEU B 1 38 ? 16.828 -1.849 3.555 1 92.44 38 LEU B C 1
ATOM 2607 O O . LEU B 1 38 ? 16.906 -1.861 2.324 1 92.44 38 LEU B O 1
ATOM 2611 N N . ALA B 1 39 ? 17.828 -1.885 4.355 1 92.5 39 ALA B N 1
ATOM 2612 C CA . ALA B 1 39 ? 19.172 -2 3.797 1 92.5 39 ALA B CA 1
ATOM 2613 C C . ALA B 1 39 ? 19.359 -3.33 3.07 1 92.5 39 ALA B C 1
ATOM 2615 O O . ALA B 1 39 ? 19.938 -3.377 1.987 1 92.5 39 ALA B O 1
ATOM 2616 N N . ALA B 1 40 ? 18.906 -4.379 3.684 1 94.31 40 ALA B N 1
ATOM 2617 C CA . ALA B 1 40 ? 18.984 -5.695 3.055 1 94.31 40 ALA B CA 1
ATOM 2618 C C . ALA B 1 40 ? 18.172 -5.738 1.769 1 94.31 40 ALA B C 1
ATOM 2620 O O . ALA B 1 40 ? 18.609 -6.305 0.764 1 94.31 40 ALA B O 1
ATOM 2621 N N . LEU B 1 41 ? 16.984 -5.16 1.803 1 93.69 41 LEU B N 1
ATOM 2622 C CA . LEU B 1 41 ? 16.109 -5.117 0.626 1 93.69 41 LEU B CA 1
ATOM 2623 C C . LEU B 1 41 ? 16.781 -4.355 -0.512 1 93.69 41 LEU B C 1
ATOM 2625 O O . LEU B 1 41 ? 16.688 -4.75 -1.676 1 93.69 41 LEU B O 1
ATOM 2629 N N . ALA B 1 42 ? 17.469 -3.291 -0.143 1 92 42 ALA B N 1
ATOM 2630 C CA . ALA B 1 42 ? 18.219 -2.523 -1.134 1 92 42 ALA B CA 1
ATOM 2631 C C . ALA B 1 42 ? 19.25 -3.4 -1.846 1 92 42 ALA B C 1
ATOM 2633 O O . ALA B 1 42 ? 19.375 -3.35 -3.072 1 92 42 ALA B O 1
ATOM 2634 N N . ARG B 1 43 ? 19.891 -4.207 -1.129 1 92.5 43 ARG B N 1
ATOM 2635 C CA . ARG B 1 43 ? 20.891 -5.098 -1.693 1 92.5 43 ARG B CA 1
ATOM 2636 C C . ARG B 1 43 ? 20.25 -6.148 -2.592 1 92.5 43 ARG B C 1
ATOM 2638 O O . ARG B 1 43 ? 20.781 -6.461 -3.664 1 92.5 43 ARG B O 1
ATOM 2645 N N . LEU B 1 44 ? 19.188 -6.672 -2.195 1 91.56 44 LEU B N 1
ATOM 2646 C CA . LEU B 1 44 ? 18.5 -7.699 -2.963 1 91.56 44 LEU B CA 1
ATOM 2647 C C . LEU B 1 44 ? 18.016 -7.152 -4.301 1 91.56 44 LEU B C 1
ATOM 2649 O O . LEU B 1 44 ? 18.125 -7.82 -5.328 1 91.56 44 LEU B O 1
ATOM 2653 N N . VAL B 1 45 ? 17.5 -5.949 -4.262 1 87.69 45 VAL B N 1
ATOM 2654 C CA . VAL B 1 45 ? 17.016 -5.312 -5.484 1 87.69 45 VAL B CA 1
ATOM 2655 C C . VAL B 1 45 ? 18.203 -5.035 -6.418 1 87.69 45 VAL B C 1
ATOM 2657 O O . VAL B 1 45 ? 18.094 -5.238 -7.629 1 87.69 45 VAL B O 1
ATOM 2660 N N . ALA B 1 46 ? 19.297 -4.66 -5.828 1 85.5 46 ALA B N 1
ATOM 2661 C CA . ALA B 1 46 ? 20.484 -4.336 -6.613 1 85.5 46 ALA B CA 1
ATOM 2662 C C . ALA B 1 46 ? 21.062 -5.578 -7.285 1 85.5 46 ALA B C 1
ATOM 2664 O O . ALA B 1 46 ? 21.578 -5.504 -8.398 1 85.5 46 ALA B O 1
ATOM 2665 N N . GLN B 1 47 ? 21.047 -6.652 -6.586 1 84.25 47 GLN B N 1
ATOM 2666 C CA . GLN B 1 47 ? 21.625 -7.902 -7.078 1 84.25 47 GLN B CA 1
ATOM 2667 C C . GLN B 1 47 ? 20.812 -8.453 -8.25 1 84.25 47 GLN B C 1
ATOM 2669 O O . GLN B 1 47 ? 21.328 -9.25 -9.039 1 84.25 47 GLN B O 1
ATOM 2674 N N . GLY B 1 48 ? 19.609 -8.047 -8.312 1 76.94 48 GLY B N 1
ATOM 2675 C CA . GLY B 1 48 ? 18.781 -8.484 -9.422 1 76.94 48 GLY B CA 1
ATOM 2676 C C . GLY B 1 48 ? 18.109 -9.82 -9.172 1 76.94 48 GLY B C 1
ATOM 2677 O O . GLY B 1 48 ? 18.359 -10.469 -8.148 1 76.94 48 GLY B O 1
ATOM 2678 N N . GLY B 1 49 ? 17.172 -10.258 -10.125 1 84.06 49 GLY B N 1
ATOM 2679 C CA . GLY B 1 49 ? 16.391 -11.477 -9.977 1 84.06 49 GLY B CA 1
ATOM 2680 C C . GLY B 1 49 ? 15.125 -11.281 -9.164 1 84.06 49 GLY B C 1
ATOM 2681 O O . GLY B 1 49 ? 15.172 -11.273 -7.93 1 84.06 49 GLY B O 1
ATOM 2682 N N . ARG B 1 50 ? 14.094 -11.156 -9.852 1 87.69 50 ARG B N 1
ATOM 2683 C CA . ARG B 1 50 ? 12.812 -10.875 -9.219 1 87.69 50 ARG B CA 1
ATOM 2684 C C . ARG B 1 50 ? 12.445 -11.953 -8.203 1 87.69 50 ARG B C 1
ATOM 2686 O O . ARG B 1 50 ? 12.125 -11.648 -7.055 1 87.69 50 ARG B O 1
ATOM 2693 N N . THR B 1 51 ? 12.555 -13.219 -8.656 1 93.38 51 THR B N 1
ATOM 2694 C CA . THR B 1 51 ? 12.172 -14.312 -7.77 1 93.38 51 THR B CA 1
ATOM 2695 C C . THR B 1 51 ? 13.047 -14.328 -6.523 1 93.38 51 THR B C 1
ATOM 2697 O O . THR B 1 51 ? 12.547 -14.469 -5.406 1 93.38 51 THR B O 1
ATOM 2700 N N . ARG B 1 52 ? 14.281 -14.156 -6.734 1 93.25 52 ARG B N 1
ATOM 2701 C CA . ARG B 1 52 ? 15.203 -14.133 -5.602 1 93.25 52 ARG B CA 1
ATOM 2702 C C . ARG B 1 52 ? 14.867 -12.992 -4.648 1 93.25 52 ARG B C 1
ATOM 2704 O O . ARG B 1 52 ? 14.805 -13.188 -3.432 1 93.25 52 ARG B O 1
ATOM 2711 N N . ALA B 1 53 ? 14.68 -11.828 -5.176 1 93.44 53 ALA B N 1
ATOM 2712 C CA . ALA B 1 53 ? 14.375 -10.664 -4.352 1 93.44 53 ALA B CA 1
ATOM 2713 C C . ALA B 1 53 ? 13.117 -10.883 -3.527 1 93.44 53 ALA B C 1
ATOM 2715 O O . ALA B 1 53 ? 13.078 -10.562 -2.338 1 93.44 53 ALA B O 1
ATOM 2716 N N . PHE B 1 54 ? 12.109 -11.477 -4.141 1 94.94 54 PHE B N 1
ATOM 2717 C CA . PHE B 1 54 ? 10.852 -11.719 -3.451 1 94.94 54 PHE B CA 1
ATOM 2718 C C . PHE B 1 54 ? 11.023 -12.805 -2.393 1 94.94 54 PHE B C 1
ATOM 2720 O O . PHE B 1 54 ? 10.594 -12.633 -1.248 1 94.94 54 PHE B O 1
ATOM 2727 N N . VAL B 1 55 ? 11.664 -13.891 -2.742 1 96.56 55 VAL B N 1
ATOM 2728 C CA . VAL B 1 55 ? 11.781 -15.016 -1.824 1 96.56 55 VAL B CA 1
ATOM 2729 C C . VAL B 1 55 ? 12.711 -14.648 -0.671 1 96.56 55 VAL B C 1
ATOM 2731 O O . VAL B 1 55 ? 12.359 -14.812 0.498 1 96.56 55 VAL B O 1
ATOM 2734 N N . GLU B 1 56 ? 13.859 -14.07 -0.969 1 96.81 56 GLU B N 1
ATOM 2735 C CA . GLU B 1 56 ? 14.859 -13.797 0.058 1 96.81 56 GLU B CA 1
ATOM 2736 C C . GLU B 1 56 ? 14.391 -12.688 1 1 96.81 56 GLU B C 1
ATOM 2738 O O . GLU B 1 56 ? 14.719 -12.703 2.189 1 96.81 56 GLU B O 1
ATOM 2743 N N . SER B 1 57 ? 13.711 -11.719 0.486 1 96.62 57 SER B N 1
ATOM 2744 C CA . SER B 1 57 ? 13.188 -10.68 1.367 1 96.62 57 SER B CA 1
ATOM 2745 C C . SER B 1 57 ? 12.141 -11.242 2.32 1 96.62 57 SER B C 1
ATOM 2747 O O . SER B 1 57 ? 12.07 -10.852 3.484 1 96.62 57 SER B O 1
ATOM 2749 N N . PHE B 1 58 ? 11.289 -12.148 1.854 1 96.25 58 PHE B N 1
ATOM 2750 C CA . PHE B 1 58 ? 10.352 -12.82 2.742 1 96.25 58 PHE B CA 1
ATOM 2751 C C . PHE B 1 58 ? 11.086 -13.617 3.814 1 96.25 58 PHE B C 1
ATOM 2753 O O . PHE B 1 58 ? 10.727 -13.555 4.992 1 96.25 58 PHE B O 1
ATOM 2760 N N . VAL B 1 59 ? 12.062 -14.352 3.359 1 96.62 59 VAL B N 1
ATOM 2761 C CA . VAL B 1 59 ? 12.828 -15.172 4.289 1 96.62 59 VAL B CA 1
ATOM 2762 C C . VAL B 1 59 ? 13.445 -14.297 5.375 1 96.62 59 VAL B C 1
ATOM 2764 O O . VAL B 1 59 ? 13.484 -14.68 6.547 1 96.62 59 VAL B O 1
ATOM 2767 N N . LEU B 1 60 ? 13.938 -13.172 4.992 1 95.56 60 LEU B N 1
ATOM 2768 C CA . LEU B 1 60 ? 14.492 -12.234 5.961 1 95.56 60 LEU B CA 1
ATOM 2769 C C . LEU B 1 60 ? 13.453 -11.852 7.008 1 95.56 60 LEU B C 1
ATOM 2771 O O . LEU B 1 60 ? 13.734 -11.883 8.211 1 95.56 60 LEU B O 1
ATOM 2775 N N . ILE B 1 61 ? 12.234 -11.531 6.629 1 94.75 61 ILE B N 1
ATOM 2776 C CA . ILE B 1 61 ? 11.172 -11.164 7.562 1 94.75 61 ILE B CA 1
ATOM 2777 C C . ILE B 1 61 ? 10.797 -12.367 8.422 1 94.75 61 ILE B C 1
ATOM 2779 O O . ILE B 1 61 ? 10.602 -12.242 9.633 1 94.75 61 ILE B O 1
ATOM 2783 N N . TYR B 1 62 ? 10.734 -13.508 7.734 1 93.62 62 TYR B N 1
ATOM 2784 C CA . TYR B 1 62 ? 10.438 -14.766 8.414 1 93.62 62 TYR B CA 1
ATOM 2785 C C . TYR B 1 62 ? 11.445 -15.039 9.516 1 93.62 62 TYR B C 1
ATOM 2787 O O . TYR B 1 62 ? 11.07 -15.453 10.617 1 93.62 62 TYR B O 1
ATOM 2795 N N . THR B 1 63 ? 12.633 -14.75 9.234 1 93.44 63 THR B N 1
ATOM 2796 C CA . THR B 1 63 ? 13.703 -14.93 10.211 1 93.44 63 THR B CA 1
ATOM 2797 C C . THR B 1 63 ? 13.594 -13.891 11.328 1 93.44 63 THR B C 1
ATOM 2799 O O . THR B 1 63 ? 13.711 -14.234 12.508 1 93.44 63 THR B O 1
ATOM 2802 N N . LEU B 1 64 ? 13.359 -12.672 11 1 90.25 64 LEU B N 1
ATOM 2803 C CA . LEU B 1 64 ? 13.219 -11.602 11.984 1 90.25 64 LEU B CA 1
ATOM 2804 C C . LEU B 1 64 ? 12.039 -11.859 12.906 1 90.25 64 LEU B C 1
ATOM 2806 O O . LEU B 1 64 ? 12.062 -11.469 14.078 1 90.25 64 LEU B O 1
ATOM 2810 N N . ALA B 1 65 ? 11.039 -12.562 12.344 1 89.88 65 ALA B N 1
ATOM 2811 C CA . ALA B 1 65 ? 9.82 -12.859 13.102 1 89.88 65 ALA B CA 1
ATOM 2812 C C . ALA B 1 65 ? 9.992 -14.125 13.938 1 89.88 65 ALA B C 1
ATOM 2814 O O . ALA B 1 65 ? 9.031 -14.633 14.516 1 89.88 65 ALA B O 1
ATOM 2815 N N . GLY B 1 66 ? 11.133 -14.758 13.992 1 91.56 66 GLY B N 1
ATOM 2816 C CA . GLY B 1 66 ? 11.375 -15.969 14.75 1 91.56 66 GLY B CA 1
ATOM 2817 C C . GLY B 1 66 ? 10.82 -17.219 14.086 1 91.56 66 GLY B C 1
ATOM 2818 O O . GLY B 1 66 ? 10.266 -18.094 14.75 1 91.56 66 GLY B O 1
ATOM 2819 N N . TYR B 1 67 ? 10.859 -17.156 12.734 1 91.44 67 TYR B N 1
ATOM 2820 C CA . TYR B 1 67 ? 10.445 -18.281 11.906 1 91.44 67 TYR B CA 1
ATOM 2821 C C . TYR B 1 67 ? 8.961 -18.562 12.078 1 91.44 67 TYR B C 1
ATOM 2823 O O . TYR B 1 67 ? 8.547 -19.734 12.078 1 91.44 67 TYR B O 1
ATOM 2831 N N . ASN B 1 68 ? 8.312 -17.516 12.406 1 88.19 68 ASN B N 1
ATOM 2832 C CA . ASN B 1 68 ? 6.859 -17.531 12.383 1 88.19 68 ASN B CA 1
ATOM 2833 C C . ASN B 1 68 ? 6.309 -16.906 11.102 1 88.19 68 ASN B C 1
ATOM 2835 O O . ASN B 1 68 ? 6.594 -15.734 10.805 1 88.19 68 ASN B O 1
ATOM 2839 N N . ASN B 1 69 ? 5.645 -17.75 10.352 1 90.06 69 ASN B N 1
ATOM 2840 C CA . ASN B 1 69 ? 5.004 -17.188 9.164 1 90.06 69 ASN B CA 1
ATOM 2841 C C . ASN B 1 69 ? 3.859 -16.25 9.531 1 90.06 69 ASN B C 1
ATOM 2843 O O . ASN B 1 69 ? 2.846 -16.688 10.078 1 90.06 69 ASN B O 1
ATOM 2847 N N . PRO B 1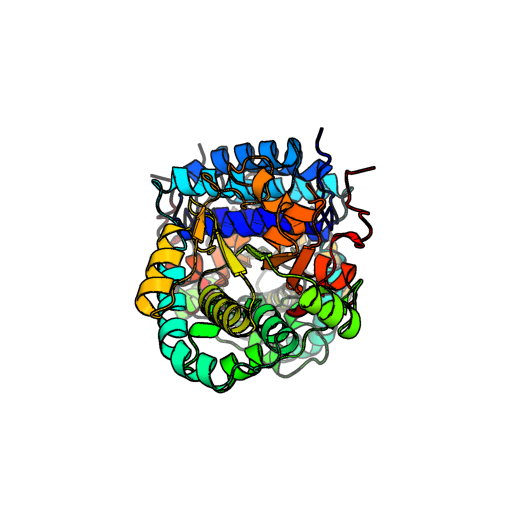 70 ? 3.998 -15.023 9.156 1 90.19 70 PRO B N 1
ATOM 2848 C CA . PRO B 1 70 ? 2.967 -14.055 9.523 1 90.19 70 PRO B CA 1
ATOM 2849 C C . PRO B 1 70 ? 1.613 -14.359 8.891 1 90.19 70 PRO B C 1
ATOM 2851 O O . PRO B 1 70 ? 0.582 -13.867 9.352 1 90.19 70 PRO B O 1
ATOM 2854 N N . ASN B 1 71 ? 1.578 -15.219 7.895 1 90.81 71 ASN B N 1
ATOM 2855 C CA . ASN B 1 71 ? 0.348 -15.508 7.168 1 90.81 71 ASN B CA 1
ATOM 2856 C C . ASN B 1 71 ? -0.238 -16.859 7.574 1 90.81 71 ASN B C 1
ATOM 2858 O O . ASN B 1 71 ? -1.205 -17.328 6.973 1 90.81 71 ASN B O 1
ATOM 2862 N N . GLN B 1 72 ? 0.292 -17.438 8.555 1 92.31 72 GLN B N 1
ATOM 2863 C CA . GLN B 1 72 ? -0.1 -18.797 8.922 1 92.31 72 GLN B CA 1
ATOM 2864 C C . GLN B 1 72 ? -1.581 -18.859 9.281 1 92.31 72 GLN B C 1
ATOM 2866 O O . GLN B 1 72 ? -2.295 -19.766 8.836 1 92.31 72 GLN B O 1
ATOM 2871 N N . GLU B 1 73 ? -2.031 -17.938 10.031 1 90.12 73 GLU B N 1
ATOM 2872 C CA . GLU B 1 73 ? -3.422 -17.938 10.477 1 90.12 73 GLU B CA 1
ATOM 2873 C C . GLU B 1 73 ? -4.379 -17.781 9.297 1 90.12 73 GLU B C 1
ATOM 2875 O O . GLU B 1 73 ? -5.402 -18.469 9.227 1 90.12 73 GLU B O 1
ATOM 2880 N N . VAL B 1 74 ? -4.035 -16.906 8.469 1 89.44 74 VAL B N 1
ATOM 2881 C CA . VAL B 1 74 ? -4.902 -16.656 7.316 1 89.44 74 VAL B CA 1
ATOM 2882 C C . VAL B 1 74 ? -4.906 -17.891 6.406 1 89.44 74 VAL B C 1
ATOM 2884 O O . VAL B 1 74 ? -5.945 -18.25 5.855 1 89.44 74 VAL B O 1
ATOM 2887 N N . LYS B 1 75 ? -3.82 -18.594 6.215 1 92.19 75 LYS B N 1
ATOM 2888 C CA . LYS B 1 75 ? -3.74 -19.812 5.426 1 92.19 75 LYS B CA 1
ATOM 2889 C C . LYS B 1 75 ? -4.66 -20.891 5.992 1 92.19 75 LYS B C 1
ATOM 2891 O O . LYS B 1 75 ? -5.391 -21.547 5.242 1 92.19 75 LYS B O 1
ATOM 2896 N N . GLU B 1 76 ? -4.617 -21 7.273 1 91.31 76 GLU B N 1
ATOM 2897 C CA . GLU B 1 76 ? -5.422 -22.031 7.938 1 91.31 76 GLU B CA 1
ATOM 2898 C C . GLU B 1 76 ? -6.914 -21.734 7.785 1 91.31 76 GLU B C 1
ATOM 2900 O O . GLU B 1 76 ? -7.707 -22.641 7.539 1 91.31 76 GLU B O 1
ATOM 2905 N N . LYS B 1 77 ? -7.219 -20.516 7.934 1 89.44 77 LYS B N 1
ATOM 2906 C CA . LYS B 1 77 ? -8.617 -20.109 7.805 1 89.44 77 LYS B CA 1
ATOM 2907 C C . LYS B 1 77 ? -9.133 -20.359 6.391 1 89.44 77 LYS B C 1
ATOM 2909 O O . LYS B 1 77 ? -10.227 -20.906 6.211 1 89.44 77 LYS B O 1
ATOM 2914 N N . ILE B 1 78 ? -8.344 -19.984 5.438 1 89.56 78 ILE B N 1
ATOM 2915 C CA . ILE B 1 78 ? -8.781 -20.141 4.051 1 89.56 78 ILE B CA 1
ATOM 2916 C C . ILE B 1 78 ? -8.859 -21.609 3.691 1 89.56 78 ILE B C 1
ATOM 2918 O O . ILE B 1 78 ? -9.781 -22.047 2.988 1 89.56 78 ILE B O 1
ATOM 2922 N N . ASN B 1 79 ? -7.938 -22.406 4.102 1 91.94 79 ASN B N 1
ATOM 2923 C CA . ASN B 1 79 ? -7.98 -23.844 3.869 1 91.94 79 ASN B CA 1
ATOM 2924 C C . ASN B 1 79 ? -9.234 -24.469 4.469 1 91.94 79 ASN B C 1
ATOM 2926 O O . ASN B 1 79 ? -9.883 -25.297 3.834 1 91.94 79 ASN B O 1
ATOM 2930 N N . ARG B 1 80 ? -9.547 -24.062 5.664 1 89.94 80 ARG B N 1
ATOM 2931 C CA . ARG B 1 80 ? -10.719 -24.609 6.344 1 89.94 80 ARG B CA 1
ATOM 2932 C C . ARG B 1 80 ? -11.992 -24.344 5.543 1 89.94 80 ARG B C 1
ATOM 2934 O O . ARG B 1 80 ? -12.82 -25.234 5.375 1 89.94 80 ARG B O 1
ATOM 2941 N N . VAL B 1 81 ? -12.086 -23.156 5.082 1 86.94 81 VAL B N 1
ATOM 2942 C CA . VAL B 1 81 ? -13.258 -22.766 4.305 1 86.94 81 VAL B CA 1
ATOM 2943 C C . VAL B 1 81 ? -13.312 -23.594 3.016 1 86.94 81 VAL B C 1
ATOM 2945 O O . VAL B 1 81 ? -14.383 -24.078 2.629 1 86.94 81 VAL B O 1
ATOM 2948 N N . MET B 1 82 ? -12.258 -23.766 2.406 1 90.94 82 MET B N 1
ATOM 2949 C CA . MET B 1 82 ? -12.219 -24.453 1.123 1 90.94 82 MET B CA 1
ATOM 2950 C C . MET B 1 82 ? -12.43 -25.953 1.312 1 90.94 82 MET B C 1
ATOM 2952 O O . MET B 1 82 ? -13.023 -26.609 0.459 1 90.94 82 MET B O 1
ATOM 2956 N N . ILE B 1 83 ? -11.961 -26.469 2.416 1 92.62 83 ILE B N 1
ATOM 2957 C CA . ILE B 1 83 ? -12.195 -27.875 2.748 1 92.62 83 ILE B CA 1
ATOM 2958 C C . ILE B 1 83 ? -13.695 -28.109 2.916 1 92.62 83 ILE B C 1
ATOM 2960 O O . ILE B 1 83 ? -14.234 -29.109 2.43 1 92.62 83 ILE B O 1
ATOM 2964 N N . GLU B 1 84 ? -14.297 -27.188 3.543 1 89.5 84 GLU B N 1
ATOM 2965 C CA . GLU B 1 84 ? -15.734 -27.297 3.744 1 89.5 84 GLU B CA 1
ATOM 2966 C C . GLU B 1 84 ? -16.484 -27.234 2.416 1 89.5 84 GLU B C 1
ATOM 2968 O O . GLU B 1 84 ? -17.531 -27.875 2.26 1 89.5 84 GLU B O 1
ATOM 2973 N N . ALA B 1 85 ? -15.961 -26.578 1.492 1 87.44 85 ALA B N 1
ATOM 2974 C CA . ALA B 1 85 ? -16.594 -26.406 0.188 1 87.44 85 ALA B CA 1
ATOM 2975 C C . ALA B 1 85 ? -16.234 -27.562 -0.749 1 87.44 85 ALA B C 1
ATOM 2977 O O . ALA B 1 85 ? -16.812 -27.703 -1.825 1 87.44 85 ALA B O 1
ATOM 2978 N N . ALA B 1 86 ? -15.352 -28.422 -0.388 1 90.94 86 ALA B N 1
ATOM 2979 C CA . ALA B 1 86 ? -14.727 -29.422 -1.257 1 90.94 86 ALA B CA 1
ATOM 2980 C C . ALA B 1 86 ? -15.766 -30.391 -1.822 1 90.94 86 ALA B C 1
ATOM 2982 O O . ALA B 1 86 ? -15.75 -30.703 -3.016 1 90.94 86 ALA B O 1
ATOM 2983 N N . PRO B 1 87 ? -16.75 -30.812 -1.04 1 88.81 87 PRO B N 1
ATOM 2984 C CA . PRO B 1 87 ? -17.75 -31.719 -1.604 1 88.81 87 PRO B CA 1
ATOM 2985 C C . PRO B 1 87 ? -18.562 -31.094 -2.738 1 88.81 87 PRO B C 1
ATOM 2987 O O . PRO B 1 87 ? -18.812 -31.734 -3.754 1 88.81 87 PRO B O 1
ATOM 2990 N N . LEU B 1 88 ? -18.859 -29.891 -2.521 1 86.69 88 LEU B N 1
ATOM 2991 C CA . LEU B 1 88 ? -19.594 -29.172 -3.559 1 86.69 88 LEU B CA 1
ATOM 2992 C C . LEU B 1 88 ? -18.719 -28.969 -4.797 1 86.69 88 LEU B C 1
ATOM 2994 O O . LEU B 1 88 ? -19.203 -29.078 -5.926 1 86.69 88 LEU B O 1
ATOM 2998 N N . LEU B 1 89 ? -17.484 -28.703 -4.594 1 87.25 89 LEU B N 1
ATOM 2999 C CA . LEU B 1 89 ? -16.547 -28.5 -5.695 1 87.25 89 LEU B CA 1
ATOM 3000 C C . LEU B 1 89 ? -16.359 -29.797 -6.48 1 87.25 89 LEU B C 1
ATOM 3002 O O . LEU B 1 89 ? -16.328 -29.781 -7.715 1 87.25 89 LEU B O 1
ATOM 3006 N N . LEU B 1 90 ? -16.297 -30.859 -5.797 1 85.44 90 LEU B N 1
ATOM 3007 C CA . LEU B 1 90 ? -16.125 -32.156 -6.426 1 85.44 90 LEU B CA 1
ATOM 3008 C C . LEU B 1 90 ? -17.312 -32.5 -7.312 1 85.44 90 LEU B C 1
ATOM 3010 O O . LEU B 1 90 ? -17.141 -33.094 -8.391 1 85.44 90 LEU B O 1
ATOM 3014 N N . GLU B 1 91 ? -18.391 -32.125 -6.816 1 85.31 91 GLU B N 1
ATOM 3015 C CA . GLU B 1 91 ? -19.609 -32.406 -7.547 1 85.31 91 GLU B CA 1
ATOM 3016 C C . GLU B 1 91 ? -19.75 -31.5 -8.773 1 85.31 91 GLU B C 1
ATOM 3018 O O . GLU B 1 91 ? -20.203 -31.953 -9.836 1 85.31 91 GLU B O 1
ATOM 3023 N N . ARG B 1 92 ? -19.312 -30.359 -8.695 1 87.19 92 ARG B N 1
ATOM 3024 C CA . ARG B 1 92 ? -19.609 -29.359 -9.711 1 87.19 92 ARG B CA 1
ATOM 3025 C C . ARG B 1 92 ? -18.469 -29.234 -10.711 1 87.19 92 ARG B C 1
ATOM 3027 O O . ARG B 1 92 ? -18.641 -28.688 -11.805 1 87.19 92 ARG B O 1
ATOM 3034 N N . LEU B 1 93 ? -17.344 -29.75 -10.359 1 91.81 93 LEU B N 1
ATOM 3035 C CA . LEU B 1 93 ? -16.203 -29.641 -11.258 1 91.81 93 LEU B CA 1
ATOM 3036 C C . LEU B 1 93 ? -16.469 -30.344 -12.578 1 91.81 93 LEU B C 1
ATOM 3038 O O . LEU B 1 93 ? -16.906 -31.484 -12.594 1 91.81 93 LEU B O 1
ATOM 3042 N N . PRO B 1 94 ? -16.266 -29.641 -13.664 1 92.88 94 PRO B N 1
ATOM 3043 C CA . PRO B 1 94 ? -16.469 -30.266 -14.977 1 92.88 94 PRO B CA 1
ATOM 3044 C C . PRO B 1 94 ? -15.656 -31.547 -15.148 1 92.88 94 PRO B C 1
ATOM 3046 O O . PRO B 1 94 ? -14.516 -31.641 -14.688 1 92.88 94 PRO B O 1
ATOM 3049 N N . LYS B 1 95 ? -16.172 -32.469 -15.883 1 92.19 95 LYS B N 1
ATOM 3050 C CA . LYS B 1 95 ? -15.484 -33.719 -16.156 1 92.19 95 LYS B CA 1
ATOM 3051 C C . LYS B 1 95 ? -14.406 -33.562 -17.219 1 92.19 95 LYS B C 1
ATOM 3053 O O . LYS B 1 95 ? -13.383 -34.219 -17.188 1 92.19 95 LYS B O 1
ATOM 3058 N N . ASN B 1 96 ? -14.664 -32.625 -18.078 1 94.94 96 ASN B N 1
ATOM 3059 C CA . ASN B 1 96 ? -13.688 -32.312 -19.125 1 94.94 96 ASN B CA 1
ATOM 3060 C C . ASN B 1 96 ? -12.406 -31.734 -18.547 1 94.94 96 ASN B C 1
ATOM 3062 O O . ASN B 1 96 ? -12.445 -30.734 -17.812 1 94.94 96 ASN B O 1
ATOM 3066 N N . PRO B 1 97 ? -11.242 -32.312 -18.875 1 97 97 PRO B N 1
ATOM 3067 C CA . PRO B 1 97 ? -9.977 -31.891 -18.266 1 97 97 PRO B CA 1
ATOM 3068 C C . PRO B 1 97 ? -9.688 -30.406 -18.516 1 97 97 PRO B C 1
ATOM 3070 O O . PRO B 1 97 ? -9.266 -29.703 -17.609 1 97 97 PRO B O 1
ATOM 3073 N N . ARG B 1 98 ? -9.898 -29.953 -19.734 1 97.62 98 ARG B N 1
ATOM 3074 C CA . ARG B 1 98 ? -9.617 -28.562 -20.031 1 97.62 98 ARG B CA 1
ATOM 3075 C C . ARG B 1 98 ? -10.508 -27.641 -19.188 1 97.62 98 ARG B C 1
ATOM 3077 O O . ARG B 1 98 ? -10.039 -26.641 -18.656 1 97.62 98 ARG B O 1
ATOM 3084 N N . LEU B 1 99 ? -11.789 -27.969 -19.109 1 96.62 99 LEU B N 1
ATOM 3085 C CA . LEU B 1 99 ? -12.719 -27.172 -18.312 1 96.62 99 LEU B CA 1
ATOM 3086 C C . LEU B 1 99 ? -12.344 -27.203 -16.844 1 96.62 99 LEU B C 1
ATOM 3088 O O . LEU B 1 99 ? -12.531 -26.203 -16.125 1 96.62 99 LEU B O 1
ATOM 3092 N N . ALA B 1 100 ? -11.844 -28.328 -16.359 1 97.12 100 ALA B N 1
ATOM 3093 C CA . ALA B 1 100 ? -11.344 -28.406 -15 1 97.12 100 ALA B CA 1
ATOM 3094 C C . ALA B 1 100 ? -10.156 -27.469 -14.789 1 97.12 100 ALA B C 1
ATOM 3096 O O . ALA B 1 100 ? -10.047 -26.828 -13.742 1 97.12 100 ALA B O 1
ATOM 3097 N N . LEU B 1 101 ? -9.281 -27.359 -15.789 1 98.12 101 LEU B N 1
ATOM 3098 C CA . LEU B 1 101 ? -8.148 -26.438 -15.719 1 98.12 101 LEU B CA 1
ATOM 3099 C C . LEU B 1 101 ? -8.617 -25 -15.672 1 98.12 101 LEU B C 1
ATOM 3101 O O . LEU B 1 101 ? -7.992 -24.156 -15.023 1 98.12 101 LEU B O 1
ATOM 3105 N N . GLU B 1 102 ? -9.711 -24.75 -16.375 1 97.69 102 GLU B N 1
ATOM 3106 C CA . GLU B 1 102 ? -10.266 -23.391 -16.344 1 97.69 102 GLU B CA 1
ATOM 3107 C C . GLU B 1 102 ? -10.711 -23.016 -14.938 1 97.69 102 GLU B C 1
ATOM 3109 O O . GLU B 1 102 ? -10.531 -21.875 -14.508 1 97.69 102 GLU B O 1
ATOM 3114 N N . VAL B 1 103 ? -11.281 -23.953 -14.242 1 96 103 VAL B N 1
ATOM 3115 C CA . VAL B 1 103 ? -11.68 -23.734 -12.852 1 96 103 VAL B CA 1
ATOM 3116 C C . VAL B 1 103 ? -10.438 -23.5 -11.992 1 96 103 VAL B C 1
ATOM 3118 O O . VAL B 1 103 ? -10.438 -22.656 -11.102 1 96 103 VAL B O 1
ATOM 3121 N N . SER B 1 104 ? -9.422 -24.266 -12.227 1 96.88 104 SER B N 1
ATOM 3122 C CA . SER B 1 104 ? -8.156 -24.125 -11.516 1 96.88 104 SER B CA 1
ATOM 3123 C C . SER B 1 104 ? -7.57 -22.719 -11.719 1 96.88 104 SER B C 1
ATOM 3125 O O . SER B 1 104 ? -7.09 -22.109 -10.766 1 96.88 104 SER B O 1
ATOM 3127 N N . ALA B 1 105 ? -7.59 -22.203 -12.938 1 97 105 ALA B N 1
ATOM 3128 C CA . ALA B 1 105 ? -7.117 -20.844 -13.219 1 97 105 ALA B CA 1
ATOM 3129 C C . ALA B 1 105 ? -7.945 -19.812 -12.477 1 97 105 ALA B C 1
ATOM 3131 O O . ALA B 1 105 ? -7.398 -18.859 -11.906 1 97 105 ALA B O 1
ATOM 3132 N N . ALA B 1 106 ? -9.227 -19.984 -12.461 1 93.62 106 ALA B N 1
ATOM 3133 C CA . ALA B 1 106 ? -10.148 -19.062 -11.805 1 93.62 106 ALA B CA 1
ATOM 3134 C C . ALA B 1 106 ? -9.961 -19.094 -10.289 1 93.62 106 ALA B C 1
ATOM 3136 O O . ALA B 1 106 ? -10.18 -18.078 -9.617 1 93.62 106 ALA B O 1
ATOM 3137 N N . ALA B 1 107 ? -9.5 -20.156 -9.773 1 92.12 107 ALA B N 1
ATOM 3138 C CA . ALA B 1 107 ? -9.367 -20.375 -8.336 1 92.12 107 ALA B CA 1
ATOM 3139 C C . ALA B 1 107 ? -8.25 -19.516 -7.754 1 92.12 107 ALA B C 1
ATOM 3141 O O . ALA B 1 107 ? -8.164 -19.328 -6.535 1 92.12 107 ALA B O 1
ATOM 3142 N N . ASN B 1 108 ? -7.375 -18.953 -8.586 1 86.31 108 ASN B N 1
ATOM 3143 C CA . ASN B 1 108 ? -6.312 -18.062 -8.141 1 86.31 108 ASN B CA 1
ATOM 3144 C C . ASN B 1 108 ? -6.879 -16.766 -7.562 1 86.31 108 ASN B C 1
ATOM 3146 O O . ASN B 1 108 ? -6.129 -15.93 -7.059 1 86.31 108 ASN B O 1
ATOM 3150 N N . ALA B 1 109 ? -8.094 -16.562 -7.371 1 75.06 109 ALA B N 1
ATOM 3151 C CA . ALA B 1 109 ? -8.805 -15.43 -6.789 1 75.06 109 ALA B CA 1
ATOM 3152 C C . ALA B 1 109 ? -8.953 -15.586 -5.277 1 75.06 109 ALA B C 1
ATOM 3154 O O . ALA B 1 109 ? -9.203 -14.609 -4.566 1 75.06 109 ALA B O 1
ATOM 3155 N N . VAL B 1 110 ? -8.828 -16.719 -4.863 1 65.19 110 VAL B N 1
ATOM 3156 C CA . VAL B 1 110 ? -9.219 -17.031 -3.492 1 65.19 110 VAL B CA 1
ATOM 3157 C C . VAL B 1 110 ? -8.281 -16.328 -2.514 1 65.19 110 VAL B C 1
ATOM 3159 O O . VAL B 1 110 ? -7.062 -16.484 -2.588 1 65.19 110 VAL B O 1
ATOM 3162 N N . ASP B 1 111 ? -8.695 -15.289 -1.945 1 58.41 111 ASP B N 1
ATOM 3163 C CA . ASP B 1 111 ? -7.98 -14.602 -0.87 1 58.41 111 ASP B CA 1
ATOM 3164 C C . ASP B 1 111 ? -8.867 -14.438 0.36 1 58.41 111 ASP B C 1
ATOM 3166 O O . ASP B 1 111 ? -10.07 -14.719 0.308 1 58.41 111 ASP B O 1
ATOM 3170 N N . VAL B 1 112 ? -8.164 -14.195 1.513 1 47.81 112 VAL B N 1
ATOM 3171 C CA . VAL B 1 112 ? -8.867 -14.148 2.789 1 47.81 112 VAL B CA 1
ATOM 3172 C C . VAL B 1 112 ? -10.07 -13.211 2.68 1 47.81 112 VAL B C 1
ATOM 3174 O O . VAL B 1 112 ? -11.125 -13.477 3.256 1 47.81 112 VAL B O 1
ATOM 3177 N N . GLU B 1 113 ? -9.727 -12.117 2.121 1 45.97 113 GLU B N 1
ATOM 3178 C CA . GLU B 1 113 ? -10.812 -11.141 2.115 1 45.97 113 GLU B CA 1
ATOM 3179 C C . GLU B 1 113 ? -12.047 -11.68 1.392 1 45.97 113 GLU B C 1
ATOM 3181 O O . GLU B 1 113 ? -13.172 -11.305 1.709 1 45.97 113 GLU B O 1
ATOM 3186 N N . MET B 1 114 ? -11.805 -12.547 0.427 1 39.66 114 MET B N 1
ATOM 3187 C CA . MET B 1 114 ? -12.906 -13.219 -0.265 1 39.66 114 MET B CA 1
ATOM 3188 C C . MET B 1 114 ? -13.648 -14.156 0.675 1 39.66 114 MET B C 1
ATOM 3190 O O . MET B 1 114 ? -14.789 -14.547 0.401 1 39.66 114 MET B O 1
ATOM 3194 N N . LEU B 1 115 ? -12.812 -14.617 1.774 1 43.78 115 LEU B N 1
ATOM 3195 C CA . LEU B 1 115 ? -13.383 -15.68 2.598 1 43.78 115 LEU B CA 1
ATOM 3196 C C . LEU B 1 115 ? -14.172 -15.102 3.764 1 43.78 115 LEU B C 1
ATOM 3198 O O . LEU B 1 115 ? -14.539 -15.828 4.691 1 43.78 115 LEU B O 1
ATOM 3202 N N . ASP B 1 116 ? -14.047 -13.867 4.195 1 39.16 116 ASP B N 1
ATOM 3203 C CA . ASP B 1 116 ? -15.078 -13.703 5.215 1 39.16 116 ASP B CA 1
ATOM 3204 C C . ASP B 1 116 ? -16.297 -14.57 4.91 1 39.16 116 ASP B C 1
ATOM 3206 O O . ASP B 1 116 ? -16.5 -14.984 3.77 1 39.16 116 ASP B O 1
ATOM 3210 N N . TYR B 1 117 ? -17.562 -14.508 5.801 1 34.28 117 TYR B N 1
ATOM 3211 C CA . TYR B 1 117 ? -18.469 -15.625 6.051 1 34.28 117 TYR B CA 1
ATOM 3212 C C . TYR B 1 117 ? -18.656 -16.469 4.797 1 34.28 117 TYR B C 1
ATOM 3214 O O . TYR B 1 117 ? -17.781 -17.266 4.449 1 34.28 117 TYR B O 1
ATOM 3222 N N . ARG B 1 118 ? -20.188 -16.578 4.383 1 34.94 118 ARG B N 1
ATOM 3223 C CA . ARG B 1 118 ? -21.188 -17.531 3.92 1 34.94 118 ARG B CA 1
ATOM 3224 C C . ARG B 1 118 ? -20.969 -17.891 2.453 1 34.94 118 ARG B C 1
ATOM 3226 O O . ARG B 1 118 ? -20.766 -17 1.616 1 34.94 118 ARG B O 1
ATOM 3233 N N . PHE B 1 119 ? -20.188 -19.266 2.207 1 43.69 119 PHE B N 1
ATOM 3234 C CA . PHE B 1 119 ? -20.344 -19.984 0.94 1 43.69 119 PHE B CA 1
ATOM 3235 C C . PHE B 1 119 ? -21.297 -19.219 0.012 1 43.69 119 PHE B C 1
ATOM 3237 O O . PHE B 1 119 ? -22.5 -19.484 0.004 1 43.69 119 PHE B O 1
ATOM 3244 N N . SER B 1 120 ? -21.047 -18 -0.015 1 47.66 120 SER B N 1
ATOM 3245 C CA . SER B 1 120 ? -21.984 -17.156 -0.741 1 47.66 120 SER B CA 1
ATOM 3246 C C . SER B 1 120 ? -21.797 -17.281 -2.248 1 47.66 120 SER B C 1
ATOM 3248 O O . SER B 1 120 ? -20.766 -17.781 -2.709 1 47.66 120 SER B O 1
ATOM 3250 N N . GLY B 1 121 ? -22.734 -17.203 -2.934 1 57.38 121 GLY B N 1
ATOM 3251 C CA . GLY B 1 121 ? -22.906 -16.984 -4.359 1 57.38 121 GLY B CA 1
ATOM 3252 C C . GLY B 1 121 ? -21.703 -16.328 -5.012 1 57.38 121 GLY B C 1
ATOM 3253 O O . GLY B 1 121 ? -21.375 -16.625 -6.16 1 57.38 121 GLY B O 1
ATOM 3254 N N . SER B 1 122 ? -20.719 -15.953 -4.086 1 67.88 122 SER B N 1
ATOM 3255 C CA . SER B 1 122 ? -19.594 -15.188 -4.633 1 67.88 122 SER B CA 1
ATOM 3256 C C . SER B 1 122 ? -18.422 -16.094 -4.961 1 67.88 122 SER B C 1
ATOM 3258 O O . SER B 1 122 ? -17.781 -15.93 -6 1 67.88 122 SER B O 1
ATOM 3260 N N . LEU B 1 123 ? -18.078 -17.203 -4.148 1 73.5 123 LEU B N 1
ATOM 3261 C CA . LEU B 1 123 ? -16.969 -18.125 -4.434 1 73.5 123 LEU B CA 1
ATOM 3262 C C . LEU B 1 123 ? -17.234 -18.906 -5.707 1 73.5 123 LEU B C 1
ATOM 3264 O O . LEU B 1 123 ? -16.375 -19 -6.582 1 73.5 123 LEU B O 1
ATOM 3268 N N . LEU B 1 124 ? -18.422 -19.422 -5.773 1 74.38 124 LEU B N 1
ATOM 3269 C CA . LEU B 1 124 ? -18.797 -20.203 -6.941 1 74.38 124 LEU B CA 1
ATOM 3270 C C . LEU B 1 124 ? -18.75 -19.344 -8.211 1 74.38 124 LEU B C 1
ATOM 3272 O O . LEU B 1 124 ? -18.344 -19.828 -9.266 1 74.38 124 LEU B O 1
ATOM 3276 N N . GLU B 1 125 ? -19.156 -18.188 -7.988 1 78.12 125 GLU B N 1
ATOM 3277 C CA . GLU B 1 125 ? -19.078 -17.266 -9.117 1 78.12 125 GLU B CA 1
ATOM 3278 C C . GLU B 1 125 ? -17.641 -17.031 -9.555 1 78.12 125 GLU B C 1
ATOM 3280 O O . GLU B 1 125 ? -17.344 -17.016 -10.75 1 78.12 125 GLU B O 1
ATOM 3285 N N . ALA B 1 126 ? -16.781 -16.906 -8.656 1 79.44 126 ALA B N 1
ATOM 3286 C CA . ALA B 1 126 ? -15.375 -16.688 -8.969 1 79.44 126 ALA B CA 1
ATOM 3287 C C . ALA B 1 126 ? -14.766 -17.906 -9.648 1 79.44 126 ALA B C 1
ATOM 3289 O O . ALA B 1 126 ? -13.977 -17.766 -10.586 1 79.44 126 ALA B O 1
ATOM 3290 N N . LEU B 1 127 ? -15.172 -19.016 -9.242 1 84.88 127 LEU B N 1
ATOM 3291 C CA . LEU B 1 127 ? -14.633 -20.266 -9.766 1 84.88 127 LEU B CA 1
ATOM 3292 C C . LEU B 1 127 ? -15.195 -20.562 -11.156 1 84.88 127 LEU B C 1
ATOM 3294 O O . LEU B 1 127 ? -14.617 -21.359 -11.906 1 84.88 127 LEU B O 1
ATOM 3298 N N . SER B 1 128 ? -16.281 -19.891 -11.445 1 86.81 128 SER B N 1
ATOM 3299 C CA . SER B 1 128 ? -16.953 -20.172 -12.711 1 86.81 128 SER B CA 1
ATOM 3300 C C . SER B 1 128 ? -16.516 -19.188 -13.789 1 86.81 128 SER B C 1
ATOM 3302 O O . SER B 1 128 ? -16.938 -19.297 -14.945 1 86.81 128 SER B O 1
ATOM 3304 N N . GLU B 1 129 ? -15.758 -18.266 -13.383 1 91.19 129 GLU B N 1
ATOM 3305 C CA . GLU B 1 129 ? -15.312 -17.297 -14.375 1 91.19 129 GLU B CA 1
ATOM 3306 C C . GLU B 1 129 ? -14.43 -17.938 -15.438 1 91.19 129 GLU B C 1
ATOM 3308 O O . GLU B 1 129 ? -13.438 -18.594 -15.109 1 91.19 129 GLU B O 1
ATOM 3313 N N . LYS B 1 130 ? -14.797 -17.781 -16.703 1 95.25 130 LYS B N 1
ATOM 3314 C CA . LYS B 1 130 ? -14.039 -18.359 -17.812 1 95.25 130 LYS B CA 1
ATOM 3315 C C . LYS B 1 130 ? -12.727 -17.609 -18.016 1 95.25 130 LYS B C 1
ATOM 3317 O O . LYS B 1 130 ? -12.711 -16.375 -18.109 1 95.25 130 LYS B O 1
ATOM 3322 N N . PRO B 1 131 ? -11.656 -18.328 -18.094 1 97.69 131 PRO B N 1
ATOM 3323 C CA . PRO B 1 131 ? -10.375 -17.656 -18.328 1 97.69 131 PRO B CA 1
ATOM 3324 C C . PRO B 1 131 ? -10.18 -17.234 -19.797 1 97.69 131 PRO B C 1
ATOM 3326 O O . PRO B 1 131 ? -10.836 -17.781 -20.688 1 97.69 131 PRO B O 1
ATOM 3329 N N . GLU B 1 132 ? -9.336 -16.25 -19.984 1 98.06 132 GLU B N 1
ATOM 3330 C CA . GLU B 1 132 ? -8.812 -15.953 -21.312 1 98.06 132 GLU B CA 1
ATOM 3331 C C . GLU B 1 132 ? -7.559 -16.766 -21.609 1 98.06 132 GLU B C 1
ATOM 3333 O O . GLU B 1 132 ? -6.73 -16.984 -20.734 1 98.06 132 GLU B O 1
ATOM 3338 N N . TYR B 1 133 ? -7.508 -17.234 -22.859 1 98.44 133 TYR B N 1
ATOM 3339 C CA . TYR B 1 133 ? -6.316 -17.938 -23.312 1 98.44 133 TYR B CA 1
ATOM 3340 C C . TYR B 1 133 ? -5.336 -16.969 -23.969 1 98.44 133 TYR B C 1
ATOM 3342 O O . TYR B 1 133 ? -5.719 -16.188 -24.844 1 98.44 133 TYR B O 1
ATOM 3350 N N . ARG B 1 134 ? -4.117 -16.953 -23.516 1 97.38 134 ARG B N 1
ATOM 3351 C CA . ARG B 1 134 ? -3.086 -16.094 -24.094 1 97.38 134 ARG B CA 1
ATOM 3352 C C . ARG B 1 134 ? -1.866 -16.906 -24.516 1 97.38 134 ARG B C 1
ATOM 3354 O O . ARG B 1 134 ? -1.422 -17.797 -23.781 1 97.38 134 ARG B O 1
ATOM 3361 N N . TYR B 1 135 ? -1.368 -16.656 -25.781 1 97.19 135 TYR B N 1
ATOM 3362 C CA . TYR B 1 135 ? -0.26 -17.375 -26.391 1 97.19 135 TYR B CA 1
ATOM 3363 C C . TYR B 1 135 ? -0.562 -18.875 -26.469 1 97.19 135 TYR B C 1
ATOM 3365 O O . TYR B 1 135 ? 0.345 -19.703 -26.359 1 97.19 135 TYR B O 1
ATOM 3373 N N . THR B 1 136 ? -1.735 -19.219 -26.391 1 98 136 THR B N 1
ATOM 3374 C CA . THR B 1 136 ? -2.314 -20.531 -26.594 1 98 136 THR B CA 1
ATOM 3375 C C . THR B 1 136 ? -3.807 -20.438 -26.891 1 98 136 THR B C 1
ATOM 3377 O O . THR B 1 136 ? -4.332 -19.344 -27.078 1 98 136 THR B O 1
ATOM 3380 N N . SER B 1 137 ? -4.535 -21.484 -27.062 1 98.31 137 SER B N 1
ATOM 3381 C CA . SER B 1 137 ? -5.977 -21.547 -27.297 1 98.31 137 SER B CA 1
ATOM 3382 C C . SER B 1 137 ? -6.594 -22.75 -26.578 1 98.31 137 SER B C 1
ATOM 3384 O O . SER B 1 137 ? -5.883 -23.656 -26.141 1 98.31 137 SER B O 1
ATOM 3386 N N . ALA B 1 138 ? -7.887 -22.672 -26.5 1 98.25 138 ALA B N 1
ATOM 3387 C CA . ALA B 1 138 ? -8.602 -23.797 -25.906 1 98.25 138 ALA B CA 1
ATOM 3388 C C . ALA B 1 138 ? -8.297 -25.094 -26.656 1 98.25 138 ALA B C 1
ATOM 3390 O O . ALA B 1 138 ? -8.039 -26.141 -26.031 1 98.25 138 ALA B O 1
ATOM 3391 N N . ASP B 1 139 ? -8.305 -24.969 -27.938 1 98.25 139 ASP B N 1
ATOM 3392 C CA . ASP B 1 139 ? -8.031 -26.141 -28.766 1 98.25 139 ASP B CA 1
ATOM 3393 C C . ASP B 1 139 ? -6.625 -26.688 -28.516 1 98.25 139 ASP B C 1
ATOM 3395 O O . ASP B 1 139 ? -6.422 -27.891 -28.438 1 98.25 139 ASP B O 1
ATOM 3399 N N . GLU B 1 140 ? -5.719 -25.828 -28.422 1 98.44 140 GLU B N 1
ATOM 3400 C CA . GLU B 1 140 ? -4.336 -26.234 -28.172 1 98.44 140 GLU B CA 1
ATOM 3401 C C . GLU B 1 140 ? -4.188 -26.891 -26.812 1 98.44 140 GLU B C 1
ATOM 3403 O O . GLU B 1 140 ? -3.441 -27.859 -26.656 1 98.44 140 GLU B O 1
ATOM 3408 N N . VAL B 1 141 ? -4.832 -26.344 -25.859 1 98.69 141 VAL B N 1
ATOM 3409 C CA . VAL B 1 141 ? -4.777 -26.922 -24.531 1 98.69 141 VAL B CA 1
ATOM 3410 C C . VAL B 1 141 ? -5.371 -28.328 -24.547 1 98.69 141 VAL B C 1
ATOM 3412 O O . VAL B 1 141 ? -4.84 -29.234 -23.906 1 98.69 141 VAL B O 1
ATOM 3415 N N . ASP B 1 142 ? -6.449 -28.484 -25.281 1 98.31 142 ASP B N 1
ATOM 3416 C CA . ASP B 1 142 ? -7.027 -29.812 -25.438 1 98.31 142 ASP B CA 1
ATOM 3417 C C . ASP B 1 142 ? -6.012 -30.781 -26.047 1 98.31 142 ASP B C 1
ATOM 3419 O O . ASP B 1 142 ? -5.895 -31.922 -25.609 1 98.31 142 ASP B O 1
ATOM 3423 N N . GLU B 1 143 ? -5.348 -30.344 -27 1 98.31 143 GLU B N 1
ATOM 3424 C CA . GLU B 1 143 ? -4.344 -31.172 -27.656 1 98.31 143 GLU B CA 1
ATOM 3425 C C . GLU B 1 143 ? -3.207 -31.516 -26.719 1 98.31 143 GLU B C 1
ATOM 3427 O O . GLU B 1 143 ? -2.766 -32.656 -26.672 1 98.31 143 GLU B O 1
ATOM 3432 N N . ILE B 1 144 ? -2.73 -30.531 -26.016 1 98.38 144 ILE B N 1
ATOM 3433 C CA . ILE B 1 144 ? -1.657 -30.734 -25.047 1 98.38 144 ILE B CA 1
ATOM 3434 C C . ILE B 1 144 ? -2.082 -31.781 -24.016 1 98.38 144 ILE B C 1
ATOM 3436 O O . ILE B 1 144 ? -1.333 -32.719 -23.734 1 98.38 144 ILE B O 1
ATOM 3440 N N . LEU B 1 145 ? -3.27 -31.641 -23.531 1 98.25 145 LEU B N 1
ATOM 3441 C CA . LEU B 1 145 ? -3.783 -32.531 -22.516 1 98.25 145 LEU B CA 1
ATOM 3442 C C . LEU B 1 145 ? -3.971 -33.938 -23.062 1 98.25 145 LEU B C 1
ATOM 3444 O O . LEU B 1 145 ? -3.76 -34.938 -22.359 1 98.25 145 LEU B O 1
ATOM 3448 N N . SER B 1 146 ? -4.41 -34 -24.281 1 97.44 146 SER B N 1
ATOM 3449 C CA . SER B 1 146 ? -4.641 -35.312 -24.891 1 97.44 146 SER B CA 1
ATOM 3450 C C . SER B 1 146 ? -3.34 -36.094 -25.031 1 97.44 146 SER B C 1
ATOM 3452 O O . SER B 1 146 ? -3.334 -37.344 -24.938 1 97.44 146 SER B O 1
ATOM 3454 N N . ARG B 1 147 ? -2.271 -35.406 -25.172 1 97.44 147 ARG B N 1
ATOM 3455 C CA . ARG B 1 147 ? -0.981 -36.062 -25.406 1 97.44 147 ARG B CA 1
ATOM 3456 C C . ARG B 1 147 ? -0.244 -36.312 -24.094 1 97.44 147 ARG B C 1
ATOM 3458 O O . ARG B 1 147 ? 0.601 -37.219 -24.031 1 97.44 147 ARG B O 1
ATOM 3465 N N . ALA B 1 148 ? -0.524 -35.562 -23.141 1 98.25 148 ALA B N 1
ATOM 3466 C CA . ALA B 1 148 ? 0.205 -35.625 -21.875 1 98.25 148 ALA B CA 1
ATOM 3467 C C . ALA B 1 148 ? -0.254 -36.812 -21.047 1 98.25 148 ALA B C 1
ATOM 3469 O O . ALA B 1 148 ? -1.45 -36.969 -20.797 1 98.25 148 ALA B O 1
ATOM 3470 N N . LYS B 1 149 ? 0.685 -37.625 -20.625 1 98.31 149 LYS B N 1
ATOM 3471 C CA . LYS B 1 149 ? 0.395 -38.75 -19.734 1 98.31 149 LYS B CA 1
ATOM 3472 C C . LYS B 1 149 ? 0.866 -38.438 -18.312 1 98.31 149 LYS B C 1
ATOM 3474 O O . LYS B 1 149 ? 0.117 -38.656 -17.359 1 98.31 149 LYS B O 1
ATOM 3479 N N . ARG B 1 150 ? 2.059 -38 -18.219 1 98.62 150 ARG B N 1
ATOM 3480 C CA . ARG B 1 150 ? 2.623 -37.594 -16.922 1 98.62 150 ARG B CA 1
ATOM 3481 C C . ARG B 1 150 ? 2.578 -36.094 -16.75 1 98.62 150 ARG B C 1
ATOM 3483 O O . ARG B 1 150 ? 3.207 -35.344 -17.516 1 98.62 150 ARG B O 1
ATOM 3490 N N . ILE B 1 151 ? 1.847 -35.625 -15.703 1 98.81 151 ILE B N 1
ATOM 3491 C CA . ILE B 1 151 ? 1.619 -34.188 -15.5 1 98.81 151 ILE B CA 1
ATOM 3492 C C . ILE B 1 151 ? 2.117 -33.781 -14.117 1 98.81 151 ILE B C 1
ATOM 3494 O O . ILE B 1 151 ? 1.835 -34.469 -13.125 1 98.81 151 ILE B O 1
ATOM 3498 N N . ALA B 1 152 ? 2.961 -32.812 -14.039 1 98.94 152 ALA B N 1
ATOM 3499 C CA . ALA B 1 152 ? 3.336 -32.156 -12.781 1 98.94 152 ALA B CA 1
ATOM 3500 C C . ALA B 1 152 ? 2.523 -30.875 -12.555 1 98.94 152 ALA B C 1
ATOM 3502 O O . ALA B 1 152 ? 2.318 -30.094 -13.484 1 98.94 152 ALA B O 1
ATOM 3503 N N . ILE B 1 153 ? 1.998 -30.688 -11.352 1 98.94 153 ILE B N 1
ATOM 3504 C CA . ILE B 1 153 ? 1.292 -29.453 -11.008 1 98.94 153 ILE B CA 1
ATOM 3505 C C . ILE B 1 153 ? 2.066 -28.703 -9.922 1 98.94 153 ILE B C 1
ATOM 3507 O O . ILE B 1 153 ? 2.297 -29.234 -8.836 1 98.94 153 ILE B O 1
ATOM 3511 N N . LEU B 1 154 ? 2.547 -27.531 -10.242 1 98.88 154 LEU B N 1
ATOM 3512 C CA . LEU B 1 154 ? 3.16 -26.625 -9.266 1 98.88 154 LEU B CA 1
ATOM 3513 C C . LEU B 1 154 ? 2.1 -25.797 -8.539 1 98.88 154 LEU B C 1
ATOM 3515 O O . LEU B 1 154 ? 1.487 -24.906 -9.133 1 98.88 154 LEU B O 1
ATOM 3519 N N . LEU B 1 155 ? 1.967 -26.062 -7.297 1 98.62 155 LEU B N 1
ATOM 3520 C CA . LEU B 1 155 ? 0.902 -25.453 -6.512 1 98.62 155 LEU B CA 1
ATOM 3521 C C . LEU B 1 155 ? 1.305 -24.047 -6.055 1 98.62 155 LEU B C 1
ATOM 3523 O O . LEU B 1 155 ? 2.482 -23.688 -6.117 1 98.62 155 LEU B O 1
ATOM 3527 N N . ASP B 1 156 ? 0.314 -23.312 -5.605 1 96.5 156 ASP B N 1
ATOM 3528 C CA . ASP B 1 156 ? 0.519 -21.922 -5.191 1 96.5 156 ASP B CA 1
ATOM 3529 C C . ASP B 1 156 ? -0.064 -21.672 -3.803 1 96.5 156 ASP B C 1
ATOM 3531 O O . ASP B 1 156 ? 0.385 -22.266 -2.818 1 96.5 156 ASP B O 1
ATOM 3535 N N . ASN B 1 157 ? -1.127 -21 -3.625 1 94.38 157 ASN B N 1
ATOM 3536 C CA . ASN B 1 157 ? -1.598 -20.484 -2.342 1 94.38 157 ASN B CA 1
ATOM 3537 C C . ASN B 1 157 ? -2.459 -21.516 -1.612 1 94.38 157 ASN B C 1
ATOM 3539 O O . ASN B 1 157 ? -3.098 -22.359 -2.244 1 94.38 157 ASN B O 1
ATOM 3543 N N . ALA B 1 158 ? -2.453 -21.375 -0.326 1 94.94 158 ALA B N 1
ATOM 3544 C CA . ALA B 1 158 ? -3.49 -22.016 0.476 1 94.94 158 ALA B CA 1
ATOM 3545 C C . ALA B 1 158 ? -4.883 -21.609 0 1 94.94 158 ALA B C 1
ATOM 3547 O O . ALA B 1 158 ? -5.078 -20.5 -0.487 1 94.94 158 ALA B O 1
ATOM 3548 N N . GLY B 1 159 ? -5.824 -22.469 0.166 1 92.88 159 GLY B N 1
ATOM 3549 C CA . GLY B 1 15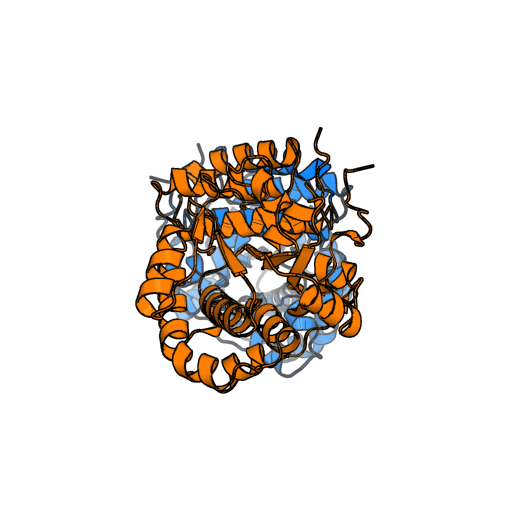9 ? -7.172 -22.234 -0.34 1 92.88 159 GLY B CA 1
ATOM 3550 C C . GLY B 1 159 ? -7.359 -22.719 -1.765 1 92.88 159 GLY B C 1
ATOM 3551 O O . GLY B 1 159 ? -8.086 -23.688 -2.006 1 92.88 159 GLY B O 1
ATOM 3552 N N . GLU B 1 160 ? -6.648 -22.062 -2.635 1 94.06 160 GLU B N 1
ATOM 3553 C CA . GLU B 1 160 ? -6.797 -22.469 -4.027 1 94.06 160 GLU B CA 1
ATOM 3554 C C . GLU B 1 160 ? -6.207 -23.859 -4.254 1 94.06 160 GLU B C 1
ATOM 3556 O O . GLU B 1 160 ? -6.641 -24.578 -5.152 1 94.06 160 GLU B O 1
ATOM 3561 N N . ALA B 1 161 ? -5.238 -24.234 -3.438 1 96.69 161 ALA B N 1
ATOM 3562 C CA . ALA B 1 161 ? -4.633 -25.547 -3.551 1 96.69 161 ALA B CA 1
ATOM 3563 C C . ALA B 1 161 ? -5.684 -26.656 -3.416 1 96.69 161 ALA B C 1
ATOM 3565 O O . ALA B 1 161 ? -5.574 -27.703 -4.043 1 96.69 161 ALA B O 1
ATOM 3566 N N . VAL B 1 162 ? -6.703 -26.406 -2.664 1 95.81 162 VAL B N 1
ATOM 3567 C CA . VAL B 1 162 ? -7.77 -27.391 -2.5 1 95.81 162 VAL B CA 1
ATOM 3568 C C . VAL B 1 162 ? -8.445 -27.656 -3.846 1 95.81 162 VAL B C 1
ATOM 3570 O O . VAL B 1 162 ? -8.688 -28.812 -4.207 1 95.81 162 VAL B O 1
ATOM 3573 N N . VAL B 1 163 ? -8.703 -26.625 -4.566 1 95.25 163 VAL B N 1
ATOM 3574 C CA . VAL B 1 163 ? -9.281 -26.75 -5.898 1 95.25 163 VAL B CA 1
ATOM 3575 C C . VAL B 1 163 ? -8.305 -27.484 -6.816 1 95.25 163 VAL B C 1
ATOM 3577 O O . VAL B 1 163 ? -8.711 -28.391 -7.562 1 95.25 163 VAL B O 1
ATOM 3580 N N . ASP B 1 164 ? -7.098 -27.141 -6.715 1 97.81 164 ASP B N 1
ATOM 3581 C CA . ASP B 1 164 ? -6.078 -27.719 -7.582 1 97.81 164 ASP B CA 1
ATOM 3582 C C . ASP B 1 164 ? -5.922 -29.219 -7.309 1 97.81 164 ASP B C 1
ATOM 3584 O O . ASP B 1 164 ? -5.656 -30 -8.227 1 97.81 164 ASP B O 1
ATOM 3588 N N . LEU B 1 165 ? -6.027 -29.594 -6.062 1 98.12 165 LEU B N 1
ATOM 3589 C CA . LEU B 1 165 ? -5.961 -31 -5.719 1 98.12 165 LEU B CA 1
ATOM 3590 C C . LEU B 1 165 ? -7.141 -31.766 -6.312 1 98.12 165 LEU B C 1
ATOM 3592 O O . LEU B 1 165 ? -6.98 -32.875 -6.801 1 98.12 165 LEU B O 1
ATOM 3596 N N . ILE B 1 166 ? -8.266 -31.188 -6.27 1 96.5 166 ILE B N 1
ATOM 3597 C CA . ILE B 1 166 ? -9.461 -31.812 -6.828 1 96.5 166 ILE B CA 1
ATOM 3598 C C . ILE B 1 166 ? -9.32 -31.906 -8.344 1 96.5 166 ILE B C 1
ATOM 3600 O O . ILE B 1 166 ? -9.688 -32.938 -8.945 1 96.5 166 ILE B O 1
ATOM 3604 N N . VAL B 1 167 ? -8.828 -30.906 -8.945 1 97.88 167 VAL B N 1
ATOM 3605 C CA . VAL B 1 167 ? -8.57 -30.906 -10.383 1 97.88 167 VAL B CA 1
ATOM 3606 C C . VAL B 1 167 ? -7.566 -32 -10.727 1 97.88 167 VAL B C 1
ATOM 3608 O O . VAL B 1 167 ? -7.723 -32.719 -11.727 1 97.88 167 VAL B O 1
ATOM 3611 N N . ALA B 1 168 ? -6.523 -32.156 -9.938 1 98.31 168 ALA B N 1
ATOM 3612 C CA . ALA B 1 168 ? -5.539 -33.188 -10.125 1 98.31 168 ALA B CA 1
ATOM 3613 C C . ALA B 1 168 ? -6.199 -34.562 -10.094 1 98.31 168 ALA B C 1
ATOM 3615 O O . ALA B 1 168 ? -5.891 -35.438 -10.922 1 98.31 168 ALA B O 1
ATOM 3616 N N . ALA B 1 169 ? -7.07 -34.781 -9.141 1 95.69 169 ALA B N 1
ATOM 3617 C CA . ALA B 1 169 ? -7.789 -36.031 -9.039 1 95.69 169 ALA B CA 1
ATOM 3618 C C . ALA B 1 169 ? -8.609 -36.312 -10.297 1 95.69 169 ALA B C 1
ATOM 3620 O O . ALA B 1 169 ? -8.703 -37.438 -10.758 1 95.69 169 ALA B O 1
ATOM 3621 N N . ARG B 1 170 ? -9.234 -35.281 -10.797 1 95 170 ARG B N 1
ATOM 3622 C CA . ARG B 1 170 ? -10 -35.375 -12.039 1 95 170 ARG B CA 1
ATOM 3623 C C . ARG B 1 170 ? -9.109 -35.812 -13.195 1 95 170 ARG B C 1
ATOM 3625 O O . ARG B 1 170 ? -9.523 -36.625 -14.031 1 95 170 ARG B O 1
ATOM 3632 N N . LEU B 1 171 ? -7.969 -35.25 -13.289 1 97.5 171 LEU B N 1
ATOM 3633 C CA . LEU B 1 171 ? -7.023 -35.625 -14.336 1 97.5 171 LEU B CA 1
ATOM 3634 C C . LEU B 1 171 ? -6.641 -37.094 -14.219 1 97.5 171 LEU B C 1
ATOM 3636 O O . LEU B 1 171 ? -6.516 -37.781 -15.234 1 97.5 171 LEU B O 1
ATOM 3640 N N . VAL B 1 172 ? -6.461 -37.562 -13 1 97.31 172 VAL B N 1
ATOM 3641 C CA . VAL B 1 172 ? -6.133 -38.969 -12.758 1 97.31 172 VAL B CA 1
ATOM 3642 C C . VAL B 1 172 ? -7.277 -39.844 -13.234 1 97.31 172 VAL B C 1
ATOM 3644 O O . VAL B 1 172 ? -7.047 -40.906 -13.828 1 97.31 172 VAL B O 1
ATOM 3647 N N . GLU B 1 173 ? -8.492 -39.406 -12.969 1 94.62 173 GLU B N 1
ATOM 3648 C CA . GLU B 1 173 ? -9.656 -40.156 -13.43 1 94.62 173 GLU B CA 1
ATOM 3649 C C . GLU B 1 173 ? -9.656 -40.281 -14.953 1 94.62 173 GLU B C 1
ATOM 3651 O O . GLU B 1 173 ? -10.234 -41.219 -15.492 1 94.62 173 GLU B O 1
ATOM 3656 N N . HIS B 1 174 ? -9.023 -39.406 -15.562 1 95.94 174 HIS B N 1
ATOM 3657 C CA . HIS B 1 174 ? -8.953 -39.406 -17.016 1 95.94 174 HIS B CA 1
ATOM 3658 C C . HIS B 1 174 ? -7.688 -40.125 -17.5 1 95.94 174 HIS B C 1
ATOM 3660 O O . HIS B 1 174 ? -7.238 -39.906 -18.625 1 95.94 174 HIS B O 1
ATOM 3666 N N . GLY B 1 175 ? -7.031 -40.812 -16.625 1 96.62 175 GLY B N 1
ATOM 3667 C CA . GLY B 1 175 ? -5.938 -41.688 -17 1 96.62 175 GLY B CA 1
ATOM 3668 C C . GLY B 1 175 ? -4.578 -41.031 -16.922 1 96.62 175 GLY B C 1
ATOM 3669 O O . GLY B 1 175 ? -3.588 -41.562 -17.422 1 96.62 175 GLY B O 1
ATOM 3670 N N . LYS B 1 176 ? -4.508 -39.875 -16.391 1 97.94 176 LYS B N 1
ATOM 3671 C CA . LYS B 1 176 ? -3.227 -39.188 -16.25 1 97.94 176 LYS B CA 1
ATOM 3672 C C . LYS B 1 176 ? -2.518 -39.594 -14.961 1 97.94 176 LYS B C 1
ATOM 3674 O O . LYS B 1 176 ? -3.168 -39.938 -13.969 1 97.94 176 LYS B O 1
ATOM 3679 N N . SER B 1 177 ? -1.241 -39.625 -15.031 1 98.44 177 SER B N 1
ATOM 3680 C CA . SER B 1 177 ? -0.419 -39.688 -13.828 1 98.44 177 SER B CA 1
ATOM 3681 C C . SER B 1 177 ? -0.027 -38.281 -13.367 1 98.44 177 SER B C 1
ATOM 3683 O O . SER B 1 177 ? 0.629 -37.531 -14.094 1 98.44 177 SER B O 1
ATOM 3685 N N . VAL B 1 178 ? -0.438 -37.906 -12.148 1 98.75 178 VAL B N 1
ATOM 3686 C CA . VAL B 1 178 ? -0.243 -36.531 -11.695 1 98.75 178 VAL B CA 1
ATOM 3687 C C . VAL B 1 178 ? 0.634 -36.531 -10.445 1 98.75 178 VAL B C 1
ATOM 3689 O O . VAL B 1 178 ? 0.421 -37.312 -9.523 1 98.75 178 VAL B O 1
ATOM 3692 N N . THR B 1 179 ? 1.655 -35.75 -10.414 1 98.88 179 THR B N 1
ATOM 3693 C CA . THR B 1 179 ? 2.449 -35.438 -9.227 1 98.88 179 THR B CA 1
ATOM 3694 C C . THR B 1 179 ? 2.334 -33.969 -8.859 1 98.88 179 THR B C 1
ATOM 3696 O O . THR B 1 179 ? 2.412 -33.094 -9.727 1 98.88 179 THR B O 1
ATOM 3699 N N . LEU B 1 180 ? 2.098 -33.719 -7.559 1 98.88 180 LEU B N 1
ATOM 3700 C CA . LEU B 1 180 ? 1.993 -32.375 -7.051 1 98.88 180 LEU B CA 1
ATOM 3701 C C . LEU B 1 180 ? 3.338 -31.875 -6.523 1 98.88 180 LEU B C 1
ATOM 3703 O O . LEU B 1 180 ? 4.09 -32.656 -5.922 1 98.88 180 LEU B O 1
ATOM 3707 N N . TYR B 1 181 ? 3.627 -30.625 -6.797 1 98.88 181 TYR B N 1
ATOM 3708 C CA . TYR B 1 181 ? 4.844 -30 -6.289 1 98.88 181 TYR B CA 1
ATOM 3709 C C . TYR B 1 181 ? 4.52 -28.734 -5.508 1 98.88 181 TYR B C 1
ATOM 3711 O O . TYR B 1 181 ? 3.637 -27.953 -5.895 1 98.88 181 TYR B O 1
ATOM 3719 N N . ALA B 1 182 ? 5.172 -28.531 -4.387 1 98.69 182 ALA B N 1
ATOM 3720 C CA . ALA B 1 182 ? 5.016 -27.344 -3.551 1 98.69 182 ALA B CA 1
ATOM 3721 C C . ALA B 1 182 ? 6.336 -26.953 -2.891 1 98.69 182 ALA B C 1
ATOM 3723 O O . ALA B 1 182 ? 7.305 -27.719 -2.934 1 98.69 182 ALA B O 1
ATOM 3724 N N . ARG B 1 183 ? 6.375 -25.828 -2.377 1 98.25 183 ARG B N 1
ATOM 3725 C CA . ARG B 1 183 ? 7.523 -25.391 -1.582 1 98.25 183 ARG B CA 1
ATOM 3726 C C . ARG B 1 183 ? 7.672 -26.266 -0.332 1 98.25 183 ARG B C 1
ATOM 3728 O O . ARG B 1 183 ? 6.68 -26.703 0.249 1 98.25 183 ARG B O 1
ATOM 3735 N N . SER B 1 184 ? 8.953 -26.453 0.052 1 98.31 184 SER B N 1
ATOM 3736 C CA . SER B 1 184 ? 9.188 -27.203 1.279 1 98.31 184 SER B CA 1
ATOM 3737 C C . SER B 1 184 ? 9.148 -26.281 2.502 1 98.31 184 SER B C 1
ATOM 3739 O O . SER B 1 184 ? 8.891 -26.75 3.617 1 98.31 184 SER B O 1
ATOM 3741 N N . LYS B 1 185 ? 9.477 -25.062 2.281 1 97.56 185 LYS B N 1
ATOM 3742 C CA . LYS B 1 185 ? 9.516 -24.062 3.348 1 97.56 185 LYS B CA 1
ATOM 3743 C C . LYS B 1 185 ? 8.523 -22.938 3.09 1 97.56 185 LYS B C 1
ATOM 3745 O O . LYS B 1 185 ? 8.102 -22.719 1.95 1 97.56 185 LYS B O 1
ATOM 3750 N N . PRO B 1 186 ? 8.133 -22.25 4.152 1 96.56 186 PRO B N 1
ATOM 3751 C CA . PRO B 1 186 ? 7.074 -21.25 4.027 1 96.56 186 PRO B CA 1
ATOM 3752 C C . PRO B 1 186 ? 7.465 -20.078 3.115 1 96.56 186 PRO B C 1
ATOM 3754 O O . PRO B 1 186 ? 8.625 -19.672 3.105 1 96.56 186 PRO B O 1
ATOM 3757 N N . TYR B 1 187 ? 6.504 -19.625 2.387 1 96.25 187 TYR B N 1
ATOM 3758 C CA . TYR B 1 187 ? 6.578 -18.422 1.576 1 96.25 187 TYR B CA 1
ATOM 3759 C C . TYR B 1 187 ? 5.203 -17.781 1.423 1 96.25 187 TYR B C 1
ATOM 3761 O O . TYR B 1 187 ? 4.352 -18.297 0.697 1 96.25 187 TYR B O 1
ATOM 3769 N N . GLU B 1 188 ? 4.973 -16.609 2.059 1 93.31 188 GLU B N 1
ATOM 3770 C CA . GLU B 1 188 ? 3.707 -15.891 2.004 1 93.31 188 GLU B CA 1
ATOM 3771 C C . GLU B 1 188 ? 2.527 -16.812 2.291 1 93.31 188 GLU B C 1
ATOM 3773 O O . GLU B 1 188 ? 2.5 -17.5 3.32 1 93.31 188 GLU B O 1
ATOM 3778 N N . THR B 1 189 ? 1.627 -16.969 1.396 1 93.56 189 THR B N 1
ATOM 3779 C CA . THR B 1 189 ? 0.455 -17.797 1.641 1 93.56 189 THR B CA 1
ATOM 3780 C C . THR B 1 189 ? 0.524 -19.078 0.823 1 93.56 189 THR B C 1
ATOM 3782 O O . THR B 1 189 ? -0.448 -19.844 0.761 1 93.56 189 THR B O 1
ATOM 3785 N N . ASP B 1 190 ? 1.638 -19.328 0.215 1 95.69 190 ASP B N 1
ATOM 3786 C CA . ASP B 1 190 ? 1.802 -20.547 -0.57 1 95.69 190 ASP B CA 1
ATOM 3787 C C . ASP B 1 190 ? 1.701 -21.781 0.315 1 95.69 190 ASP B C 1
ATOM 3789 O O . ASP B 1 190 ? 2.164 -21.781 1.457 1 95.69 190 ASP B O 1
ATOM 3793 N N . VAL B 1 191 ? 1.184 -22.812 -0.229 1 97.25 191 VAL B N 1
ATOM 3794 C CA . VAL B 1 191 ? 1.129 -24.062 0.508 1 97.25 191 VAL B CA 1
ATOM 3795 C C . VAL B 1 191 ? 2.508 -24.719 0.51 1 97.25 191 VAL B C 1
ATOM 3797 O O . VAL B 1 191 ? 3.25 -24.625 -0.469 1 97.25 191 VAL B O 1
ATOM 3800 N N . THR B 1 192 ? 2.807 -25.375 1.576 1 97.94 192 THR B N 1
ATOM 3801 C CA . THR B 1 192 ? 4.008 -26.203 1.659 1 97.94 192 THR B CA 1
ATOM 3802 C C . THR B 1 192 ? 3.68 -27.656 1.391 1 97.94 192 THR B C 1
ATOM 3804 O O . THR B 1 192 ? 2.516 -28.062 1.436 1 97.94 192 THR B O 1
ATOM 3807 N N . VAL B 1 193 ? 4.73 -28.406 1.168 1 98.19 193 VAL B N 1
ATOM 3808 C CA . VAL B 1 193 ? 4.566 -29.828 0.895 1 98.19 193 VAL B CA 1
ATOM 3809 C C . VAL B 1 193 ? 3.879 -30.5 2.076 1 98.19 193 VAL B C 1
ATOM 3811 O O . VAL B 1 193 ? 3.02 -31.375 1.89 1 98.19 193 VAL B O 1
ATOM 3814 N N . ASP B 1 194 ? 4.184 -30.109 3.277 1 97.62 194 ASP B N 1
ATOM 3815 C CA . ASP B 1 194 ? 3.566 -30.688 4.469 1 97.62 194 ASP B CA 1
ATOM 3816 C C . ASP B 1 194 ? 2.08 -30.344 4.539 1 97.62 194 ASP B C 1
ATOM 3818 O O . ASP B 1 194 ? 1.255 -31.203 4.867 1 97.62 194 ASP B O 1
ATOM 3822 N N . GLU B 1 195 ? 1.789 -29.172 4.246 1 97.44 195 GLU B N 1
ATOM 3823 C CA . GLU B 1 195 ? 0.393 -28.734 4.242 1 97.44 195 GLU B CA 1
ATOM 3824 C C . GLU B 1 195 ? -0.406 -29.469 3.17 1 97.44 195 GLU B C 1
ATOM 3826 O O . GLU B 1 195 ? -1.572 -29.812 3.379 1 97.44 195 GLU B O 1
ATOM 3831 N N . VAL B 1 196 ? 0.211 -29.703 2.043 1 98.56 196 VAL B N 1
ATOM 3832 C CA . VAL B 1 196 ? -0.448 -30.406 0.955 1 98.56 196 VAL B CA 1
ATOM 3833 C C . VAL B 1 196 ? -0.741 -31.844 1.379 1 98.56 196 VAL B C 1
ATOM 3835 O O . VAL B 1 196 ? -1.82 -32.375 1.104 1 98.56 196 VAL B O 1
ATOM 3838 N N . ARG B 1 197 ? 0.197 -32.469 2.033 1 98.31 197 ARG B N 1
ATOM 3839 C CA . ARG B 1 197 ? -0.015 -33.812 2.535 1 98.31 197 ARG B CA 1
ATOM 3840 C C . ARG B 1 197 ? -1.208 -33.875 3.484 1 98.31 197 ARG B C 1
ATOM 3842 O O . ARG B 1 197 ? -2.023 -34.781 3.414 1 98.31 197 ARG B O 1
ATOM 3849 N N . GLU B 1 198 ? -1.272 -32.875 4.297 1 97.69 198 GLU B N 1
ATOM 3850 C CA . GLU B 1 198 ? -2.402 -32.812 5.219 1 97.69 198 GLU B CA 1
ATOM 3851 C C . GLU B 1 198 ? -3.719 -32.656 4.465 1 97.69 198 GLU B C 1
ATOM 3853 O O . GLU B 1 198 ? -4.711 -33.312 4.789 1 97.69 198 GLU B O 1
ATOM 3858 N N . LEU B 1 199 ? -3.715 -31.766 3.527 1 97.94 199 LEU B N 1
ATOM 3859 C CA . LEU B 1 199 ? -4.91 -31.516 2.73 1 97.94 199 LEU B CA 1
ATOM 3860 C C . LEU B 1 199 ? -5.348 -32.781 2.004 1 97.94 199 LEU B C 1
ATOM 3862 O O . LEU B 1 199 ? -6.543 -33.094 1.938 1 97.94 199 LEU B O 1
ATOM 3866 N N . LEU B 1 200 ? -4.355 -33.5 1.424 1 98.06 200 LEU B N 1
ATOM 3867 C CA . LEU B 1 200 ? -4.648 -34.75 0.733 1 98.06 200 LEU B CA 1
ATOM 3868 C C . LEU B 1 200 ? -5.316 -35.75 1.676 1 98.06 200 LEU B C 1
ATOM 3870 O O . LEU B 1 200 ? -6.277 -36.438 1.297 1 98.06 200 LEU B O 1
ATOM 3874 N N . GLY B 1 201 ? -4.801 -35.844 2.873 1 97.5 201 GLY B N 1
ATOM 3875 C CA . GLY B 1 201 ? -5.402 -36.719 3.873 1 97.5 201 GLY B CA 1
ATOM 3876 C C . GLY B 1 201 ? -6.84 -36.344 4.199 1 97.5 201 GLY B C 1
ATOM 3877 O O . GLY B 1 201 ? -7.719 -37.188 4.215 1 97.5 201 GLY B O 1
ATOM 3878 N N . VAL B 1 202 ? -7.074 -35.094 4.41 1 96.88 202 VAL B N 1
ATOM 3879 C CA . VAL B 1 202 ? -8.391 -34.594 4.797 1 96.88 202 VAL B CA 1
ATOM 3880 C C . VAL B 1 202 ? -9.383 -34.812 3.66 1 96.88 202 VAL B C 1
ATOM 3882 O O . VAL B 1 202 ? -10.555 -35.094 3.904 1 96.88 202 VAL B O 1
ATOM 3885 N N . LEU B 1 203 ? -8.93 -34.719 2.424 1 96.19 203 LEU B N 1
ATOM 3886 C CA . LEU B 1 203 ? -9.805 -34.812 1.257 1 96.19 203 LEU B CA 1
ATOM 3887 C C . LEU B 1 203 ? -9.938 -36.25 0.792 1 96.19 203 LEU B C 1
ATOM 3889 O O . LEU B 1 203 ? -10.742 -36.562 -0.089 1 96.19 203 LEU B O 1
ATOM 3893 N N . GLY B 1 204 ? -9.109 -37.156 1.344 1 96.25 204 GLY B N 1
ATOM 3894 C CA . GLY B 1 204 ? -9.133 -38.562 0.957 1 96.25 204 GLY B CA 1
ATOM 3895 C C . GLY B 1 204 ? -8.57 -38.781 -0.43 1 96.25 204 GLY B C 1
ATOM 3896 O O . GLY B 1 204 ? -9.055 -39.656 -1.159 1 96.25 204 GLY B O 1
ATOM 3897 N N . LEU B 1 205 ? -7.637 -38 -0.84 1 96.06 205 LEU B N 1
ATOM 3898 C CA . LEU B 1 205 ? -7.039 -38.094 -2.164 1 96.06 205 LEU B CA 1
ATOM 3899 C C . LEU B 1 205 ? -5.668 -38.781 -2.082 1 96.06 205 LEU B C 1
ATOM 3901 O O . LEU B 1 205 ? -4.91 -38.531 -1.142 1 96.06 205 LEU B O 1
ATOM 3905 N N . GLN B 1 206 ? -5.445 -39.625 -3.014 1 96.19 206 GLN B N 1
ATOM 3906 C CA . GLN B 1 206 ? -4.16 -40.312 -3.076 1 96.19 206 GLN B CA 1
ATOM 3907 C C . GLN B 1 206 ? -3.316 -39.812 -4.238 1 96.19 206 GLN B C 1
ATOM 3909 O O . GLN B 1 206 ? -3.342 -40.375 -5.332 1 96.19 206 GLN B O 1
ATOM 3914 N N . LEU B 1 207 ? -2.566 -38.844 -4.059 1 97.94 207 LEU B N 1
ATOM 3915 C CA . LEU B 1 207 ? -1.675 -38.219 -5.039 1 97.94 207 LEU B CA 1
ATOM 3916 C C . LEU B 1 207 ? -0.263 -38.094 -4.477 1 97.94 207 LEU B C 1
ATOM 3918 O O . LEU B 1 207 ? -0.084 -37.906 -3.268 1 97.94 207 LEU B O 1
ATOM 3922 N N . GLU B 1 208 ? 0.696 -38.219 -5.316 1 98.25 208 GLU B N 1
ATOM 3923 C CA . GLU B 1 208 ? 2.08 -37.969 -4.918 1 98.25 208 GLU B CA 1
ATOM 3924 C C . GLU B 1 208 ? 2.377 -36.469 -4.797 1 98.25 208 GLU B C 1
ATOM 3926 O O . GLU B 1 208 ? 1.915 -35.688 -5.613 1 98.25 208 GLU B O 1
ATOM 3931 N N . VAL B 1 209 ? 3.107 -36.125 -3.75 1 98.56 209 VAL B N 1
ATOM 3932 C CA . VAL B 1 209 ? 3.494 -34.719 -3.557 1 98.56 209 VAL B CA 1
ATOM 3933 C C . VAL B 1 209 ? 4.98 -34.625 -3.219 1 98.56 209 VAL B C 1
ATOM 3935 O O . VAL B 1 209 ? 5.496 -35.469 -2.459 1 98.56 209 VAL B O 1
ATOM 3938 N N . ARG B 1 210 ? 5.672 -33.75 -3.873 1 98.62 210 ARG B N 1
ATOM 3939 C CA . ARG B 1 210 ? 7.098 -33.531 -3.658 1 98.62 210 ARG B CA 1
ATOM 3940 C C . ARG B 1 210 ? 7.387 -32.062 -3.367 1 98.62 210 ARG B C 1
ATOM 3942 O O . ARG B 1 210 ? 6.672 -31.172 -3.844 1 98.62 210 ARG B O 1
ATOM 3949 N N . GLY B 1 211 ? 8.43 -31.828 -2.584 1 98.38 211 GLY B N 1
ATOM 3950 C CA . GLY B 1 211 ? 8.789 -30.484 -2.172 1 98.38 211 GLY B CA 1
ATOM 3951 C C . GLY B 1 211 ? 10.07 -29.984 -2.812 1 98.38 211 GLY B C 1
ATOM 3952 O O . GLY B 1 211 ? 10.938 -30.766 -3.186 1 98.38 211 GLY B O 1
ATOM 3953 N N . SER B 1 212 ? 10.18 -28.703 -2.904 1 98.19 212 SER B N 1
ATOM 3954 C CA . SER B 1 212 ? 11.336 -28.078 -3.535 1 98.19 212 SER B CA 1
ATOM 3955 C C . SER B 1 212 ? 12.586 -28.234 -2.674 1 98.19 212 SER B C 1
ATOM 3957 O O . SER B 1 212 ? 13.703 -28.031 -3.148 1 98.19 212 SER B O 1
ATOM 3959 N N . GLY B 1 213 ? 12.461 -28.516 -1.443 1 98 213 GLY B N 1
ATOM 3960 C CA . GLY B 1 213 ? 13.562 -28.531 -0.494 1 98 213 GLY B CA 1
ATOM 3961 C C . GLY B 1 213 ? 13.906 -27.156 0.061 1 98 213 GLY B C 1
ATOM 3962 O O . GLY B 1 213 ? 14.727 -27.031 0.969 1 98 213 GLY B O 1
ATOM 3963 N N . THR B 1 214 ? 13.25 -26.109 -0.424 1 97.75 214 THR B N 1
ATOM 3964 C CA . THR B 1 214 ? 13.625 -24.75 -0.091 1 97.75 214 THR B CA 1
ATOM 3965 C C . THR B 1 214 ? 12.391 -23.859 0.007 1 97.75 214 THR B C 1
ATOM 3967 O O . THR B 1 214 ? 11.258 -24.359 0.011 1 97.75 214 THR B O 1
ATOM 3970 N N . HIS B 1 215 ? 12.648 -22.547 0.158 1 97.94 215 HIS B N 1
ATOM 3971 C CA . HIS B 1 215 ? 11.594 -21.531 0.1 1 97.94 215 HIS B CA 1
ATOM 3972 C C . HIS B 1 215 ? 11.25 -21.172 -1.342 1 97.94 215 HIS B C 1
ATOM 3974 O O . HIS B 1 215 ? 10.242 -20.516 -1.598 1 97.94 215 HIS B O 1
ATOM 3980 N N . TYR B 1 216 ? 12 -21.625 -2.305 1 97.75 216 TYR B N 1
ATOM 3981 C CA . TYR B 1 216 ? 11.82 -21.281 -3.711 1 97.75 216 TYR B CA 1
ATOM 3982 C C . TYR B 1 216 ? 10.812 -22.203 -4.375 1 97.75 216 TYR B C 1
ATOM 3984 O O . TYR B 1 216 ? 10.562 -23.312 -3.887 1 97.75 216 TYR B O 1
ATOM 3992 N N . PRO B 1 217 ? 10.227 -21.75 -5.5 1 97.88 217 PRO B N 1
ATOM 3993 C CA . PRO B 1 217 ? 9.359 -22.656 -6.27 1 97.88 217 PRO B CA 1
ATOM 3994 C C . PRO B 1 217 ? 10.094 -23.906 -6.75 1 97.88 217 PRO B C 1
ATOM 3996 O O . PRO B 1 217 ? 11.305 -23.875 -6.965 1 97.88 217 PRO B O 1
ATOM 3999 N N . PRO B 1 218 ? 9.336 -24.969 -7.004 1 98.5 218 PRO B N 1
ATOM 4000 C CA . PRO B 1 218 ? 9.938 -26.25 -7.359 1 98.5 218 PRO B CA 1
ATOM 4001 C C . PRO B 1 218 ? 10.758 -26.188 -8.641 1 98.5 218 PRO B C 1
ATOM 4003 O O . PRO B 1 218 ? 11.711 -26.953 -8.812 1 98.5 218 PRO B O 1
ATOM 4006 N N . HIS B 1 219 ? 10.414 -25.297 -9.516 1 97.94 219 HIS B N 1
ATOM 4007 C CA . HIS B 1 219 ? 11.117 -25.266 -10.789 1 97.94 219 HIS B CA 1
ATOM 4008 C C . HIS B 1 219 ? 12.219 -24.219 -10.781 1 97.94 219 HIS B C 1
ATOM 4010 O O . HIS B 1 219 ? 12.82 -23.938 -11.82 1 97.94 219 HIS B O 1
ATOM 4016 N N . HIS B 1 220 ? 12.422 -23.547 -9.695 1 97 220 HIS B N 1
ATOM 4017 C CA . HIS B 1 220 ? 13.547 -22.625 -9.562 1 97 220 HIS B CA 1
ATOM 4018 C C . HIS B 1 220 ? 14.867 -23.391 -9.547 1 97 220 HIS B C 1
ATOM 4020 O O . HIS B 1 220 ? 14.938 -24.516 -9.039 1 97 220 HIS B O 1
ATOM 4026 N N . PRO B 1 221 ? 15.914 -22.734 -10.008 1 95.75 221 PRO B N 1
ATOM 4027 C CA . PRO B 1 221 ? 17.219 -23.406 -10.062 1 95.75 221 PRO B CA 1
ATOM 4028 C C . PRO B 1 221 ? 17.719 -23.797 -8.68 1 95.75 221 PRO B C 1
ATOM 4030 O O . PRO B 1 221 ? 18.531 -24.734 -8.555 1 95.75 221 PRO B O 1
ATOM 4033 N N . ALA B 1 222 ? 17.281 -23.156 -7.656 1 95.44 222 ALA B N 1
ATOM 4034 C CA . ALA B 1 222 ? 17.703 -23.469 -6.297 1 95.44 222 ALA B CA 1
ATOM 4035 C C . ALA B 1 222 ? 16.969 -24.688 -5.75 1 95.44 222 ALA B C 1
ATOM 4037 O O . ALA B 1 222 ? 17.297 -25.203 -4.684 1 95.44 222 ALA B O 1
ATOM 4038 N N . SER B 1 223 ? 15.992 -25.172 -6.453 1 97.31 223 SER B N 1
ATOM 4039 C CA . SER B 1 223 ? 15.156 -26.266 -6.004 1 97.31 223 SER B CA 1
ATOM 4040 C C . SER B 1 223 ? 15.852 -27.609 -6.219 1 97.31 223 SER B C 1
ATOM 4042 O O . SER B 1 223 ? 16.578 -27.797 -7.199 1 97.31 223 SER B O 1
ATOM 4044 N N . GLU B 1 224 ? 15.516 -28.594 -5.371 1 97.56 224 GLU B N 1
ATOM 4045 C CA . GLU B 1 224 ? 16.078 -29.938 -5.457 1 97.56 224 GLU B CA 1
ATOM 4046 C C . GLU B 1 224 ? 15.344 -30.781 -6.488 1 97.56 224 GLU B C 1
ATOM 4048 O O . GLU B 1 224 ? 15.82 -31.844 -6.883 1 97.56 224 GLU B O 1
ATOM 4053 N N . VAL B 1 225 ? 14.25 -30.266 -6.938 1 98.19 225 VAL B N 1
ATOM 4054 C CA . VAL B 1 225 ? 13.406 -31.141 -7.754 1 98.19 225 VAL B CA 1
ATOM 4055 C C . VAL B 1 225 ? 13.266 -30.547 -9.156 1 98.19 225 VAL B C 1
ATOM 4057 O O . VAL B 1 225 ? 12.484 -31.047 -9.969 1 98.19 225 VAL B O 1
ATOM 4060 N N . ARG B 1 226 ? 13.977 -29.516 -9.477 1 98.06 226 ARG B N 1
ATOM 4061 C CA . ARG B 1 226 ? 13.797 -28.844 -10.766 1 98.06 226 ARG B CA 1
ATOM 4062 C C . ARG B 1 226 ? 14.039 -29.812 -11.922 1 98.06 226 ARG B C 1
ATOM 4064 O O . ARG B 1 226 ? 13.25 -29.859 -12.867 1 98.06 226 ARG B O 1
ATOM 4071 N N . ASN B 1 227 ? 15.07 -30.562 -11.852 1 97.5 227 ASN B N 1
ATOM 4072 C CA . ASN B 1 227 ? 15.508 -31.391 -12.969 1 97.5 227 ASN B CA 1
ATOM 4073 C C . ASN B 1 227 ? 14.477 -32.469 -13.297 1 97.5 227 ASN B C 1
ATOM 4075 O O . ASN B 1 227 ? 14.305 -32.812 -14.461 1 97.5 227 ASN B O 1
ATOM 4079 N N . GLU B 1 228 ? 13.859 -32.969 -12.375 1 98 228 GLU B N 1
ATOM 4080 C CA . GLU B 1 228 ? 12.906 -34.031 -12.641 1 98 228 GLU B CA 1
ATOM 4081 C C . GLU B 1 228 ? 11.672 -33.531 -13.359 1 98 228 GLU B C 1
ATOM 4083 O O . GLU B 1 228 ? 10.953 -34.281 -14.016 1 98 228 GLU B O 1
ATOM 4088 N N . LEU B 1 229 ? 11.398 -32.219 -13.258 1 98.44 229 LEU B N 1
ATOM 4089 C CA . LEU B 1 229 ? 10.242 -31.656 -13.922 1 98.44 229 LEU B CA 1
ATOM 4090 C C . LEU B 1 229 ? 10.359 -31.781 -15.438 1 98.44 229 LEU B C 1
ATOM 4092 O O . LEU B 1 229 ? 9.352 -31.812 -16.141 1 98.44 229 LEU B O 1
ATOM 4096 N N . GLU B 1 230 ? 11.609 -31.906 -15.906 1 97.38 230 GLU B N 1
ATOM 4097 C CA . GLU B 1 230 ? 11.867 -32.031 -17.344 1 97.38 230 GLU B CA 1
ATOM 4098 C C . GLU B 1 230 ? 11.414 -33.375 -17.875 1 97.38 230 GLU B C 1
ATOM 4100 O O . GLU B 1 230 ? 11.289 -33.562 -19.094 1 97.38 230 GLU B O 1
ATOM 4105 N N . GLU B 1 231 ? 11.141 -34.25 -17.016 1 97.75 231 GLU B N 1
ATOM 4106 C CA . GLU B 1 231 ? 10.766 -35.625 -17.406 1 97.75 231 GLU B CA 1
ATOM 4107 C C . GLU B 1 231 ? 9.258 -35.75 -17.625 1 97.75 231 GLU B C 1
ATOM 4109 O O . GLU B 1 231 ? 8.781 -36.75 -18.141 1 97.75 231 GLU B O 1
ATOM 4114 N N . TYR B 1 232 ? 8.531 -34.75 -17.312 1 98.69 232 TYR B N 1
ATOM 4115 C CA . TYR B 1 232 ? 7.078 -34.781 -17.453 1 98.69 232 TYR B CA 1
ATOM 4116 C C . TYR B 1 232 ? 6.656 -34.375 -18.859 1 98.69 232 TYR B C 1
ATOM 4118 O O . TYR B 1 232 ? 7.418 -33.688 -19.562 1 98.69 232 TYR B O 1
ATOM 4126 N N . ASP B 1 233 ? 5.461 -34.812 -19.25 1 98.69 233 ASP B N 1
ATOM 4127 C CA . ASP B 1 233 ? 4.918 -34.406 -20.547 1 98.69 233 ASP B CA 1
ATOM 4128 C C . ASP B 1 233 ? 4.328 -33 -20.484 1 98.69 233 ASP B C 1
ATOM 4130 O O . ASP B 1 233 ? 4.254 -32.281 -21.484 1 98.69 233 ASP B O 1
ATOM 4134 N N . LEU B 1 234 ? 3.883 -32.625 -19.297 1 98.81 234 LEU B N 1
ATOM 4135 C CA . LEU B 1 234 ? 3.238 -31.344 -19.094 1 98.81 234 LEU B CA 1
ATOM 4136 C C . LEU B 1 234 ? 3.438 -30.859 -17.656 1 98.81 234 LEU B C 1
ATOM 4138 O O . LEU B 1 234 ? 3.299 -31.641 -16.719 1 98.81 234 LEU B O 1
ATOM 4142 N N . VAL B 1 235 ? 3.836 -29.625 -17.516 1 98.88 235 VAL B N 1
ATOM 4143 C CA . VAL B 1 235 ? 3.871 -28.953 -16.219 1 98.88 235 VAL B CA 1
ATOM 4144 C C . VAL B 1 235 ? 2.793 -27.875 -16.172 1 98.88 235 VAL B C 1
ATOM 4146 O O . VAL B 1 235 ? 2.717 -27.031 -17.062 1 98.88 235 VAL B O 1
ATOM 4149 N N . LEU B 1 236 ? 1.888 -27.969 -15.203 1 98.88 236 LEU B N 1
ATOM 4150 C CA . LEU B 1 236 ? 0.915 -26.922 -14.906 1 98.88 236 LEU B CA 1
ATOM 4151 C C . LEU B 1 236 ? 1.396 -26.047 -13.758 1 98.88 236 LEU B C 1
ATOM 4153 O O . LEU B 1 236 ? 1.551 -26.516 -12.625 1 98.88 236 LEU B O 1
ATOM 4157 N N . ALA B 1 237 ? 1.659 -24.812 -14.039 1 98.69 237 ALA B N 1
ATOM 4158 C CA . ALA B 1 237 ? 2.186 -23.875 -13.039 1 98.69 237 ALA B CA 1
ATOM 4159 C C . ALA B 1 237 ? 1.107 -22.906 -12.57 1 98.69 237 ALA B C 1
ATOM 4161 O O . ALA B 1 237 ? 0.596 -22.109 -13.367 1 98.69 237 ALA B O 1
ATOM 4162 N N . LYS B 1 238 ? 0.806 -22.938 -11.266 1 98.31 238 LYS B N 1
ATOM 4163 C CA . LYS B 1 238 ? -0.266 -22.109 -10.719 1 98.31 238 LYS B CA 1
ATOM 4164 C C . LYS B 1 238 ? 0.281 -20.812 -10.141 1 98.31 238 LYS B C 1
ATOM 4166 O O . LYS B 1 238 ? 1.274 -20.812 -9.406 1 98.31 238 LYS B O 1
ATOM 4171 N N . GLY B 1 239 ? -0.373 -19.672 -10.547 1 95.94 239 GLY B N 1
ATOM 4172 C CA . GLY B 1 239 ? -0.113 -18.438 -9.844 1 95.94 239 GLY B CA 1
ATOM 4173 C C . GLY B 1 239 ? 0.959 -17.578 -10.508 1 95.94 239 GLY B C 1
ATOM 4174 O O . GLY B 1 239 ? 1.73 -18.078 -11.328 1 95.94 239 GLY B O 1
ATOM 4175 N N . ILE B 1 240 ? 1.077 -16.359 -10.102 1 94.56 240 ILE B N 1
ATOM 4176 C CA . ILE B 1 240 ? 1.935 -15.344 -10.688 1 94.56 240 ILE B CA 1
ATOM 4177 C C . ILE B 1 240 ? 3.398 -15.656 -10.383 1 94.56 240 ILE B C 1
ATOM 4179 O O . ILE B 1 240 ? 4.254 -15.562 -11.266 1 94.56 240 ILE B O 1
ATOM 4183 N N . ALA B 1 241 ? 3.689 -16.062 -9.172 1 94.31 241 ALA B N 1
ATOM 4184 C CA . ALA B 1 241 ? 5.074 -16.328 -8.789 1 94.31 241 ALA B CA 1
ATOM 4185 C C . ALA B 1 241 ? 5.676 -17.453 -9.625 1 94.31 241 ALA B C 1
ATOM 4187 O O . ALA B 1 241 ? 6.832 -17.359 -10.047 1 94.31 241 ALA B O 1
ATOM 4188 N N . ASN B 1 242 ? 4.93 -18.453 -9.805 1 97.06 242 ASN B N 1
ATOM 4189 C CA . ASN B 1 242 ? 5.422 -19.547 -10.633 1 97.06 242 ASN B CA 1
ATOM 4190 C C . ASN B 1 242 ? 5.602 -19.109 -12.086 1 97.06 242 ASN B C 1
ATOM 4192 O O . ASN B 1 242 ? 6.57 -19.5 -12.742 1 97.06 242 ASN B O 1
ATOM 4196 N N . PHE B 1 243 ? 4.742 -18.344 -12.57 1 96 243 PHE B N 1
ATOM 4197 C CA . PHE B 1 243 ? 4.852 -17.812 -13.93 1 96 243 PHE B CA 1
ATOM 4198 C C . PHE B 1 243 ? 6.121 -16.984 -14.086 1 96 243 PHE B C 1
ATOM 4200 O O . PHE B 1 243 ? 6.891 -17.188 -15.023 1 96 243 PHE B O 1
ATOM 4207 N N . GLU B 1 244 ? 6.289 -16.125 -13.188 1 93.38 244 GLU B N 1
ATOM 4208 C CA . GLU B 1 244 ? 7.43 -15.219 -13.281 1 93.38 244 GLU B CA 1
ATOM 4209 C C . GLU B 1 244 ? 8.75 -15.969 -13.109 1 93.38 244 GLU B C 1
ATOM 4211 O O . GLU B 1 244 ? 9.75 -15.625 -13.742 1 93.38 244 GLU B O 1
ATOM 4216 N N . THR B 1 245 ? 8.719 -16.969 -12.227 1 94.81 245 THR B N 1
ATOM 4217 C CA . THR B 1 245 ? 9.898 -17.812 -12.102 1 94.81 245 THR B CA 1
ATOM 4218 C C . THR B 1 245 ? 10.211 -18.5 -13.422 1 94.81 245 THR B C 1
ATOM 4220 O O . THR B 1 245 ? 11.383 -18.625 -13.812 1 94.81 245 THR B O 1
ATOM 4223 N N . PHE B 1 246 ? 9.242 -18.938 -14.133 1 95.38 246 PHE B N 1
ATOM 4224 C CA . PHE B 1 246 ? 9.438 -19.562 -15.43 1 95.38 246 PHE B CA 1
ATOM 4225 C C . PHE B 1 246 ? 10.094 -18.594 -16.406 1 95.38 246 PHE B C 1
ATOM 4227 O O . PHE B 1 246 ? 10.992 -18.969 -17.156 1 95.38 246 PHE B O 1
ATOM 4234 N N . LEU B 1 247 ? 9.617 -17.375 -16.375 1 92.06 247 LEU B N 1
ATOM 4235 C CA . LEU B 1 247 ? 10.195 -16.391 -17.281 1 92.06 247 LEU B CA 1
ATOM 4236 C C . LEU B 1 247 ? 11.68 -16.203 -17 1 92.06 247 LEU B C 1
ATOM 4238 O O . LEU B 1 247 ? 12.461 -15.953 -17.922 1 92.06 247 LEU B O 1
ATOM 4242 N N . GLU B 1 248 ? 12.031 -16.328 -15.797 1 90.44 248 GLU B N 1
ATOM 4243 C CA . GLU B 1 248 ? 13.422 -16.156 -15.398 1 90.44 248 GLU B CA 1
ATOM 4244 C C . GLU B 1 248 ? 14.242 -17.406 -15.688 1 90.44 248 GLU B C 1
ATOM 4246 O O . GLU B 1 248 ? 15.422 -17.312 -16.062 1 90.44 248 GLU B O 1
ATOM 4251 N N . ALA B 1 249 ? 13.625 -18.5 -15.453 1 92.19 249 ALA B N 1
ATOM 4252 C CA . ALA B 1 249 ? 14.266 -19.797 -15.625 1 92.19 249 ALA B CA 1
ATOM 4253 C C . ALA B 1 249 ? 13.336 -20.781 -16.312 1 92.19 249 ALA B C 1
ATOM 4255 O O . ALA B 1 249 ? 12.805 -21.688 -15.672 1 92.19 249 ALA B O 1
ATOM 4256 N N . PRO B 1 250 ? 13.266 -20.688 -17.547 1 94.31 250 PRO B N 1
ATOM 4257 C CA . PRO B 1 250 ? 12.312 -21.516 -18.297 1 94.31 250 PRO B CA 1
ATOM 4258 C C . PRO B 1 250 ? 12.648 -23 -18.234 1 94.31 250 PRO B C 1
ATOM 4260 O O . PRO B 1 250 ? 13.828 -23.375 -18.188 1 94.31 250 PRO B O 1
ATOM 4263 N N . LEU B 1 251 ? 11.609 -23.797 -18.25 1 96.94 251 LEU B N 1
ATOM 4264 C CA . LEU B 1 251 ? 11.727 -25.234 -18.469 1 96.94 251 LEU B CA 1
ATOM 4265 C C . LEU B 1 251 ? 11.664 -25.578 -19.953 1 96.94 251 LEU B C 1
ATOM 4267 O O . LEU B 1 251 ? 11.078 -24.828 -20.734 1 96.94 251 LEU B O 1
ATOM 4271 N N . LYS B 1 252 ? 12.273 -26.688 -20.266 1 96.88 252 LYS B N 1
ATOM 4272 C CA . LYS B 1 252 ? 12.156 -27.172 -21.641 1 96.88 252 LYS B CA 1
ATOM 4273 C C . LYS B 1 252 ? 10.836 -27.891 -21.859 1 96.88 252 LYS B C 1
ATOM 4275 O O . LYS B 1 252 ? 10.273 -27.859 -22.953 1 96.88 252 LYS B O 1
ATOM 4280 N N . THR B 1 253 ? 10.367 -28.453 -20.875 1 97.25 253 THR B N 1
ATOM 4281 C CA . THR B 1 253 ? 9.133 -29.234 -20.938 1 97.25 253 THR B CA 1
ATOM 4282 C C . THR B 1 253 ? 7.93 -28.328 -21.172 1 97.25 253 THR B C 1
ATOM 4284 O O . THR B 1 253 ? 7.918 -27.172 -20.734 1 97.25 253 THR B O 1
ATOM 4287 N N . GLN B 1 254 ? 6.906 -28.922 -21.938 1 98.25 254 GLN B N 1
ATOM 4288 C CA . GLN B 1 254 ? 5.66 -28.188 -22.156 1 98.25 254 GLN B CA 1
ATOM 4289 C C . GLN B 1 254 ? 5.062 -27.719 -20.828 1 98.25 254 GLN B C 1
ATOM 4291 O O . GLN B 1 254 ? 4.883 -28.5 -19.906 1 98.25 254 GLN B O 1
ATOM 4296 N N . THR B 1 255 ? 4.828 -26.406 -20.812 1 98.56 255 THR B N 1
ATOM 4297 C CA . THR B 1 255 ? 4.324 -25.797 -19.578 1 98.56 255 THR B CA 1
ATOM 4298 C C . THR B 1 255 ? 3.119 -24.906 -19.875 1 98.56 255 THR B C 1
ATOM 4300 O O . THR B 1 255 ? 3.084 -24.203 -20.891 1 98.56 255 THR B O 1
ATOM 4303 N N . LEU B 1 256 ? 2.094 -24.969 -19.047 1 98.81 256 LEU B N 1
ATOM 4304 C CA . LEU B 1 256 ? 0.97 -24.047 -19.031 1 98.81 256 LEU B CA 1
ATOM 4305 C C . LEU B 1 256 ? 0.869 -23.328 -17.688 1 98.81 256 LEU B C 1
ATOM 4307 O O . LEU B 1 256 ? 0.987 -23.953 -16.641 1 98.81 256 LEU B O 1
ATOM 4311 N N . SER B 1 257 ? 0.718 -22.031 -17.75 1 98.56 257 SER B N 1
ATOM 4312 C CA . SER B 1 257 ? 0.495 -21.234 -16.547 1 98.56 257 SER B CA 1
ATOM 4313 C C . SER B 1 257 ? -0.986 -20.938 -16.359 1 98.56 257 SER B C 1
ATOM 4315 O O . SER B 1 257 ? -1.67 -20.516 -17.297 1 98.56 257 SER B O 1
ATOM 4317 N N . LEU B 1 258 ? -1.46 -21.203 -15.188 1 98.56 258 LEU B N 1
ATOM 4318 C CA . LEU B 1 258 ? -2.83 -20.922 -14.773 1 98.56 258 LEU B CA 1
ATOM 4319 C C . LEU B 1 258 ? -2.855 -19.891 -13.648 1 98.56 258 LEU B C 1
ATOM 4321 O O . LEU B 1 258 ? -2.393 -20.172 -12.539 1 98.56 258 LEU B O 1
ATOM 4325 N N . LEU B 1 259 ? -3.359 -18.719 -13.961 1 96.31 259 LEU B N 1
ATOM 4326 C CA . LEU B 1 259 ? -3.287 -17.641 -12.969 1 96.31 259 LEU B CA 1
ATOM 4327 C C . LEU B 1 259 ? -4.324 -16.562 -13.25 1 96.31 259 LEU B C 1
ATOM 4329 O O . LEU B 1 259 ? -5.055 -16.641 -14.242 1 96.31 259 LEU B O 1
ATOM 4333 N N . ARG B 1 260 ? -4.438 -15.656 -12.344 1 94.94 260 ARG B N 1
ATOM 4334 C CA . ARG B 1 260 ? -5.176 -14.414 -12.57 1 94.94 260 ARG B CA 1
ATOM 4335 C C . ARG B 1 260 ? -4.223 -13.242 -12.766 1 94.94 260 ARG B C 1
ATOM 4337 O O . ARG B 1 260 ? -3.201 -13.141 -12.086 1 94.94 260 ARG B O 1
ATOM 4344 N N . ALA B 1 261 ? -4.527 -12.391 -13.742 1 93.81 261 ALA B N 1
ATOM 4345 C CA . ALA B 1 261 ? -3.764 -11.156 -13.945 1 93.81 261 ALA B CA 1
ATOM 4346 C C . ALA B 1 261 ? -4.098 -10.125 -12.875 1 93.81 261 ALA B C 1
ATOM 4348 O O . ALA B 1 261 ? -4.785 -9.133 -13.156 1 93.81 261 ALA B O 1
ATOM 4349 N N . LYS B 1 262 ? -3.49 -10.258 -11.812 1 91.25 262 LYS B N 1
ATOM 4350 C CA . LYS B 1 262 ? -3.928 -9.523 -10.625 1 91.25 262 LYS B CA 1
ATOM 4351 C C . LYS B 1 262 ? -3.268 -8.148 -10.562 1 91.25 262 LYS B C 1
ATOM 4353 O O . LYS B 1 262 ? -3.646 -7.316 -9.734 1 91.25 262 LYS B O 1
ATOM 4358 N N . CYS B 1 263 ? -2.303 -7.879 -11.266 1 90.62 263 CYS B N 1
ATOM 4359 C CA . CYS B 1 263 ? -1.616 -6.594 -11.234 1 90.62 263 CYS B CA 1
ATOM 4360 C C . CYS B 1 263 ? -1.631 -5.934 -12.609 1 90.62 263 CYS B C 1
ATOM 4362 O O . CYS B 1 263 ? -1.79 -6.613 -13.625 1 90.62 263 CYS B O 1
ATOM 4364 N N . SER B 1 264 ? -1.416 -4.613 -12.609 1 89.88 264 SER B N 1
ATOM 4365 C CA . SER B 1 264 ? -1.485 -3.836 -13.844 1 89.88 264 SER B CA 1
ATOM 4366 C C . SER B 1 264 ? -0.417 -4.281 -14.836 1 89.88 264 SER B C 1
ATOM 4368 O O . SER B 1 264 ? -0.684 -4.395 -16.031 1 89.88 264 SER B O 1
ATOM 4370 N N . PRO B 1 265 ? 0.819 -4.59 -14.438 1 90.5 265 PRO B N 1
ATOM 4371 C CA . PRO B 1 265 ? 1.825 -5.066 -15.391 1 90.5 265 PRO B CA 1
ATOM 4372 C C . PRO B 1 265 ? 1.393 -6.336 -16.125 1 90.5 265 PRO B C 1
ATOM 4374 O O . PRO B 1 265 ? 1.569 -6.441 -17.344 1 90.5 265 PRO B O 1
ATOM 4377 N N . LEU B 1 266 ? 0.784 -7.266 -15.406 1 93.12 266 LEU B N 1
ATOM 4378 C CA . LEU B 1 266 ? 0.337 -8.5 -16.047 1 93.12 266 LEU B CA 1
ATOM 4379 C C . LEU B 1 266 ? -0.86 -8.242 -16.953 1 93.12 266 LEU B C 1
ATOM 4381 O O . LEU B 1 266 ? -0.953 -8.805 -18.047 1 93.12 266 LEU B O 1
ATOM 4385 N N . ALA B 1 267 ? -1.825 -7.426 -16.375 1 93.81 267 ALA B N 1
ATOM 4386 C CA . ALA B 1 267 ? -2.977 -7.062 -17.203 1 93.81 267 ALA B CA 1
ATOM 4387 C C . ALA B 1 267 ? -2.535 -6.457 -18.531 1 93.81 267 ALA B C 1
ATOM 4389 O O . ALA B 1 267 ? -3.086 -6.785 -19.578 1 93.81 267 ALA B O 1
ATOM 4390 N N . ARG B 1 268 ? -1.544 -5.586 -18.469 1 93.19 268 ARG B N 1
ATOM 4391 C CA . ARG B 1 268 ? -1.01 -4.957 -19.672 1 93.19 268 ARG B CA 1
ATOM 4392 C C . ARG B 1 268 ? -0.281 -5.973 -20.547 1 93.19 268 ARG B C 1
ATOM 4394 O O . ARG B 1 268 ? -0.474 -6.004 -21.766 1 93.19 268 ARG B O 1
ATOM 4401 N N . LEU B 1 269 ? 0.569 -6.832 -19.984 1 92.44 269 LEU B N 1
ATOM 4402 C CA . LEU B 1 269 ? 1.355 -7.824 -20.703 1 92.44 269 LEU B CA 1
ATOM 4403 C C . LEU B 1 269 ? 0.452 -8.742 -21.531 1 92.44 269 LEU B C 1
ATOM 4405 O O . LEU B 1 269 ? 0.77 -9.07 -22.672 1 92.44 269 LEU B O 1
ATOM 4409 N N . PHE B 1 270 ? -0.697 -9.078 -20.969 1 95.94 270 PHE B N 1
ATOM 4410 C CA . PHE B 1 270 ? -1.554 -10.07 -21.609 1 95.94 270 PHE B CA 1
ATOM 4411 C C . PHE B 1 270 ? -2.77 -9.406 -22.234 1 95.94 270 PHE B C 1
ATOM 4413 O O . PHE B 1 270 ? -3.605 -10.086 -22.844 1 95.94 270 PHE B O 1
ATOM 4420 N N . ASN B 1 271 ? -2.908 -8.102 -22.078 1 95.62 271 ASN B N 1
ATOM 4421 C CA . ASN B 1 271 ? -4.023 -7.336 -22.625 1 95.62 271 ASN B CA 1
ATOM 4422 C C . ASN B 1 271 ? -5.367 -7.895 -22.156 1 95.62 271 ASN B C 1
ATOM 4424 O O . ASN B 1 271 ? -6.219 -8.234 -22.984 1 95.62 271 ASN B O 1
ATOM 4428 N N . VAL B 1 272 ? -5.543 -8.008 -20.891 1 96.88 272 VAL B N 1
ATOM 4429 C CA . VAL B 1 272 ? -6.777 -8.477 -20.266 1 96.88 272 VAL B CA 1
ATOM 4430 C C . VAL B 1 272 ? -7.18 -7.523 -19.141 1 96.88 272 VAL B C 1
ATOM 4432 O O . VAL B 1 272 ? -6.383 -6.684 -18.719 1 96.88 272 VAL B O 1
ATOM 4435 N N . GLU B 1 273 ? -8.414 -7.688 -18.734 1 94.75 273 GLU B N 1
ATOM 4436 C CA . GLU B 1 273 ? -8.852 -6.938 -17.547 1 94.75 273 GLU B CA 1
ATOM 4437 C C . GLU B 1 273 ? -8.117 -7.398 -16.297 1 94.75 273 GLU B C 1
ATOM 4439 O O . GLU B 1 273 ? -7.875 -8.594 -16.125 1 94.75 273 GLU B O 1
ATOM 4444 N N . LYS B 1 274 ? -7.785 -6.438 -15.484 1 92.94 274 LYS B N 1
ATOM 4445 C CA . LYS B 1 274 ? -7.141 -6.789 -14.227 1 92.94 274 LYS B CA 1
ATO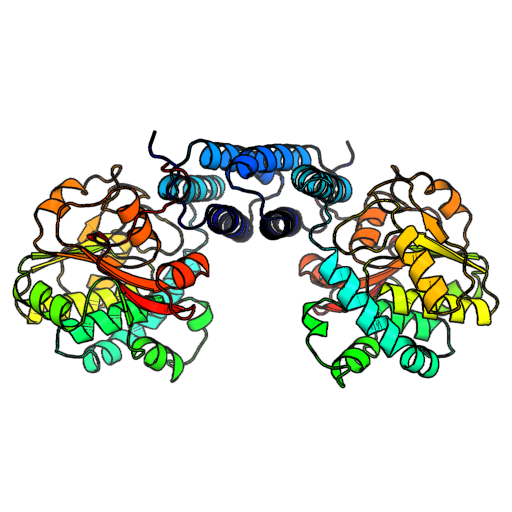M 4446 C C . LYS B 1 274 ? -7.992 -7.766 -13.422 1 92.94 274 LYS B C 1
ATOM 4448 O O . LYS B 1 274 ? -9.203 -7.582 -13.297 1 92.94 274 LYS B O 1
ATOM 4453 N N . GLY B 1 275 ? -7.387 -8.836 -12.961 1 92.19 275 GLY B N 1
ATOM 4454 C CA . GLY B 1 275 ? -8.086 -9.836 -12.172 1 92.19 275 GLY B CA 1
ATOM 4455 C C . GLY B 1 275 ? -8.617 -10.984 -13.008 1 92.19 275 GLY B C 1
ATOM 4456 O O . GLY B 1 275 ? -9.094 -11.984 -12.469 1 92.19 275 GLY B O 1
ATOM 4457 N N . LYS B 1 276 ? -8.555 -10.875 -14.242 1 94.5 276 LYS B N 1
ATOM 4458 C CA . LYS B 1 276 ? -9.062 -11.914 -15.141 1 94.5 276 LYS B CA 1
ATOM 4459 C C . LYS B 1 276 ? -8.242 -13.188 -15.039 1 94.5 276 LYS B C 1
ATOM 4461 O O . LYS B 1 276 ? -7.008 -13.141 -15.023 1 94.5 276 LYS B O 1
ATOM 4466 N N . PRO B 1 277 ? -8.945 -14.344 -14.867 1 96.69 277 PRO B N 1
ATOM 4467 C CA . PRO B 1 277 ? -8.188 -15.594 -14.977 1 96.69 277 PRO B CA 1
ATOM 4468 C C . PRO B 1 277 ? -7.645 -15.836 -16.375 1 96.69 277 PRO B C 1
ATOM 4470 O O . PRO B 1 277 ? -8.32 -15.539 -17.375 1 96.69 277 PRO B O 1
ATOM 4473 N N . ILE B 1 278 ? -6.453 -16.391 -16.453 1 98.12 278 ILE B N 1
ATOM 4474 C CA . ILE B 1 278 ? -5.859 -16.625 -17.766 1 98.12 278 ILE B CA 1
ATOM 4475 C C . ILE B 1 278 ? -5.141 -17.984 -17.766 1 98.12 278 ILE B C 1
ATOM 4477 O O . ILE B 1 278 ? -4.676 -18.438 -16.734 1 98.12 278 ILE B O 1
ATOM 4481 N N . ILE B 1 279 ? -5.109 -18.672 -18.844 1 98.75 279 ILE B N 1
ATOM 4482 C CA . ILE B 1 279 ? -4.258 -19.812 -19.172 1 98.75 279 ILE B CA 1
ATOM 4483 C C . ILE B 1 279 ? -3.254 -19.422 -20.25 1 98.75 279 ILE B C 1
ATOM 4485 O O . ILE B 1 279 ? -3.641 -18.938 -21.328 1 98.75 279 ILE B O 1
ATOM 4489 N N . VAL B 1 280 ? -1.984 -19.625 -19.938 1 98.19 280 VAL B N 1
ATOM 4490 C CA . VAL B 1 280 ? -0.935 -19.062 -20.781 1 98.19 280 VAL B CA 1
ATOM 4491 C C . VAL B 1 280 ? 0.087 -20.141 -21.125 1 98.19 280 VAL B C 1
ATOM 4493 O O . VAL B 1 280 ? 0.437 -20.969 -20.266 1 98.19 280 VAL B O 1
ATOM 4496 N N . ASN B 1 281 ? 0.478 -20.203 -22.375 1 98.19 281 ASN B N 1
ATOM 4497 C CA . ASN B 1 281 ? 1.721 -20.875 -22.719 1 98.19 281 ASN B CA 1
ATOM 4498 C C . ASN B 1 281 ? 2.934 -19.984 -22.5 1 98.19 281 ASN B C 1
ATOM 4500 O O . ASN B 1 281 ? 3.25 -19.156 -23.359 1 98.19 281 ASN B O 1
ATOM 4504 N N . PRO B 1 282 ? 3.604 -20.141 -21.406 1 96.75 282 PRO B N 1
ATOM 4505 C CA . PRO B 1 282 ? 4.652 -19.188 -21.062 1 96.75 282 PRO B CA 1
ATOM 4506 C C . PRO B 1 282 ? 5.871 -19.281 -21.969 1 96.75 282 PRO B C 1
ATOM 4508 O O . PRO B 1 282 ? 6.688 -18.359 -22.016 1 96.75 282 PRO B O 1
ATOM 4511 N N . HIS B 1 283 ? 6.008 -20.344 -22.75 1 95.88 283 HIS B N 1
ATOM 4512 C CA . HIS B 1 283 ? 7.113 -20.516 -23.688 1 95.88 283 HIS B CA 1
ATOM 4513 C C . HIS B 1 283 ? 7.066 -19.453 -24.781 1 95.88 283 HIS B C 1
ATOM 4515 O O . HIS B 1 283 ? 8.094 -19.141 -25.391 1 95.88 283 HIS B O 1
ATOM 4521 N N . ARG B 1 284 ? 5.887 -18.938 -24.969 1 95.5 284 ARG B N 1
ATOM 4522 C CA . ARG B 1 284 ? 5.684 -18.078 -26.125 1 95.5 284 ARG B CA 1
ATOM 4523 C C . ARG B 1 284 ? 5.57 -16.609 -25.703 1 95.5 284 ARG B C 1
ATOM 4525 O O . ARG B 1 284 ? 5.344 -15.734 -26.547 1 95.5 284 ARG B O 1
ATOM 4532 N N . VAL B 1 285 ? 5.633 -16.359 -24.453 1 93.06 285 VAL B N 1
ATOM 4533 C CA . VAL B 1 285 ? 5.566 -14.984 -23.969 1 93.06 285 VAL B CA 1
ATOM 4534 C C . VAL B 1 285 ? 6.844 -14.242 -24.344 1 93.06 285 VAL B C 1
ATOM 4536 O O . VAL B 1 285 ? 7.949 -14.719 -24.094 1 93.06 285 VAL B O 1
ATOM 4539 N N . PRO B 1 286 ? 6.578 -13.109 -25.016 1 79.88 286 PRO B N 1
ATOM 4540 C CA . PRO B 1 286 ? 7.77 -12.367 -25.438 1 79.88 286 PRO B CA 1
ATOM 4541 C C . PRO B 1 286 ? 8.539 -11.766 -24.266 1 79.88 286 PRO B C 1
ATOM 4543 O O . PRO B 1 286 ? 7.926 -11.281 -23.312 1 79.88 286 PRO B O 1
ATOM 4546 N N . LEU B 1 287 ? 9.57 -12.211 -23.922 1 68 287 LEU B N 1
ATOM 4547 C CA . LEU B 1 287 ? 10.398 -11.773 -22.797 1 68 287 LEU B CA 1
ATOM 4548 C C . LEU B 1 287 ? 10.836 -10.328 -22.984 1 68 287 LEU B C 1
ATOM 4550 O O . LEU B 1 287 ? 11.656 -10.023 -23.844 1 68 287 LEU B O 1
ATOM 4554 N N . ARG B 1 288 ? 10.062 -9.32 -23.141 1 57.62 288 ARG B N 1
ATOM 4555 C CA . ARG B 1 288 ? 10.664 -7.996 -22.984 1 57.62 288 ARG B CA 1
ATOM 4556 C C . ARG B 1 288 ? 10.773 -7.617 -21.516 1 57.62 288 ARG B C 1
ATOM 4558 O O . ARG B 1 288 ? 10 -6.793 -21.016 1 57.62 288 ARG B O 1
ATOM 4565 N N . LEU B 1 289 ? 11.344 -8.539 -20.844 1 57.59 289 LEU B N 1
ATOM 4566 C CA . LEU B 1 289 ? 11.484 -8.188 -19.438 1 57.59 289 LEU B CA 1
ATOM 4567 C C . LEU B 1 289 ? 12.562 -7.129 -19.234 1 57.59 289 LEU B C 1
ATOM 4569 O O . LEU B 1 289 ? 13.586 -7.148 -19.922 1 57.59 289 LEU B O 1
ATOM 4573 N N . ALA B 1 290 ? 12.188 -6.066 -18.672 1 51.44 290 ALA B N 1
ATOM 4574 C CA . ALA B 1 290 ? 13.117 -4.973 -18.406 1 51.44 290 ALA B CA 1
ATOM 4575 C C . ALA B 1 290 ? 14.328 -5.457 -17.609 1 51.44 290 ALA B C 1
ATOM 4577 O O . ALA B 1 290 ? 14.18 -6.23 -16.656 1 51.44 290 ALA B O 1
ATOM 4578 N N . GLY B 1 291 ? 15.594 -5.023 -17.938 1 44.5 291 GLY B N 1
ATOM 4579 C CA . GLY B 1 291 ? 16.875 -5.375 -17.359 1 44.5 291 GLY B CA 1
ATOM 4580 C C . GLY B 1 291 ? 17.609 -6.445 -18.141 1 44.5 291 GLY B C 1
ATOM 4581 O O . GLY B 1 291 ? 18.781 -6.746 -17.859 1 44.5 291 GLY B O 1
ATOM 4582 N N . ARG B 1 292 ? 16.844 -7.258 -18.938 1 46.12 292 ARG B N 1
ATOM 4583 C CA . ARG B 1 292 ? 17.531 -8.266 -19.734 1 46.12 292 ARG B CA 1
ATOM 4584 C C . ARG B 1 292 ? 18.141 -7.648 -21 1 46.12 292 ARG B C 1
ATOM 4586 O O . ARG B 1 292 ? 18.812 -8.336 -21.766 1 46.12 292 ARG B O 1
ATOM 4593 N N . ASP B 1 293 ? 17.906 -6.43 -21.438 1 36.16 293 ASP B N 1
ATOM 4594 C CA . ASP B 1 293 ? 18.75 -6.09 -22.578 1 36.16 293 ASP B CA 1
ATOM 4595 C C . ASP B 1 293 ? 20.219 -5.977 -22.156 1 36.16 293 ASP B C 1
ATOM 4597 O O . ASP B 1 293 ? 20.531 -5.449 -21.078 1 36.16 293 ASP B O 1
#

Organism: Pyrolobus fumarii (strain DSM 11204 / 1A) (NCBI:txid694429)

InterPro domains:
  IPR002791 Damage-control phosphatase ARMT1-like, metal-binding domain [PF01937] (37-276)
  IPR014444 Damage-control phosphatase PH1575-like [PIRSF006593] (11-281)
  IPR036075 Damage-cont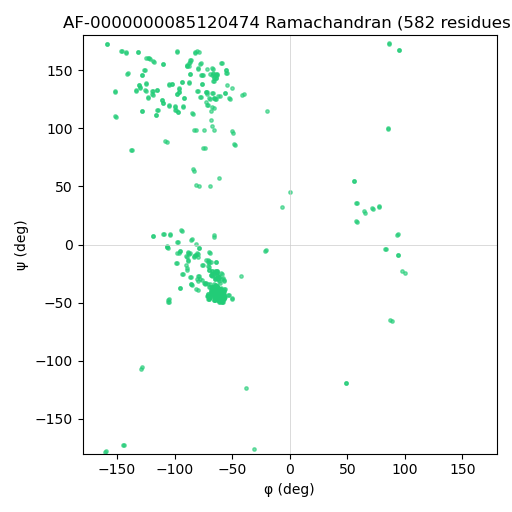rol phosphatase ARMT1-like, metal-binding domain superfamily [SSF111321] (10-280)

Sequence (586 aa):
MVEAAWIDPIECPACLVVSRTFTLRKARISYEKYSEFLAALARLVAQGGRTRAFVESFVLIYTLAGYNNPNQEVKEKINRVMIEAAPLLLERLPKNPRLALEVSAAANAVDVEMLDYRFSGSLLEALSEKPEYRYTSADEVDEILSRAKRIAILLDNAGEAVVDLIVAARLVEHGKSVTLYARSKPYETDVTVDEVRELLGVLGLQLEVRGSGTHYPPHHPASEVRNELEEYDLVLAKGIANFETFLEAPLKTQTLSLLRAKCSPLARLFNVEKGKPIIVNPHRVPLRLAGRDMVEAAWIDPIECPACLVVSRTFTLRKARISYEKYSEFLAALARLVAQGGRTRAFVESFVLIYTLAGYNNPNQEVKEKINRVMIEAAPLLLERLPKNPRLALEVSAAANAVDVEMLDYRFSGSLLEALSEKPEYRYTSADEVDEILSRAKRIAILLDNAGEAVVDLIVAARLVEHGKSVTLYARSKPYETDVTVDEVRELLGVLGLQLEVRGSGTHYPPHHPASEVRNELEEYDLVLAKGIANFETFLEAPLKTQTLSLLRAKCSPLARLFNVEKGKPIIVNPHRVPLRLAGRD

Radius of gyration: 27.95 Å; Cα contacts (8 Å, |Δi|>4): 1122; chains: 2; bounding box: 48×83×55 Å

Nearest PDB structures (foldseek):
  2g8l-assembly1_A  TM=8.447E-01  e=2.460E-16  Pyrococcus horikoshii
  2ffj-assembly2_B  TM=8.173E-01  e=2.887E-14  Archaeoglobus fulgidus DSM 4304
  2ffj-assembly2_A-2  TM=8.134E-01  e=1.108E-13  Archaeoglobus fulgidus DSM 4304
  1xfi-assembly1_A  TM=7.613E-01  e=2.154E-11  Arabidopsis thaliana
  1m6i-assembly1_A  TM=4.884E-01  e=1.321E-01  Homo sapiens

Secondary structure (DSSP, 8-state):
-----BSSTTHHHHHHHHHHHHHHHHTT--GGGHHHHHHHHHHHHHH--HHHHHHHHHHHHHHHTTS--TTHHHHHHHHHHHHHHHHHHHHHS-SSHHHHHHHHHHGGG--HHHHSS-S-HHHHHHHTPPPEEESS-HHHHHHHHHH-SEEEEE--BTTHHHHHHHHHHHHHHTT-EEEEEEBSS--TTBPBHHHHHHHHHHHT---EEEE-SSSS-TTSTT-TTHHHHTTSSEEEEESHHHHHHHHHS--SS-EEEEEE--SHHHHHHHT--TT-EEEE-GGGS----BT--/-----BSSTTHHHHHHHHHHHHHHHHTT--GGGHHHHHHHHHHHHHH--HHHHHHHHHHHHHHHTTS--TTHHHHHHHHHHHHHHHHHHHHHS-SSHHHHHHHHHHGGG--HHHHSSS--HHHHHHHTPPPEEESS-HHHHHHHHHH-SEEEEE--BTTHHHHHHHHHHHHHHTT-EEEEEEBSS--TTBPBHHHHHHHHHHHT---EEEE-SSSS-TTSTT-TTTGGGGGSSEEEEESHHHHHHHHHS--SS-EEEEEE--SHHHHHHHT--TT-EEEE-GGGS----BT--